Protein AF-G2LG25-F1 (afdb_monomer)

pLDDT: mean 70.9, std 19.14, range [23.88, 91.19]

Mean predicted aligned error: 18.76 Å

Organism: Chloracidobacterium thermophilum (strain B) (NCBI:txid981222)

Nearest PDB structures (foldseek):
  8f1j-assembly1_M  TM=8.669E-01  e=4.466E-29  Escherichia coli
  8f1i-assembly1_M  TM=8.711E-01  e=9.393E-29  Escherichia coli
  7qv9-assembly1_M  TM=8.361E-01  e=7.612E-24  Klebsiella pneumoniae
  7qwp-assembly1_M  TM=8.305E-01  e=1.132E-23  Klebsiella pneumoniae
  7qxi-assembly1_M  TM=8.592E-01  e=2.156E-23  Klebsiella pneumoniae

Sequence (522 aa):
MNLRPQLAPRTEQRLGLVLTPQMRQRIEMLSMTLTDLAELTMQEIVENPILEEVDPHEPVEDITPVDELAAEVEGEIGGLPGDAGDDAPALTGAETETAAPALDGEAVSPADEEPTEAPDPFAEVDFGAMFEHYLDPGYRTLGEYEEREEQNLENRLRHHLTLQEHLQAQIALLPLDEATRAAAEAIAASLDERGFLADSCKEIAMIGGWPLEVVETARQVVQRLDPVGCASRDVRECFVVQLEQQGHGDRLAVQLVRDHLDRLVPFRWPELAKTLGVGCEVIAGEVALIRQLDPFPGRRFARIGDGLLQGAQLVQPELFIEKLGNDYIIRFNDDGLPQLRINAKYRRILENPNASREEREFIRDRLRAAVDLIRNIDYRRRTIYRICEAIIECQRDFLDHGPAHIKPMMLKDIAERVGIHLSTVSRVVNGKYVQTPLGIIELRRFFTEGLPNDNGEVVSTDIIKMKIKKLIAEEDPREPLTDDQIARLLAREGQRLSRRTVAKYREQMHIPGSRERRLVTG

Radius of gyration: 38.26 Å; Cα contacts (8 Å, |Δi|>4): 474; chains: 1; bounding box: 70×110×119 Å

Secondary structure (DSSP, 8-state):
--------------------HHHHHHHHHHHS-HHHHHHHHHHHHHH-TTEEEEPTTS-------HHHHHHHHHHSS----------------------------------------PPPTTTT--HHHHHHTTS--S---TTSSSSSS-TTTTTS---PPPHHHHHHHHHHHS---HHHHHHHHHHHHTB-TTSBBSS-HHHHHHHHT--HHHHHHHHHHHHTSSSTTTTBSSHHHHHHHHHHHTT-TTSHHHHHHHHHHHHHTTT-HHHHHHHHT--HHHHHHHHHHHTTS-S-TTHHHHHHHTTTTSSS-----SEEEEEETTEEEEEE--TT--EEEE-HHHHHHHH-TTS-HHHHHHHHHHHHHHHHHHHHHHHHHHHHHHHHHHHHHH-HHHHHH-GGGPPP--HHHHHHHHT--HHHHHHHHTT-EEEETTEEEEGGGG-PPEEE-TTS-EEEHHHHHHHHHHHHHTS-TTSPPPHHHHHHHHHHTT----HHHHHHHHHHTTPPPHHHHHHH--

InterPro domains:
  IPR000394 RNA polymerase sigma factor 54 [PF00309] (11-53)
  IPR000394 RNA polymerase sigma factor 54 [PIRSF000774] (8-518)
  IPR000394 RNA polymerase sigma factor 54 [PR00045] (226-243)
  IPR000394 RNA polymerase sigma factor 54 [PR00045] (420-432)
  IPR000394 RNA polymerase sigma factor 54 [PR00045] (436-447)
  IPR000394 RNA polymerase sigma factor 54 [PR00045] (494-512)
  IPR000394 RNA polymerase sigma factor 54 [PS00717] (408-427)
  IPR000394 RNA polymerase sigma factor 54 [PS00718] (499-506)
  IPR000394 RNA polymerase sigma factor 54 [PTHR32248] (12-518)
  IPR000394 RNA polymerase sigma factor 54 [TIGR02395] (14-518)
  IPR007046 RNA polymerase sigma factor 54, core-binding domain [PF04963] (153-346)
  IPR007634 RNA polymerase sigma factor 54, DNA-binding [PF04552] (361-518)
  IPR010982 Lambda repressor-like, DNA-binding domain superfamily [G3DSA:1.10.260.40] (405-438)
  IPR038709 RNA polymerase sigma-54 factor, core-binding domain superfamily [G3DSA:1.10.10.1330] (164-233)

Solvent-accessible surface area (backbone atoms only — not comparable to full-atom values): 31746 Å² total; per-residue (Å²): 141,83,88,77,84,81,81,76,82,82,76,76,81,76,76,69,77,77,71,48,71,70,55,48,54,46,57,51,60,41,44,48,47,72,66,57,47,33,54,49,51,53,50,48,41,74,76,31,88,52,51,37,77,54,63,97,81,62,81,89,74,81,85,74,60,70,68,59,57,51,50,56,62,54,67,78,50,84,81,80,85,81,90,85,85,85,91,84,86,92,85,88,85,86,92,82,89,90,81,88,86,91,85,88,90,89,88,84,87,84,89,85,83,86,85,91,78,83,85,68,96,75,78,83,67,66,66,65,66,60,50,62,72,69,72,73,89,81,79,84,72,97,76,76,80,67,77,78,68,61,81,43,75,84,68,51,73,78,80,44,64,27,59,44,56,50,42,46,59,50,58,73,72,50,98,60,56,73,70,34,45,55,39,30,49,53,50,44,70,37,44,42,62,51,20,33,44,72,62,54,68,64,55,56,18,63,74,71,72,47,59,58,68,47,39,53,52,17,40,58,52,50,22,70,36,83,53,54,19,22,62,19,88,44,63,54,53,20,54,44,45,42,35,43,73,72,71,42,57,88,41,69,49,41,56,42,42,73,78,35,48,80,52,57,74,74,70,45,53,74,62,49,24,65,75,70,75,43,61,61,69,60,54,52,53,39,47,55,52,59,69,73,54,73,83,45,50,24,46,73,22,47,58,40,34,56,48,84,48,78,84,47,76,83,78,75,48,52,31,38,45,46,77,60,89,94,46,76,47,81,42,73,57,60,88,82,52,74,49,80,42,76,49,68,70,59,53,57,52,66,70,38,89,86,57,53,72,67,57,50,52,52,53,50,54,51,47,50,53,52,52,52,51,53,52,44,52,51,50,41,53,54,52,52,50,52,51,50,52,56,49,48,71,68,32,48,56,21,77,74,69,34,82,79,43,53,50,42,40,56,68,60,61,54,16,63,74,70,72,45,61,51,72,58,53,58,35,47,30,46,90,34,30,32,32,40,93,91,43,80,42,52,52,50,71,60,55,33,66,55,47,76,30,83,83,71,52,58,44,20,57,64,48,54,48,51,49,52,52,49,56,60,71,73,41,51,64,86,62,47,68,43,51,62,55,52,26,53,55,39,37,74,74,41,40,87,53,52,44,68,55,48,46,51,51,35,53,75,66,71,50,74,54,46,72,54,50,38,62,76,75,108

Foldseek 3Di:
DDDDDDDDDPPPPPPPPPQDPLNVVLLVVLQDDPVRLLVVVVVLVVVFVQKDFDDPPDPDDDDDDLVVVVCVLVVVDDDDDDDDDDDDDDDDDDDDDDDDDDDDDDDDDDDDDDDDDDDDPPPPDPPVVVVVVPPDPDDDDPPPPPPPPVPDPVVPPPQQQAQLNQLLVVLVVDPDDPLLSVLLSLLSVQADLLQEGPDDLVVSCVVSVHDSVSNVVSLLVSCPDPVHQRHHHALLSSLQRVCVNVVNNPPCLNVCSNPPPVVVVQVPLVVVCVVVVHDSVSVVVSVVVSVVDDSRRSNVNSCGNPDVDPPDPPQDAQWEWDDDDPDTDIDGDCVSHGDIDRDCVLVVQLVDPPDDPVSNVVSSVSVVVSSSSVVSVVVSVVVLVLLVVLLCVQQVVCLVVHDLRQAADALVVSCVVSVHDSSSSVSNQPSHWYQGPVGIDRSVVSHFDWDQFPVRGTDGPVNLLVLLVVQQVPDDLQQGDALVNSQVVCVVVRHRDDSVRSVVSCVVVVHDHRVVSNVVPD

Structure (mmCIF, N/CA/C/O backbone):
data_AF-G2LG25-F1
#
_entry.id   AF-G2LG25-F1
#
loop_
_atom_site.group_PDB
_atom_site.id
_atom_site.type_symbol
_atom_site.label_atom_id
_atom_site.label_alt_id
_atom_site.label_comp_id
_atom_site.label_asym_id
_atom_site.label_entity_id
_atom_site.label_seq_id
_atom_site.pdbx_PDB_ins_code
_atom_site.Cartn_x
_atom_site.Cartn_y
_atom_site.Cartn_z
_atom_site.occupancy
_atom_site.B_iso_or_equiv
_atom_site.auth_seq_id
_atom_site.auth_comp_id
_atom_site.auth_asym_id
_atom_site.auth_atom_id
_atom_site.pdbx_PDB_model_num
ATOM 1 N N . MET A 1 1 ? 44.560 -56.325 11.194 1.00 41.69 1 MET A N 1
ATOM 2 C CA . MET A 1 1 ? 43.652 -55.839 10.134 1.00 41.69 1 MET A CA 1
ATOM 3 C C . MET A 1 1 ? 42.813 -54.710 10.711 1.00 41.69 1 MET A C 1
ATOM 5 O O . MET A 1 1 ? 41.856 -54.992 11.409 1.00 41.69 1 MET A O 1
ATOM 9 N N . ASN A 1 2 ? 43.207 -53.455 10.485 1.00 34.44 2 ASN A N 1
ATOM 10 C CA . ASN A 1 2 ? 42.415 -52.275 10.847 1.00 34.44 2 ASN A CA 1
ATOM 11 C C . ASN A 1 2 ? 42.087 -51.529 9.551 1.00 34.44 2 ASN A C 1
ATOM 13 O O . ASN A 1 2 ? 42.946 -50.852 8.990 1.00 34.44 2 ASN A O 1
ATOM 17 N N . LEU A 1 3 ? 40.864 -51.714 9.057 1.00 40.09 3 LEU A N 1
ATOM 18 C CA . LEU A 1 3 ? 40.321 -51.013 7.896 1.00 40.09 3 LEU A CA 1
ATOM 19 C C . LEU A 1 3 ? 39.822 -49.637 8.353 1.00 40.09 3 LEU A C 1
ATOM 21 O O . LEU A 1 3 ? 38.808 -49.534 9.037 1.00 40.09 3 LEU A O 1
ATOM 25 N N . ARG A 1 4 ? 40.552 -48.577 7.992 1.00 39.75 4 ARG A N 1
ATOM 26 C CA . ARG A 1 4 ? 40.040 -47.201 8.030 1.00 39.75 4 ARG A CA 1
ATOM 27 C C . ARG A 1 4 ? 39.275 -46.940 6.724 1.00 39.75 4 ARG A C 1
ATOM 29 O O . ARG A 1 4 ? 39.880 -47.114 5.667 1.00 39.75 4 ARG A O 1
ATOM 36 N N . PRO A 1 5 ? 38.003 -46.512 6.754 1.00 43.38 5 PRO A N 1
ATOM 37 C CA . PRO A 1 5 ? 37.305 -46.091 5.548 1.00 43.38 5 PRO A CA 1
ATOM 38 C C . PRO A 1 5 ? 37.793 -44.691 5.149 1.00 43.38 5 PRO A C 1
ATOM 40 O O . PRO A 1 5 ? 37.690 -43.741 5.924 1.00 43.38 5 PRO A O 1
ATOM 43 N N . GLN A 1 6 ? 38.361 -44.567 3.949 1.00 39.44 6 GLN A N 1
ATOM 44 C CA . GLN A 1 6 ? 38.634 -43.271 3.330 1.00 39.44 6 GLN A CA 1
ATOM 45 C C . GLN A 1 6 ? 37.309 -42.686 2.832 1.00 39.44 6 GLN A C 1
ATOM 47 O O . GLN A 1 6 ? 36.678 -43.227 1.927 1.00 39.44 6 GLN A O 1
ATOM 52 N N . LEU A 1 7 ? 36.880 -41.586 3.447 1.00 40.12 7 LEU A N 1
ATOM 53 C CA . LEU A 1 7 ? 35.809 -40.736 2.939 1.00 40.12 7 LEU A CA 1
ATOM 54 C C . LEU A 1 7 ? 36.364 -39.948 1.745 1.00 40.12 7 LEU A C 1
ATOM 56 O O . LEU A 1 7 ? 37.184 -39.050 1.922 1.00 40.12 7 LEU A O 1
ATOM 60 N N . ALA A 1 8 ? 35.935 -40.298 0.534 1.00 40.47 8 ALA A N 1
ATOM 61 C CA . ALA A 1 8 ? 36.139 -39.460 -0.640 1.00 40.47 8 ALA A CA 1
ATOM 62 C C . ALA A 1 8 ? 35.190 -38.248 -0.556 1.00 40.47 8 ALA A C 1
ATOM 64 O O . ALA A 1 8 ? 33.982 -38.449 -0.386 1.00 40.47 8 ALA A O 1
ATOM 65 N N . PRO A 1 9 ? 35.673 -36.998 -0.673 1.00 41.19 9 PRO A N 1
ATOM 66 C CA . PRO A 1 9 ? 34.784 -35.855 -0.787 1.00 41.19 9 PRO A CA 1
ATOM 67 C C . PRO A 1 9 ? 34.125 -35.886 -2.169 1.00 41.19 9 PRO A C 1
ATOM 69 O O . PRO A 1 9 ? 34.775 -35.684 -3.192 1.00 41.19 9 PRO A O 1
ATOM 72 N N . ARG A 1 10 ? 32.815 -36.151 -2.197 1.00 36.84 10 ARG A N 1
ATOM 73 C CA . ARG A 1 10 ? 31.956 -35.845 -3.345 1.00 36.84 10 ARG A CA 1
ATOM 74 C C . ARG A 1 10 ? 31.929 -34.325 -3.493 1.00 36.84 10 ARG A C 1
ATOM 76 O O . ARG A 1 10 ? 31.183 -33.638 -2.803 1.00 36.84 10 ARG A O 1
ATOM 83 N N . THR A 1 11 ? 32.782 -33.799 -4.360 1.00 35.88 11 THR A N 1
ATOM 84 C CA . THR A 1 11 ? 32.679 -32.435 -4.864 1.00 35.88 11 THR A CA 1
ATOM 85 C C . THR A 1 11 ? 31.431 -32.354 -5.735 1.00 35.88 11 THR A C 1
ATOM 87 O O . THR A 1 11 ? 31.437 -32.715 -6.908 1.00 35.88 11 THR A O 1
ATOM 90 N N . GLU A 1 12 ? 30.326 -31.909 -5.143 1.00 39.38 12 GLU A N 1
ATOM 91 C CA . GLU A 1 12 ? 29.210 -31.364 -5.905 1.00 39.38 12 GLU A CA 1
ATOM 92 C C . GLU A 1 12 ? 29.747 -30.161 -6.686 1.00 39.38 12 GLU A C 1
ATOM 94 O O . GLU A 1 12 ? 30.011 -29.098 -6.122 1.00 39.38 12 GLU A O 1
ATOM 99 N N . GLN A 1 13 ? 29.966 -30.344 -7.988 1.00 37.78 13 GLN A N 1
ATOM 100 C CA . GLN A 1 13 ? 30.174 -29.245 -8.920 1.00 37.78 13 GLN A CA 1
ATOM 101 C C . GLN A 1 13 ? 28.885 -28.418 -8.957 1.00 37.78 13 GLN A C 1
ATOM 103 O O . GLN A 1 13 ? 28.014 -28.614 -9.799 1.00 37.78 13 GLN A O 1
ATOM 108 N N . ARG A 1 14 ? 28.749 -27.476 -8.022 1.00 37.75 14 ARG A N 1
ATOM 109 C CA . ARG A 1 14 ? 27.889 -26.315 -8.216 1.00 37.75 14 ARG A CA 1
ATOM 110 C C . ARG A 1 14 ? 28.557 -25.480 -9.298 1.00 37.75 14 ARG A C 1
ATOM 112 O O . ARG A 1 14 ? 29.408 -24.646 -9.002 1.00 37.75 14 ARG A O 1
ATOM 119 N N . LEU A 1 15 ? 28.202 -25.750 -10.552 1.00 36.44 15 LEU A N 1
ATOM 120 C CA . LEU A 1 15 ? 28.367 -24.804 -11.649 1.00 36.44 15 LEU A CA 1
ATOM 121 C C . LEU A 1 15 ? 27.547 -23.565 -11.277 1.00 36.44 15 LEU A C 1
ATOM 123 O O . LEU A 1 15 ? 26.377 -23.441 -11.627 1.00 36.44 15 LEU A O 1
ATOM 127 N N . GLY A 1 16 ? 28.128 -22.676 -10.473 1.00 38.88 16 GLY A N 1
ATOM 128 C CA . GLY A 1 16 ? 27.634 -21.318 -10.378 1.00 38.88 16 GLY A CA 1
ATOM 129 C C . GLY A 1 16 ? 27.805 -20.736 -11.767 1.00 38.88 16 GLY A C 1
ATOM 130 O O . GLY A 1 16 ? 28.942 -20.518 -12.179 1.00 38.88 16 GLY A O 1
ATOM 131 N N . LEU A 1 17 ? 26.704 -20.559 -12.506 1.00 47.91 17 LEU A N 1
ATOM 132 C CA . LEU A 1 17 ? 26.716 -19.714 -13.693 1.00 47.91 17 LEU A CA 1
ATOM 133 C C . LEU A 1 17 ? 27.361 -18.399 -13.261 1.00 47.91 17 LEU A C 1
ATOM 135 O O . LEU A 1 17 ? 26.788 -17.650 -12.466 1.00 47.91 17 LEU A O 1
ATOM 139 N N . VAL A 1 18 ? 28.582 -18.153 -13.729 1.00 53.62 18 VAL A N 1
ATOM 140 C CA . VAL A 1 18 ? 29.205 -16.845 -13.604 1.00 53.62 18 VAL A CA 1
ATOM 141 C C . VAL A 1 18 ? 28.364 -15.951 -14.498 1.00 53.62 18 VAL A C 1
ATOM 143 O O . VAL A 1 18 ? 28.491 -15.987 -15.718 1.00 53.62 18 VAL A O 1
ATOM 146 N N . LEU A 1 19 ? 27.410 -15.248 -13.888 1.00 57.41 19 LEU A N 1
ATOM 147 C CA . LEU A 1 19 ? 26.531 -14.329 -14.595 1.00 57.41 19 LEU A CA 1
ATOM 148 C C . LEU A 1 19 ? 27.412 -13.299 -15.297 1.00 57.41 19 LEU A C 1
ATOM 150 O O . LEU A 1 19 ? 28.135 -12.548 -14.635 1.00 57.41 19 LEU A O 1
ATOM 154 N N . THR A 1 20 ? 27.355 -13.273 -16.626 1.00 77.38 20 THR A N 1
ATOM 155 C CA . THR A 1 20 ? 28.027 -12.230 -17.397 1.00 77.38 20 THR A CA 1
ATOM 156 C C . THR A 1 20 ? 27.442 -10.866 -17.008 1.00 77.38 20 THR A C 1
ATOM 158 O O . THR A 1 20 ? 26.275 -10.790 -16.604 1.00 77.38 20 THR A O 1
ATOM 161 N N . PRO A 1 21 ? 28.212 -9.769 -17.101 1.00 70.31 21 PRO A N 1
ATOM 162 C CA . PRO A 1 21 ? 27.702 -8.424 -16.827 1.00 70.31 21 PRO A CA 1
ATOM 163 C C . PRO A 1 21 ? 26.401 -8.115 -17.587 1.00 70.31 21 PRO A C 1
ATOM 165 O O . PRO A 1 21 ? 25.444 -7.645 -16.979 1.00 70.31 21 PRO A O 1
ATOM 168 N N . GLN A 1 22 ? 26.314 -8.525 -18.859 1.00 68.44 22 GLN A N 1
ATOM 169 C CA . GLN A 1 22 ? 25.103 -8.419 -19.682 1.00 68.44 22 GLN A CA 1
ATOM 170 C C . GLN A 1 22 ? 23.918 -9.218 -19.113 1.00 68.44 22 GLN A C 1
ATOM 172 O O . GLN A 1 22 ? 22.797 -8.718 -19.051 1.00 68.44 22 GLN A O 1
ATOM 177 N N . MET A 1 23 ? 24.137 -10.449 -18.633 1.00 71.00 23 MET A N 1
ATOM 178 C CA . MET A 1 23 ? 23.081 -11.221 -17.966 1.00 71.00 23 MET A CA 1
ATOM 179 C C . MET A 1 23 ? 22.614 -10.553 -16.670 1.00 71.00 23 MET A C 1
ATOM 181 O O . MET A 1 23 ? 21.427 -10.588 -16.363 1.00 71.00 23 MET A O 1
ATOM 185 N N . ARG A 1 24 ? 23.514 -9.932 -15.899 1.00 75.12 24 ARG A N 1
ATOM 186 C CA . ARG A 1 24 ? 23.134 -9.218 -14.668 1.00 75.12 24 ARG A CA 1
ATOM 187 C C . ARG A 1 24 ? 22.265 -8.006 -14.983 1.00 75.12 24 ARG A C 1
ATOM 189 O O . ARG A 1 24 ? 21.198 -7.894 -14.387 1.00 75.12 24 ARG A O 1
ATOM 196 N N . GLN A 1 25 ? 22.676 -7.201 -15.961 1.00 76.31 25 GLN A N 1
ATOM 197 C CA . GLN A 1 25 ? 21.934 -6.032 -16.432 1.00 76.31 25 GLN A CA 1
ATOM 198 C C . GLN A 1 25 ? 20.534 -6.421 -16.934 1.00 76.31 25 GLN A C 1
ATOM 200 O O . GLN A 1 25 ? 19.542 -5.794 -16.575 1.00 76.31 25 GLN A O 1
ATOM 205 N N . ARG A 1 26 ? 20.421 -7.534 -17.673 1.00 77.00 26 ARG A N 1
ATOM 206 C CA . ARG A 1 26 ? 19.127 -8.092 -18.104 1.00 77.00 26 ARG A CA 1
ATOM 207 C C . ARG A 1 26 ? 18.213 -8.436 -16.943 1.00 77.00 26 ARG A C 1
ATOM 209 O O . ARG A 1 26 ? 17.036 -8.093 -16.955 1.00 77.00 26 ARG A O 1
ATOM 216 N N . ILE A 1 27 ? 18.732 -9.149 -15.948 1.00 79.25 27 ILE A N 1
ATOM 217 C CA . ILE A 1 27 ? 17.901 -9.588 -14.826 1.00 79.25 27 ILE A CA 1
ATOM 218 C C . ILE A 1 27 ? 17.528 -8.396 -13.926 1.00 79.25 27 ILE A C 1
ATOM 220 O O . ILE A 1 27 ? 16.455 -8.399 -13.330 1.00 79.25 27 ILE A O 1
ATOM 224 N N . GLU A 1 28 ? 18.385 -7.383 -13.835 1.00 80.75 28 GLU A N 1
ATOM 225 C CA . GLU A 1 28 ? 18.106 -6.131 -13.128 1.00 80.75 28 GLU A CA 1
ATOM 226 C C . GLU A 1 28 ? 16.983 -5.334 -13.806 1.00 80.75 28 GLU A C 1
ATOM 228 O O . GLU A 1 28 ? 16.000 -4.985 -13.146 1.00 80.75 28 GLU A O 1
ATOM 233 N N . MET A 1 29 ? 17.033 -5.197 -15.136 1.00 82.75 29 MET A N 1
ATOM 234 C CA . MET A 1 29 ? 15.956 -4.581 -15.916 1.00 82.75 29 MET A CA 1
ATOM 235 C C . MET A 1 29 ? 14.615 -5.300 -15.775 1.00 82.75 29 MET A C 1
ATOM 237 O O . MET A 1 29 ? 13.579 -4.651 -15.843 1.00 82.75 29 MET A O 1
ATOM 241 N N . LEU A 1 30 ? 14.578 -6.618 -15.555 1.00 82.75 30 LEU A N 1
ATOM 242 C CA . LEU A 1 30 ? 13.310 -7.335 -15.341 1.00 82.75 30 LEU A CA 1
ATOM 243 C C . LEU A 1 30 ? 12.605 -6.945 -14.034 1.00 82.75 30 LEU A C 1
ATOM 245 O O . LEU A 1 30 ? 11.379 -7.030 -13.961 1.00 82.75 30 LEU A O 1
ATOM 249 N N . SER A 1 31 ? 13.371 -6.558 -13.010 1.00 81.88 31 SER A N 1
ATOM 250 C CA . SER A 1 31 ? 12.849 -6.178 -11.690 1.00 81.88 31 SER A CA 1
ATOM 251 C C . SER A 1 31 ? 12.508 -4.697 -11.543 1.00 81.88 31 SER A C 1
ATOM 253 O O . SER A 1 31 ? 11.806 -4.348 -10.601 1.00 81.88 31 SER A O 1
ATOM 255 N N . MET A 1 32 ? 12.995 -3.837 -12.437 1.00 83.06 32 MET A N 1
ATOM 256 C CA . MET A 1 32 ? 12.719 -2.396 -12.403 1.00 83.06 32 MET A CA 1
ATOM 257 C C . MET A 1 32 ? 11.229 -2.103 -12.623 1.00 83.06 32 MET A C 1
ATOM 259 O O . MET A 1 32 ? 10.554 -2.827 -13.368 1.00 83.06 32 MET A O 1
ATOM 263 N N . THR A 1 33 ? 10.713 -1.035 -12.016 1.00 82.75 33 THR A N 1
ATOM 264 C CA . THR A 1 33 ? 9.359 -0.535 -12.311 1.00 82.75 33 THR A CA 1
ATOM 265 C C . THR A 1 33 ? 9.324 0.150 -13.683 1.00 82.75 33 THR A C 1
ATOM 267 O O . THR A 1 33 ? 10.349 0.236 -14.363 1.00 82.75 33 THR A O 1
ATOM 270 N N . LEU A 1 34 ? 8.145 0.565 -14.155 1.00 80.12 34 LEU A N 1
ATOM 271 C CA . LEU A 1 34 ? 8.032 1.338 -15.398 1.00 80.12 34 LEU A CA 1
ATOM 272 C C . LEU A 1 34 ? 8.722 2.701 -15.267 1.00 80.12 34 LEU A C 1
ATOM 274 O O . LEU A 1 34 ? 9.462 3.078 -16.166 1.00 80.12 34 LEU A O 1
ATOM 278 N N . THR A 1 35 ? 8.554 3.383 -14.130 1.00 81.38 35 THR A N 1
ATOM 279 C CA . THR A 1 35 ? 9.193 4.678 -13.846 1.00 81.38 35 THR A CA 1
ATOM 280 C C . THR A 1 35 ? 10.714 4.563 -13.838 1.00 81.38 35 THR A C 1
ATOM 282 O O . THR A 1 35 ? 11.377 5.320 -14.538 1.00 81.38 35 THR A O 1
ATOM 285 N N . ASP A 1 36 ? 11.264 3.557 -13.148 1.00 83.62 36 ASP A N 1
ATOM 286 C CA . ASP A 1 36 ? 12.717 3.331 -13.131 1.00 83.62 36 ASP A CA 1
ATOM 287 C C . ASP A 1 36 ? 13.257 3.023 -14.537 1.00 83.62 36 ASP A C 1
ATOM 289 O O . ASP A 1 36 ? 14.362 3.424 -14.895 1.00 83.62 36 ASP A O 1
ATOM 293 N N . LEU A 1 37 ? 12.483 2.286 -15.348 1.00 83.88 37 LEU A N 1
ATOM 294 C CA . LEU A 1 37 ? 12.870 1.974 -16.722 1.00 83.88 37 LEU A CA 1
ATOM 295 C C . LEU A 1 37 ? 12.815 3.221 -17.608 1.00 83.88 37 LEU A C 1
ATOM 297 O O . LEU A 1 37 ? 13.723 3.406 -18.409 1.00 83.88 37 LEU A O 1
ATOM 301 N N . ALA A 1 38 ? 11.809 4.082 -17.439 1.00 82.38 38 ALA A N 1
ATOM 302 C CA . ALA A 1 38 ? 11.710 5.353 -18.148 1.00 82.38 38 ALA A CA 1
ATOM 303 C C . ALA A 1 38 ? 12.900 6.269 -17.817 1.00 82.38 38 ALA A C 1
ATOM 305 O O . ALA A 1 38 ? 13.568 6.753 -18.731 1.00 82.38 38 ALA A O 1
ATOM 306 N N . GLU A 1 39 ? 13.239 6.422 -16.534 1.00 84.06 39 GLU A N 1
ATOM 307 C CA . GLU A 1 39 ? 14.413 7.188 -16.093 1.00 84.06 39 GLU A CA 1
ATOM 308 C C . GLU A 1 39 ? 15.716 6.632 -16.683 1.00 84.06 39 GLU A C 1
ATOM 310 O O . GLU A 1 39 ? 16.520 7.389 -17.228 1.00 84.06 39 GLU A O 1
ATOM 315 N N . LEU A 1 40 ? 15.898 5.306 -16.653 1.00 84.31 40 LEU A N 1
ATOM 316 C CA . LEU A 1 40 ? 17.064 4.655 -17.252 1.00 84.31 40 LEU A CA 1
ATOM 317 C C . LEU A 1 40 ? 17.119 4.889 -18.764 1.00 84.31 40 LEU A C 1
ATOM 319 O O . LEU A 1 40 ? 18.182 5.205 -19.292 1.00 84.31 40 LEU A O 1
ATOM 323 N N . THR A 1 41 ? 15.991 4.770 -19.471 1.00 83.19 41 THR A N 1
ATOM 324 C CA . THR A 1 41 ? 15.953 5.032 -20.917 1.00 83.19 41 THR A CA 1
ATOM 325 C C . THR A 1 41 ? 16.272 6.485 -21.243 1.00 83.19 41 THR A C 1
ATOM 327 O O . THR A 1 41 ? 17.041 6.727 -22.167 1.00 83.19 41 THR A O 1
ATOM 330 N N . MET A 1 42 ? 15.766 7.448 -20.467 1.00 82.56 42 MET A N 1
ATOM 331 C CA . MET A 1 42 ? 16.091 8.865 -20.646 1.00 82.56 42 MET A CA 1
ATOM 332 C C . MET A 1 42 ? 17.577 9.133 -20.403 1.00 82.56 42 MET A C 1
ATOM 334 O O . MET A 1 42 ? 18.207 9.844 -21.184 1.00 82.56 42 MET A O 1
ATOM 338 N N . GLN A 1 43 ? 18.165 8.531 -19.365 1.00 84.56 43 GLN A N 1
ATOM 339 C CA . GLN A 1 43 ? 19.598 8.648 -19.107 1.00 84.56 43 GLN A CA 1
ATOM 340 C C . GLN A 1 43 ? 20.431 8.059 -20.257 1.00 84.56 43 GLN A C 1
ATOM 342 O O . GLN A 1 43 ? 21.375 8.697 -20.720 1.00 84.56 43 GLN A O 1
ATOM 347 N N . GLU A 1 44 ? 20.065 6.880 -20.759 1.00 81.06 44 GLU A N 1
ATOM 348 C CA . GLU A 1 44 ? 20.752 6.235 -21.885 1.00 81.06 44 GLU A CA 1
ATOM 349 C C . GLU A 1 44 ? 20.611 7.030 -23.191 1.00 81.06 44 GLU A C 1
ATOM 351 O O . GLU A 1 44 ? 21.569 7.096 -23.957 1.00 81.06 44 GLU A O 1
ATOM 356 N N . ILE A 1 45 ? 19.474 7.692 -23.439 1.00 81.25 45 ILE A N 1
ATOM 357 C CA . ILE A 1 45 ? 19.313 8.614 -24.578 1.00 81.25 45 ILE A CA 1
ATOM 358 C C . ILE A 1 45 ? 20.285 9.799 -24.456 1.00 81.25 45 ILE A C 1
ATOM 360 O O . ILE A 1 45 ? 20.920 10.182 -25.437 1.00 81.25 45 ILE A O 1
ATOM 364 N N . VAL A 1 46 ? 20.456 10.364 -23.255 1.00 82.38 46 VAL A N 1
ATOM 365 C CA . VAL A 1 46 ? 21.399 11.475 -23.022 1.00 82.38 46 VAL A CA 1
ATOM 366 C C . VAL A 1 46 ? 22.855 11.026 -23.182 1.00 82.38 46 VAL A C 1
ATOM 368 O O . VAL A 1 46 ? 23.680 11.763 -23.724 1.00 82.38 46 VAL A O 1
ATOM 371 N N . GLU A 1 47 ? 23.193 9.821 -22.720 1.00 80.06 47 GLU A N 1
ATOM 372 C CA . GLU A 1 47 ? 24.550 9.277 -22.813 1.00 80.06 47 GLU A CA 1
ATOM 373 C C . GLU A 1 47 ? 24.899 8.740 -24.210 1.00 80.06 47 GLU A C 1
ATOM 375 O O . GLU A 1 47 ? 26.083 8.677 -24.570 1.00 80.06 47 GLU A O 1
ATOM 380 N N . ASN A 1 48 ? 23.897 8.343 -24.998 1.00 77.50 48 ASN A N 1
ATOM 381 C CA . ASN A 1 48 ? 24.077 7.717 -26.298 1.00 77.50 48 ASN 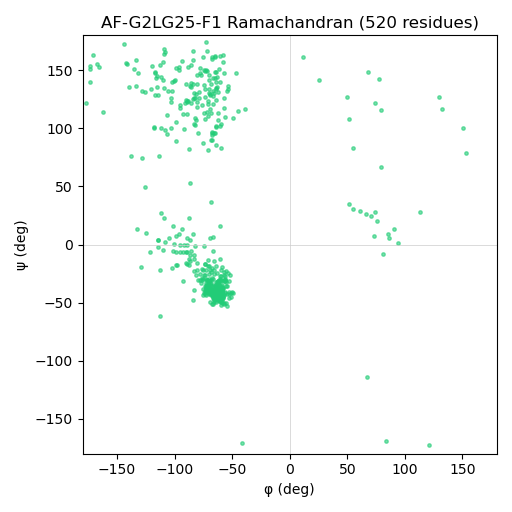A CA 1
ATOM 382 C C . ASN A 1 48 ? 23.469 8.554 -27.437 1.00 77.50 48 ASN A C 1
ATOM 384 O O . ASN A 1 48 ? 22.284 8.420 -27.737 1.00 77.50 48 ASN A O 1
ATOM 388 N N . PRO A 1 49 ? 24.291 9.319 -28.182 1.00 71.75 49 PRO A N 1
ATOM 389 C CA . PRO A 1 49 ? 23.810 10.166 -29.277 1.00 71.75 49 PRO A CA 1
ATOM 390 C C . PRO A 1 49 ? 23.252 9.379 -30.478 1.00 71.75 49 PRO A C 1
ATOM 392 O O . PRO A 1 49 ? 22.765 9.980 -31.430 1.00 71.75 49 PRO A O 1
ATOM 395 N N . ILE A 1 50 ? 23.361 8.044 -30.474 1.00 76.00 50 ILE A N 1
ATOM 396 C CA . ILE A 1 50 ? 22.847 7.160 -31.529 1.00 76.00 50 ILE A CA 1
ATOM 397 C C . ILE A 1 50 ? 21.352 6.853 -31.334 1.00 76.00 50 ILE A C 1
ATOM 399 O O . ILE A 1 50 ? 20.679 6.486 -32.302 1.00 76.00 50 ILE A O 1
ATOM 403 N N . LEU A 1 51 ? 20.837 6.984 -30.108 1.00 74.00 51 LEU A N 1
ATOM 404 C CA . LEU A 1 51 ? 19.432 6.746 -29.791 1.00 74.00 51 LEU A CA 1
ATOM 405 C C . LEU A 1 51 ? 18.600 7.989 -30.112 1.00 74.00 51 LEU A C 1
ATOM 407 O O . LEU A 1 51 ? 18.938 9.098 -29.711 1.00 74.00 51 LEU A O 1
ATOM 411 N N . GLU A 1 52 ? 17.506 7.783 -30.834 1.00 72.25 52 GLU A N 1
ATOM 412 C CA . GLU A 1 52 ? 16.534 8.816 -31.182 1.00 72.25 52 GLU A CA 1
ATOM 413 C C . GLU A 1 52 ? 15.166 8.424 -30.616 1.00 72.25 52 GLU A C 1
ATOM 415 O O . GLU A 1 52 ? 14.752 7.262 -30.715 1.00 72.25 52 GLU A O 1
ATOM 420 N N . GLU A 1 53 ? 14.501 9.388 -29.981 1.00 69.81 53 GLU A N 1
ATOM 421 C CA . GLU A 1 53 ? 13.124 9.262 -29.510 1.00 69.81 53 GLU A CA 1
ATOM 422 C C . GLU A 1 53 ? 12.175 9.508 -30.680 1.00 69.81 53 GLU A C 1
ATOM 424 O O . GLU A 1 53 ? 12.314 10.488 -31.409 1.00 69.81 53 GLU A O 1
ATOM 429 N N . VAL A 1 54 ? 11.230 8.594 -30.879 1.00 66.50 54 VAL A N 1
ATOM 430 C CA . VAL A 1 54 ? 10.218 8.723 -31.928 1.00 66.50 54 VAL A CA 1
ATOM 431 C C . VAL A 1 54 ? 8.969 9.344 -31.341 1.00 66.50 54 VAL A C 1
ATOM 433 O O . VAL A 1 54 ? 8.329 8.741 -30.475 1.00 66.50 54 VAL A O 1
ATOM 436 N N . ASP A 1 55 ? 8.575 10.496 -31.875 1.00 58.81 55 ASP A N 1
ATOM 437 C CA . ASP A 1 55 ? 7.254 11.041 -31.606 1.00 58.81 55 ASP A CA 1
ATOM 438 C C . ASP A 1 55 ? 6.182 10.129 -32.232 1.00 58.81 55 ASP A C 1
ATOM 440 O O . ASP A 1 55 ? 6.254 9.807 -33.423 1.00 58.81 55 ASP A O 1
ATOM 444 N N . PRO A 1 56 ? 5.120 9.749 -31.496 1.00 55.06 56 PRO A N 1
ATOM 445 C CA . PRO A 1 56 ? 4.061 8.863 -31.994 1.00 55.06 56 PRO A CA 1
ATOM 446 C C . PRO A 1 56 ? 3.208 9.469 -33.131 1.00 55.06 56 PRO A C 1
ATOM 448 O O . PRO A 1 56 ? 2.191 8.891 -33.519 1.00 55.06 56 PRO A O 1
ATOM 451 N N . HIS A 1 57 ? 3.568 10.648 -33.647 1.00 48.00 57 HIS A N 1
ATOM 452 C CA . HIS A 1 57 ? 2.900 11.353 -34.745 1.00 48.00 57 HIS A CA 1
ATOM 453 C C . HIS A 1 57 ? 3.754 11.490 -36.014 1.00 48.00 57 HIS A C 1
ATOM 455 O O . HIS A 1 57 ? 3.242 11.988 -37.018 1.00 48.00 57 HIS A O 1
ATOM 461 N N . GLU A 1 58 ? 5.007 11.023 -36.023 1.00 48.69 58 GLU A N 1
ATOM 462 C CA . GLU A 1 58 ? 5.791 10.967 -37.259 1.00 48.69 58 GLU A CA 1
ATOM 463 C C . GLU A 1 58 ? 5.433 9.729 -38.104 1.00 48.69 58 GLU A C 1
ATOM 465 O O . GLU A 1 58 ? 5.250 8.630 -37.566 1.00 48.69 58 GLU A O 1
ATOM 470 N N . PRO A 1 59 ? 5.315 9.869 -39.440 1.00 40.41 59 PRO A N 1
ATOM 471 C CA . PRO A 1 59 ? 5.101 8.730 -40.316 1.00 40.41 59 PRO A CA 1
ATOM 472 C C . PRO A 1 59 ? 6.290 7.767 -40.223 1.00 40.41 59 PRO A C 1
ATOM 474 O O . PRO A 1 59 ? 7.455 8.152 -40.308 1.00 40.41 59 PRO A O 1
ATOM 477 N N . VAL A 1 60 ? 5.969 6.488 -40.047 1.00 45.06 60 VAL A N 1
ATOM 478 C CA . VAL A 1 60 ? 6.925 5.388 -39.923 1.00 45.06 60 VAL A CA 1
ATOM 479 C C . VAL A 1 60 ? 7.585 5.126 -41.283 1.00 45.06 60 VAL A C 1
ATOM 481 O O . VAL A 1 60 ? 7.174 4.228 -42.014 1.00 45.06 60 VAL A O 1
ATOM 484 N N . GLU A 1 61 ? 8.594 5.913 -41.650 1.00 38.50 61 GLU A N 1
ATOM 485 C CA . GLU A 1 61 ? 9.483 5.589 -42.771 1.00 38.50 61 GLU A CA 1
ATOM 486 C C . GLU A 1 61 ? 10.664 4.742 -42.264 1.00 38.50 61 GLU A C 1
ATOM 488 O O . GLU A 1 61 ? 11.371 5.123 -41.328 1.00 38.50 61 GLU A O 1
ATOM 493 N N . ASP A 1 62 ? 10.820 3.561 -42.868 1.00 40.34 62 ASP A N 1
ATOM 494 C CA . ASP A 1 62 ? 11.905 2.581 -42.733 1.00 40.34 62 ASP A CA 1
ATOM 495 C C . ASP A 1 62 ? 12.226 2.076 -41.310 1.00 40.34 62 ASP A C 1
ATOM 497 O O . ASP A 1 62 ? 13.186 2.482 -40.643 1.00 40.34 62 ASP A O 1
ATOM 501 N N . ILE A 1 63 ? 11.449 1.084 -40.857 1.00 43.03 63 ILE A N 1
ATOM 502 C CA . ILE A 1 63 ? 11.869 0.178 -39.781 1.00 43.03 63 ILE A CA 1
ATOM 503 C C . ILE A 1 63 ? 12.733 -0.913 -40.419 1.00 43.03 63 ILE A C 1
ATOM 505 O O . ILE A 1 63 ? 12.215 -1.843 -41.032 1.00 43.03 63 ILE A O 1
ATOM 509 N N . THR A 1 64 ? 14.051 -0.827 -40.249 1.00 47.09 64 THR A N 1
ATOM 510 C CA . THR A 1 64 ? 14.896 -2.023 -40.392 1.00 47.09 64 THR A CA 1
ATOM 511 C C . THR A 1 64 ? 14.762 -2.840 -39.104 1.00 47.09 64 THR A C 1
ATOM 513 O O . THR A 1 64 ? 14.935 -2.268 -38.021 1.00 47.09 64 THR A O 1
ATOM 516 N N . PRO A 1 65 ? 14.407 -4.136 -39.170 1.00 49.97 65 PRO A N 1
ATOM 517 C CA . PRO A 1 65 ? 14.319 -4.991 -37.994 1.00 49.97 65 PRO A CA 1
ATOM 518 C C . PRO A 1 65 ? 15.627 -4.963 -37.197 1.00 49.97 65 PRO A C 1
ATOM 520 O O . PRO A 1 65 ? 16.714 -5.117 -37.750 1.00 49.97 65 PRO A O 1
ATOM 523 N N . VAL A 1 66 ? 15.527 -4.805 -35.875 1.00 51.44 66 VAL A N 1
ATOM 524 C CA . VAL A 1 66 ? 16.680 -4.824 -34.951 1.00 51.44 66 VAL A CA 1
ATOM 525 C C . VAL A 1 66 ? 17.487 -6.130 -35.085 1.00 51.44 66 VAL A C 1
ATOM 527 O O . VAL A 1 66 ? 18.698 -6.138 -34.863 1.00 51.44 66 VAL A O 1
ATOM 530 N N . ASP A 1 67 ? 16.828 -7.213 -35.513 1.00 44.59 67 ASP A N 1
ATOM 531 C CA . ASP A 1 67 ? 17.427 -8.528 -35.760 1.00 44.59 67 ASP A CA 1
ATOM 532 C C . ASP A 1 67 ? 18.389 -8.559 -36.969 1.00 44.59 67 ASP A C 1
ATOM 534 O O . ASP A 1 67 ? 19.380 -9.286 -36.922 1.00 44.59 67 ASP A O 1
ATOM 538 N N . GLU A 1 68 ? 18.187 -7.738 -38.008 1.00 52.28 68 GLU A N 1
ATOM 539 C CA . GLU A 1 68 ? 19.149 -7.623 -39.124 1.00 52.28 68 GLU A CA 1
ATOM 540 C C . GLU A 1 68 ? 20.415 -6.865 -38.694 1.00 52.28 68 GLU A C 1
ATOM 542 O O . GLU A 1 68 ? 21.530 -7.253 -39.040 1.00 52.28 68 GLU A O 1
ATOM 547 N N . LEU A 1 69 ? 20.266 -5.848 -37.838 1.00 50.47 69 LEU A N 1
ATOM 548 C CA . LEU A 1 69 ? 21.388 -5.060 -37.312 1.00 50.47 69 LEU A CA 1
ATOM 549 C C . LEU A 1 69 ? 22.306 -5.842 -36.391 1.00 50.47 69 LEU A C 1
ATOM 551 O O . LEU A 1 69 ? 23.525 -5.686 -36.391 1.00 50.47 69 LEU A O 1
ATOM 555 N N . ALA A 1 70 ? 21.690 -6.677 -35.576 1.00 48.75 70 ALA A N 1
ATOM 556 C CA . ALA A 1 70 ? 22.362 -7.640 -34.740 1.00 48.75 70 ALA A CA 1
ATOM 557 C C . ALA A 1 70 ? 23.240 -8.607 -35.547 1.00 48.75 70 ALA A C 1
ATOM 559 O O . ALA A 1 70 ? 24.393 -8.837 -35.183 1.00 48.75 70 ALA A O 1
ATOM 560 N N . ALA A 1 71 ? 22.698 -9.146 -36.641 1.00 48.50 71 ALA A N 1
ATOM 561 C CA . ALA A 1 71 ? 23.385 -10.106 -37.495 1.00 48.50 71 ALA A CA 1
ATOM 562 C C . ALA A 1 71 ? 24.567 -9.476 -38.254 1.00 48.50 71 ALA A C 1
ATOM 564 O O . ALA A 1 71 ? 25.607 -10.118 -38.399 1.00 48.50 71 ALA A O 1
ATOM 565 N N . GLU A 1 72 ? 24.460 -8.213 -38.676 1.00 51.38 72 GLU A N 1
ATOM 566 C CA . GLU A 1 72 ? 25.577 -7.472 -39.283 1.00 51.38 72 GLU A CA 1
ATOM 567 C C . GLU A 1 72 ? 26.704 -7.191 -38.277 1.00 51.38 72 GLU A C 1
ATOM 569 O O . GLU A 1 72 ? 27.883 -7.377 -38.586 1.00 51.38 72 GLU A O 1
ATOM 574 N N . VAL A 1 73 ? 26.360 -6.813 -37.040 1.00 49.06 73 VAL A N 1
ATOM 575 C CA . VAL A 1 73 ? 27.349 -6.548 -35.981 1.00 49.06 73 VAL A CA 1
ATOM 576 C C . VAL A 1 73 ? 28.010 -7.841 -35.482 1.00 49.06 73 VAL A C 1
ATOM 578 O O . VAL A 1 73 ? 29.197 -7.825 -35.156 1.00 49.06 73 VAL A O 1
ATOM 581 N N . GLU A 1 74 ? 27.284 -8.962 -35.442 1.00 42.56 74 GLU A N 1
ATOM 582 C CA . GLU A 1 74 ? 27.825 -10.289 -35.100 1.00 42.56 74 GLU A CA 1
ATOM 583 C C . GLU A 1 74 ? 28.631 -10.914 -36.262 1.00 42.56 74 GLU A C 1
ATOM 585 O O . GLU A 1 74 ? 29.588 -11.647 -36.014 1.00 42.56 74 GLU A O 1
ATOM 590 N N . GLY A 1 75 ? 28.317 -10.584 -37.521 1.00 39.22 75 GLY A N 1
ATOM 591 C CA . GLY A 1 75 ? 28.986 -11.110 -38.718 1.00 39.22 75 GLY A CA 1
ATOM 592 C C . GLY A 1 75 ? 30.403 -10.577 -38.977 1.00 39.22 75 GLY A C 1
ATOM 593 O O . GLY A 1 75 ? 31.238 -11.301 -39.520 1.00 39.22 75 GLY A O 1
ATOM 594 N N . GLU A 1 76 ? 30.724 -9.346 -38.562 1.00 44.66 76 GLU A N 1
ATOM 595 C CA . GLU A 1 76 ? 32.058 -8.744 -38.763 1.00 44.66 76 GLU A CA 1
ATOM 596 C C . GLU A 1 76 ? 33.082 -9.073 -37.658 1.00 44.66 76 GLU A C 1
ATOM 598 O O . GLU A 1 76 ? 34.277 -8.791 -37.799 1.00 44.66 76 GLU A O 1
ATOM 603 N N . ILE A 1 77 ? 32.653 -9.686 -36.551 1.00 36.25 77 ILE A N 1
ATOM 604 C CA . ILE A 1 77 ? 33.519 -10.030 -35.418 1.00 36.25 77 ILE A CA 1
ATOM 605 C C . ILE A 1 77 ? 33.618 -11.552 -35.362 1.00 36.25 77 ILE A C 1
ATOM 607 O O . ILE A 1 77 ? 32.715 -12.231 -34.889 1.00 36.25 77 ILE A O 1
ATOM 611 N N . GLY A 1 78 ? 34.722 -12.100 -35.867 1.00 29.30 78 GLY A N 1
ATOM 612 C CA . GLY A 1 78 ? 34.922 -13.543 -35.983 1.00 29.30 78 GLY A CA 1
ATOM 613 C C . GLY A 1 78 ? 34.526 -14.358 -34.739 1.00 29.30 78 GLY A C 1
ATOM 614 O O . GLY A 1 78 ? 35.174 -14.269 -33.702 1.00 29.30 78 GLY A O 1
ATOM 615 N N . GLY A 1 79 ? 33.501 -15.195 -34.920 1.00 28.42 79 GLY A N 1
ATOM 616 C CA . GLY A 1 79 ? 33.304 -16.534 -34.358 1.00 28.42 79 GLY A CA 1
ATOM 617 C C . GLY A 1 79 ? 33.445 -16.749 -32.846 1.00 28.42 79 GLY A C 1
ATOM 618 O O . GLY A 1 79 ? 34.547 -16.937 -32.338 1.00 28.42 79 GLY A O 1
ATOM 619 N N . LEU A 1 80 ? 32.309 -16.978 -32.183 1.00 29.08 80 LEU A N 1
ATOM 620 C CA . LEU A 1 80 ? 32.163 -17.933 -31.074 1.00 29.08 80 LEU A CA 1
ATOM 621 C C . LEU A 1 80 ? 30.915 -18.806 -31.338 1.00 29.08 80 LEU A C 1
ATOM 623 O O . LEU A 1 80 ? 29.999 -18.351 -32.019 1.00 29.08 80 LEU A O 1
ATOM 627 N N . PRO A 1 81 ? 30.911 -20.087 -30.920 1.00 33.31 81 PRO A N 1
ATOM 628 C CA . PRO A 1 81 ? 30.106 -21.124 -31.558 1.00 33.31 81 PRO A CA 1
ATOM 629 C C . PRO A 1 81 ? 28.625 -21.076 -31.171 1.00 33.31 81 PRO A C 1
ATOM 631 O O . PRO A 1 81 ? 28.274 -20.734 -30.046 1.00 33.31 81 PRO A O 1
ATOM 634 N N . GLY A 1 82 ? 27.810 -21.465 -32.155 1.00 27.36 82 GLY A N 1
ATOM 635 C CA . GLY A 1 82 ? 26.357 -21.361 -32.231 1.00 27.36 82 GLY A CA 1
ATOM 636 C C . GLY A 1 82 ? 25.545 -21.799 -31.017 1.00 27.36 82 GLY A C 1
ATOM 637 O O . GLY A 1 82 ? 25.855 -22.788 -30.353 1.00 27.36 82 GLY A O 1
ATOM 638 N N . ASP A 1 83 ? 24.421 -21.109 -30.850 1.00 27.34 83 ASP A N 1
ATOM 639 C CA . ASP A 1 83 ? 23.201 -21.711 -30.332 1.00 27.34 83 ASP A CA 1
ATOM 640 C C . ASP A 1 83 ? 22.318 -22.032 -31.544 1.00 27.34 83 ASP A C 1
ATOM 642 O O . ASP A 1 83 ? 21.827 -21.148 -32.245 1.00 27.34 83 ASP A O 1
ATOM 646 N N . ALA A 1 84 ? 22.252 -23.318 -31.876 1.00 29.09 84 ALA A N 1
ATOM 647 C CA . ALA A 1 84 ? 21.442 -23.841 -32.959 1.00 29.09 84 ALA A CA 1
ATOM 648 C C . ALA A 1 84 ? 20.046 -24.157 -32.418 1.00 29.09 84 ALA A C 1
ATOM 650 O O . ALA A 1 84 ? 19.918 -24.984 -31.514 1.00 29.09 84 ALA A O 1
ATOM 651 N N . GLY A 1 85 ? 19.015 -23.562 -33.019 1.00 26.50 85 GLY A N 1
ATOM 652 C CA . GLY A 1 85 ? 17.633 -24.008 -32.850 1.00 26.50 85 GLY A CA 1
ATOM 653 C C . GLY A 1 85 ? 16.590 -22.912 -33.037 1.00 26.50 85 GLY A C 1
ATOM 654 O O . GLY A 1 85 ? 16.079 -22.407 -32.048 1.00 26.50 85 GLY A O 1
ATOM 655 N N . ASP A 1 86 ? 16.274 -22.556 -34.284 1.00 28.14 86 ASP A N 1
ATOM 656 C CA . ASP A 1 86 ? 14.926 -22.766 -34.842 1.00 28.14 86 ASP A CA 1
ATOM 657 C C . ASP A 1 86 ? 14.878 -22.323 -36.316 1.00 28.14 86 ASP A C 1
ATOM 659 O O . ASP A 1 86 ? 15.181 -21.182 -36.659 1.00 28.14 86 ASP A O 1
ATOM 663 N N . ASP A 1 87 ? 14.509 -23.267 -37.182 1.00 27.47 87 ASP A N 1
ATOM 664 C CA . ASP A 1 87 ? 14.306 -23.111 -38.624 1.00 27.47 87 ASP A CA 1
ATOM 665 C C . ASP A 1 87 ? 12.870 -22.649 -38.931 1.00 27.47 87 ASP A C 1
ATOM 667 O O . ASP A 1 87 ? 11.919 -23.255 -38.437 1.00 27.47 87 ASP A O 1
ATOM 671 N N . ALA A 1 88 ? 12.702 -21.683 -39.847 1.00 26.42 88 ALA A N 1
ATOM 672 C CA . ALA A 1 88 ? 11.581 -21.607 -40.804 1.00 26.42 88 ALA A CA 1
ATOM 673 C C . ALA A 1 88 ? 11.773 -20.461 -41.832 1.00 26.42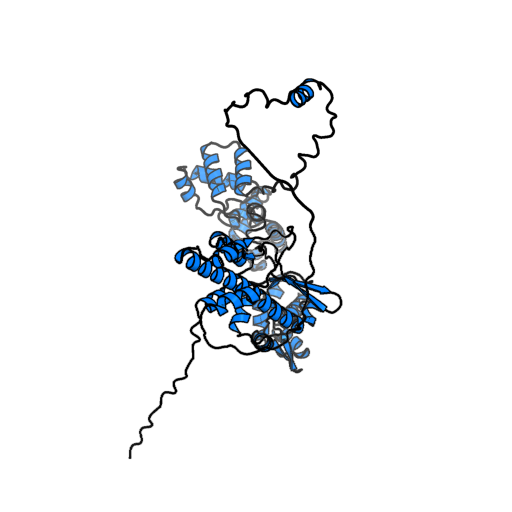 88 ALA A C 1
ATOM 675 O O . ALA A 1 88 ? 12.447 -19.483 -41.528 1.00 26.42 88 ALA A O 1
ATOM 676 N N . PRO A 1 89 ? 11.234 -20.568 -43.068 1.00 32.50 89 PRO A N 1
ATOM 677 C CA . PRO A 1 89 ? 12.062 -20.439 -44.267 1.00 32.50 89 PRO A CA 1
ATOM 678 C C . PRO A 1 89 ? 11.843 -19.179 -45.121 1.00 32.50 89 PRO A C 1
ATOM 680 O O . PRO A 1 89 ? 10.770 -18.581 -45.156 1.00 32.50 89 PRO A O 1
ATOM 683 N N . ALA A 1 90 ? 12.887 -18.862 -45.892 1.00 24.45 90 ALA A N 1
ATOM 684 C CA . ALA A 1 90 ? 12.925 -17.861 -46.951 1.00 24.45 90 ALA A CA 1
ATOM 685 C C . ALA A 1 90 ? 12.104 -18.271 -48.191 1.00 24.45 90 ALA A C 1
ATOM 687 O O . ALA A 1 90 ? 12.148 -19.423 -48.632 1.00 24.45 90 ALA A O 1
ATOM 688 N N . LEU A 1 91 ? 11.423 -17.292 -48.796 1.00 28.31 91 LEU A N 1
ATOM 689 C CA . LEU A 1 91 ? 10.825 -17.373 -50.129 1.00 28.31 91 LEU A CA 1
ATOM 690 C C . LEU A 1 91 ? 11.486 -16.348 -51.060 1.00 28.31 91 LEU A C 1
ATOM 692 O O . LEU A 1 91 ? 11.621 -15.171 -50.747 1.00 28.31 91 LEU A O 1
ATOM 696 N N . THR A 1 92 ? 11.908 -16.870 -52.203 1.00 24.30 92 THR A N 1
ATOM 697 C CA . THR A 1 92 ? 12.658 -16.275 -53.312 1.00 24.30 92 THR A CA 1
ATOM 698 C C . THR A 1 92 ? 11.775 -15.622 -54.384 1.00 24.30 92 THR A C 1
ATOM 700 O O . THR A 1 92 ? 10.693 -16.1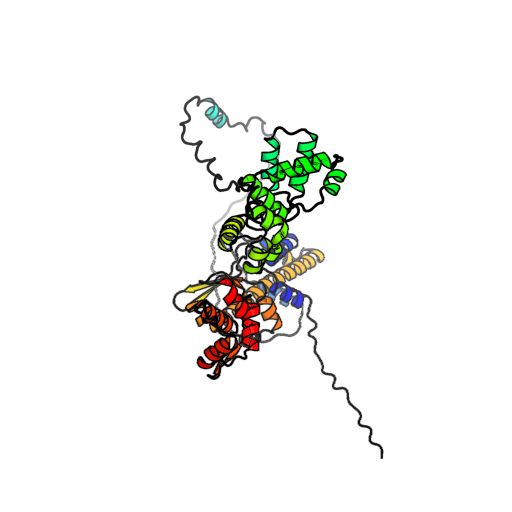35 -54.666 1.00 24.30 92 THR A O 1
ATOM 703 N N . GLY A 1 93 ? 12.324 -14.622 -55.091 1.00 24.55 93 GLY A N 1
ATOM 704 C CA . GLY A 1 93 ? 11.922 -14.148 -56.435 1.00 24.55 93 GLY A CA 1
ATOM 705 C C . GLY A 1 93 ? 12.232 -12.647 -56.597 1.00 24.55 93 GLY A C 1
ATOM 706 O O . GLY A 1 93 ? 11.605 -11.855 -55.912 1.00 24.55 93 GLY A O 1
ATOM 707 N N . ALA A 1 94 ? 13.306 -12.173 -57.243 1.00 23.88 94 ALA A N 1
ATOM 708 C CA . ALA A 1 94 ? 13.772 -12.258 -58.642 1.00 23.88 94 ALA A CA 1
ATOM 709 C C . ALA A 1 94 ? 13.074 -11.275 -59.625 1.00 23.88 94 ALA A C 1
ATOM 711 O O . ALA A 1 94 ? 11.896 -11.448 -59.917 1.00 23.88 94 ALA A O 1
ATOM 712 N N . GLU A 1 95 ? 13.895 -10.351 -60.176 1.00 25.11 95 GLU A N 1
ATOM 713 C CA . GLU A 1 95 ? 13.834 -9.705 -61.520 1.00 25.11 95 GLU A CA 1
ATOM 714 C C . GLU A 1 95 ? 12.799 -8.557 -61.730 1.00 25.11 95 GLU A C 1
ATOM 716 O O . GLU A 1 95 ? 11.694 -8.622 -61.216 1.00 25.11 95 GLU A O 1
ATOM 721 N N . THR A 1 96 ? 13.010 -7.442 -62.462 1.00 25.59 96 THR A N 1
ATOM 722 C CA . THR A 1 96 ? 14.014 -7.001 -63.466 1.00 25.59 96 THR A CA 1
ATOM 723 C C . THR A 1 96 ? 13.847 -5.495 -63.792 1.00 25.59 96 THR A C 1
ATOM 725 O O . THR A 1 96 ? 12.790 -4.915 -63.554 1.00 25.59 96 THR A O 1
ATOM 728 N N . GLU A 1 97 ? 14.889 -4.904 -64.393 1.00 24.97 97 GLU A N 1
ATOM 729 C CA . GLU A 1 97 ? 15.014 -3.558 -64.994 1.00 24.97 97 GLU A CA 1
ATOM 730 C C . GLU A 1 97 ? 14.012 -3.234 -66.129 1.00 24.97 97 GLU A C 1
ATOM 732 O O . GLU A 1 97 ? 13.500 -4.139 -66.778 1.00 24.97 97 GLU A O 1
ATOM 737 N N . THR A 1 98 ? 13.838 -1.944 -66.473 1.00 25.39 98 THR A N 1
ATOM 738 C CA . THR A 1 98 ? 13.943 -1.420 -67.864 1.00 25.39 98 THR A CA 1
ATOM 739 C C . THR A 1 98 ? 13.993 0.122 -67.906 1.00 25.39 98 THR A C 1
ATOM 741 O O . THR A 1 98 ? 13.566 0.809 -66.984 1.00 25.39 98 THR A O 1
ATOM 744 N N . ALA A 1 99 ? 14.586 0.644 -68.985 1.00 24.08 99 ALA A N 1
ATOM 745 C CA . ALA A 1 99 ? 15.236 1.946 -69.136 1.00 24.08 99 ALA A CA 1
ATOM 746 C C . ALA A 1 99 ? 14.492 2.994 -70.013 1.00 24.08 99 ALA A C 1
ATOM 748 O O . ALA A 1 99 ? 13.613 2.626 -70.783 1.00 24.08 99 ALA A O 1
ATOM 749 N N . ALA A 1 100 ? 14.922 4.268 -69.857 1.00 27.81 100 ALA A N 1
ATOM 750 C CA . ALA A 1 100 ? 15.119 5.454 -70.752 1.00 27.81 100 ALA A CA 1
ATOM 751 C C . ALA A 1 100 ? 14.550 5.478 -72.210 1.00 27.81 100 ALA A C 1
ATOM 753 O O . ALA A 1 100 ? 14.330 4.400 -72.758 1.00 27.81 100 ALA A O 1
ATOM 754 N N . PRO A 1 101 ? 14.371 6.640 -72.922 1.00 38.12 101 PRO A N 1
ATOM 755 C CA . PRO A 1 101 ? 15.374 7.718 -73.220 1.00 38.12 101 PRO A CA 1
ATOM 756 C C . PRO A 1 101 ? 14.819 9.185 -73.165 1.00 38.12 101 PRO A C 1
ATOM 758 O O . PRO A 1 101 ? 13.610 9.373 -73.132 1.00 38.12 101 PRO A O 1
ATOM 761 N N . ALA A 1 102 ? 15.570 10.281 -72.931 1.00 27.28 102 ALA A N 1
ATOM 762 C CA . ALA A 1 102 ? 16.680 10.995 -73.620 1.00 27.28 102 ALA A CA 1
ATOM 763 C C . ALA A 1 102 ? 16.293 11.826 -74.872 1.00 27.28 102 ALA A C 1
ATOM 765 O O . ALA A 1 102 ? 15.822 11.221 -75.825 1.00 27.28 102 ALA A O 1
ATOM 766 N N . LEU A 1 103 ? 16.572 13.153 -74.877 1.00 28.84 103 LEU A N 1
ATOM 767 C CA . LEU A 1 103 ? 16.866 14.030 -76.044 1.00 28.84 103 LEU A CA 1
ATOM 768 C C . LEU A 1 103 ? 17.560 15.364 -75.614 1.00 28.84 103 LEU A C 1
ATOM 770 O O . LEU A 1 103 ? 16.955 16.159 -74.900 1.00 28.84 103 LEU A O 1
ATOM 774 N N . ASP A 1 104 ? 18.829 15.521 -76.036 1.00 27.41 104 ASP A N 1
ATOM 775 C CA . ASP A 1 104 ? 19.630 16.672 -76.556 1.00 27.41 104 ASP A CA 1
ATOM 776 C C . ASP A 1 104 ? 19.264 18.139 -76.187 1.00 27.41 104 ASP A C 1
ATOM 778 O O . ASP A 1 104 ? 18.100 18.511 -76.203 1.00 27.41 104 ASP A O 1
ATOM 782 N N . GLY A 1 105 ? 20.153 19.116 -75.930 1.00 26.34 105 GLY A N 1
ATOM 783 C CA . GLY A 1 105 ? 21.611 19.267 -76.053 1.00 26.34 105 GLY A CA 1
ATOM 784 C C . GLY A 1 105 ? 21.958 20.602 -76.755 1.00 26.34 105 GLY A C 1
ATOM 785 O O . GLY A 1 105 ? 21.609 20.735 -77.917 1.00 26.34 105 GLY A O 1
ATOM 786 N N . GLU A 1 106 ? 22.640 21.563 -76.098 1.00 26.91 106 GLU A N 1
ATOM 787 C CA . GLU A 1 106 ? 23.597 22.514 -76.730 1.00 26.91 106 GLU A CA 1
ATOM 788 C C . GLU A 1 106 ? 24.359 23.401 -75.710 1.00 26.91 106 GLU A C 1
ATOM 790 O O . GLU A 1 106 ? 23.812 23.857 -74.708 1.00 26.91 106 GLU A O 1
ATOM 795 N N . ALA A 1 107 ? 25.653 23.614 -75.984 1.00 26.12 107 ALA A N 1
ATOM 796 C CA . ALA A 1 107 ? 26.668 24.380 -75.235 1.00 26.12 107 ALA A CA 1
ATOM 797 C C . ALA A 1 107 ? 27.006 25.696 -76.011 1.00 26.12 107 ALA A C 1
ATOM 799 O O . ALA A 1 107 ? 26.614 25.794 -77.166 1.00 26.12 107 ALA A O 1
ATOM 800 N N . VAL A 1 108 ? 27.668 26.779 -75.553 1.00 28.73 108 VAL A N 1
ATOM 801 C CA . VAL A 1 108 ? 28.973 27.012 -74.881 1.00 28.73 108 VAL A CA 1
ATOM 802 C C . VAL A 1 108 ? 29.076 28.523 -74.464 1.00 28.73 108 VAL A C 1
ATOM 804 O O . VAL A 1 108 ? 28.483 29.374 -75.114 1.00 28.73 108 VAL A O 1
ATOM 807 N N . SER A 1 109 ? 29.873 28.792 -73.410 1.00 31.59 109 SER A N 1
ATOM 808 C CA . SER A 1 109 ? 30.418 29.998 -72.686 1.00 31.59 109 SER A CA 1
ATOM 809 C C . SER A 1 109 ? 30.943 31.252 -73.470 1.00 31.59 109 SER A C 1
ATOM 811 O O . SER A 1 109 ? 30.879 31.173 -74.694 1.00 31.59 109 SER A O 1
ATOM 813 N N . PRO A 1 110 ? 31.616 32.312 -72.890 1.00 40.22 110 PRO A N 1
ATOM 814 C CA . PRO A 1 110 ? 32.067 32.597 -71.489 1.00 40.22 110 PRO A CA 1
ATOM 815 C C . PRO A 1 110 ? 32.012 34.080 -70.948 1.00 40.22 110 PRO A C 1
ATOM 817 O O . PRO A 1 110 ? 31.802 35.018 -71.703 1.00 40.22 110 PRO A O 1
ATOM 820 N N . ALA A 1 111 ? 32.286 34.219 -69.632 1.00 27.92 111 ALA A N 1
ATOM 821 C CA . ALA A 1 111 ? 32.976 35.281 -68.841 1.00 27.92 111 ALA A CA 1
ATOM 822 C C . ALA A 1 111 ? 32.643 36.795 -68.957 1.00 27.92 111 ALA A C 1
ATOM 824 O O . ALA A 1 111 ? 32.797 37.377 -70.021 1.00 27.92 111 ALA A O 1
ATOM 825 N N . ASP A 1 112 ? 32.358 37.437 -67.807 1.00 29.19 112 ASP A N 1
ATOM 826 C CA . ASP A 1 112 ? 33.060 38.650 -67.323 1.00 29.19 112 ASP A CA 1
ATOM 827 C C . ASP A 1 112 ? 32.765 38.940 -65.827 1.00 29.19 112 ASP A C 1
ATOM 829 O O . ASP A 1 112 ? 31.754 38.504 -65.276 1.00 29.19 112 ASP A O 1
ATOM 833 N N . GLU A 1 113 ? 33.730 39.604 -65.186 1.00 31.03 113 GLU A N 1
ATOM 834 C CA . GLU A 1 113 ? 33.995 39.788 -63.747 1.00 31.03 113 GLU A CA 1
ATOM 835 C C . GLU A 1 113 ? 33.069 40.791 -63.004 1.00 31.03 113 GLU A C 1
ATOM 837 O O . GLU A 1 113 ? 32.429 41.650 -63.607 1.00 31.03 113 GLU A O 1
ATOM 842 N N . GLU A 1 114 ? 33.027 40.681 -61.665 1.00 35.22 114 GLU A N 1
ATOM 843 C CA . GLU A 1 114 ? 32.240 41.490 -60.704 1.00 35.22 114 GLU A CA 1
ATOM 844 C C . GLU A 1 114 ? 32.570 43.005 -60.705 1.00 35.22 114 GLU A C 1
ATOM 846 O O . GLU A 1 114 ? 33.662 43.414 -61.109 1.00 35.22 114 GLU A O 1
ATOM 851 N N . PRO A 1 115 ? 31.681 43.859 -60.145 1.00 36.94 115 PRO A N 1
ATOM 852 C CA . PRO A 1 115 ? 31.933 44.282 -58.761 1.00 36.94 115 PRO A CA 1
ATOM 853 C C . PRO A 1 115 ? 30.686 44.427 -57.861 1.00 36.94 115 PRO A C 1
ATOM 855 O O . PRO A 1 115 ? 29.566 44.675 -58.295 1.00 36.94 115 PRO A O 1
ATOM 858 N N . THR A 1 116 ? 30.953 44.308 -56.563 1.00 42.28 116 THR A N 1
ATOM 859 C CA . THR A 1 116 ? 30.097 44.469 -55.378 1.00 42.28 116 THR A CA 1
ATOM 860 C C . THR A 1 116 ? 29.341 45.806 -55.268 1.00 42.28 116 THR A C 1
ATOM 862 O O . THR A 1 116 ? 29.979 46.860 -55.260 1.00 42.28 116 THR A O 1
ATOM 865 N N . GLU A 1 117 ? 28.033 45.761 -54.985 1.00 37.97 117 GLU A N 1
ATOM 866 C CA . GLU A 1 117 ? 27.270 46.847 -54.341 1.00 37.97 117 GLU A CA 1
ATOM 867 C C . GLU A 1 117 ? 26.485 46.292 -53.134 1.00 37.97 117 GLU A C 1
ATOM 869 O O . GLU A 1 117 ? 25.863 45.233 -53.205 1.00 37.97 117 GLU A O 1
ATOM 874 N N . ALA A 1 118 ? 26.577 46.979 -51.993 1.00 46.44 118 ALA A N 1
ATOM 875 C CA . ALA A 1 118 ? 25.906 46.619 -50.743 1.00 46.44 118 ALA A CA 1
ATOM 876 C C . ALA A 1 118 ? 24.379 46.838 -50.837 1.00 46.44 118 ALA A C 1
ATOM 878 O O . ALA A 1 118 ? 23.965 47.809 -51.472 1.00 46.44 118 ALA A O 1
ATOM 879 N N . PRO A 1 119 ? 23.530 46.014 -50.189 1.00 45.06 119 PRO A N 1
ATOM 880 C CA . PRO A 1 119 ? 22.093 46.257 -50.181 1.00 45.06 119 PRO A CA 1
ATOM 881 C C . PRO A 1 119 ? 21.730 47.422 -49.242 1.00 45.06 119 PRO A C 1
ATOM 883 O O . PRO A 1 119 ? 22.256 47.552 -48.136 1.00 45.06 119 PRO A O 1
ATOM 886 N N . ASP A 1 120 ? 20.831 48.275 -49.726 1.00 49.84 120 ASP A N 1
ATOM 887 C CA . ASP A 1 120 ? 20.365 49.519 -49.109 1.00 49.84 120 ASP A CA 1
ATOM 888 C C . ASP A 1 120 ? 19.567 49.251 -47.800 1.00 49.84 120 ASP A C 1
ATOM 890 O O . ASP A 1 120 ? 18.592 48.494 -47.841 1.00 49.84 120 ASP A O 1
ATOM 894 N N . PRO A 1 121 ? 19.884 49.874 -46.641 1.00 53.16 121 PRO A N 1
ATOM 895 C CA . PRO A 1 121 ? 19.243 49.580 -45.343 1.00 53.16 121 PRO A CA 1
ATOM 896 C C . PRO A 1 121 ? 17.768 49.999 -45.192 1.00 53.16 121 PRO A C 1
ATOM 898 O O . PRO A 1 121 ? 17.219 49.921 -44.096 1.00 53.16 121 PRO A O 1
ATOM 901 N N . PHE A 1 122 ? 17.125 50.492 -46.253 1.00 44.00 122 PHE A N 1
ATOM 902 C CA . PHE A 1 122 ? 15.757 51.029 -46.222 1.00 44.00 122 PHE A CA 1
ATOM 903 C C . PHE A 1 122 ? 14.738 50.207 -47.029 1.00 44.00 122 PHE A C 1
ATOM 905 O O . PHE A 1 122 ? 13.570 50.587 -47.089 1.00 44.00 122 PHE A O 1
ATOM 912 N N . ALA A 1 123 ? 15.139 49.073 -47.613 1.00 49.59 123 ALA A N 1
ATOM 913 C CA . ALA A 1 123 ? 14.239 48.200 -48.374 1.00 49.59 123 ALA A CA 1
ATOM 914 C C . ALA A 1 123 ? 13.462 47.170 -47.519 1.00 49.59 123 ALA A C 1
ATOM 916 O O . ALA A 1 123 ? 12.594 46.485 -48.049 1.00 49.59 123 ALA A O 1
ATOM 917 N N . GLU A 1 124 ? 13.729 47.065 -46.210 1.00 50.78 124 GLU A N 1
ATOM 918 C CA . GLU A 1 124 ? 13.090 46.080 -45.309 1.00 50.78 124 GLU A CA 1
ATOM 919 C C . GLU A 1 124 ? 11.881 46.607 -44.517 1.00 50.78 124 GLU A C 1
ATOM 921 O O . GLU A 1 124 ? 11.367 45.919 -43.636 1.00 50.78 124 GLU A O 1
ATOM 926 N N . VAL A 1 125 ? 11.380 47.808 -44.813 1.00 46.09 125 VAL A N 1
ATOM 927 C CA . VAL A 1 125 ? 10.151 48.300 -44.173 1.00 46.09 125 VAL A CA 1
ATOM 928 C C . VAL A 1 125 ? 8.997 48.174 -45.158 1.00 46.09 125 VAL A C 1
ATOM 930 O O . VAL A 1 125 ? 8.829 49.007 -46.046 1.00 46.09 125 VAL A O 1
ATOM 933 N N . ASP A 1 126 ? 8.196 47.120 -44.999 1.00 51.09 126 ASP A N 1
ATOM 934 C CA . ASP A 1 126 ? 6.928 46.969 -45.711 1.00 51.09 126 ASP A CA 1
ATOM 935 C C . ASP A 1 126 ? 5.940 48.038 -45.217 1.00 51.09 126 ASP A C 1
ATOM 937 O O . ASP A 1 126 ? 5.257 47.901 -44.197 1.00 51.09 126 ASP A O 1
ATOM 941 N N . PHE A 1 127 ? 5.897 49.151 -45.948 1.00 49.50 127 PHE A N 1
ATOM 942 C CA . PHE A 1 127 ? 4.994 50.267 -45.691 1.00 49.50 127 PHE A CA 1
ATOM 943 C C . PHE A 1 127 ? 3.509 49.865 -45.770 1.00 49.50 127 PHE A C 1
ATOM 945 O O . PHE A 1 127 ? 2.677 50.644 -45.314 1.00 49.50 127 PHE A O 1
ATOM 952 N N . GLY A 1 128 ? 3.160 48.677 -46.287 1.00 53.94 128 GLY A N 1
ATOM 953 C CA . GLY A 1 128 ? 1.793 48.153 -46.291 1.00 53.94 128 GLY A CA 1
ATOM 954 C C . GLY A 1 128 ? 1.286 47.783 -44.894 1.00 53.94 128 GLY A C 1
ATOM 955 O O . GLY A 1 128 ? 0.232 48.264 -44.476 1.00 53.94 128 GLY A O 1
ATOM 956 N N . ALA A 1 129 ? 2.071 47.019 -44.129 1.00 54.22 129 ALA A N 1
ATOM 957 C CA . ALA A 1 129 ? 1.683 46.541 -42.796 1.00 54.22 129 ALA A CA 1
ATOM 958 C C . ALA A 1 129 ? 1.601 47.672 -41.750 1.00 54.22 129 ALA A C 1
ATOM 960 O O . ALA A 1 129 ? 0.750 47.668 -40.860 1.00 54.22 129 ALA A O 1
ATOM 961 N N . MET A 1 130 ? 2.456 48.693 -41.878 1.00 45.81 130 MET A N 1
ATOM 962 C CA . MET A 1 130 ? 2.440 49.864 -40.992 1.00 45.81 130 MET A CA 1
ATOM 963 C C . MET A 1 130 ? 1.220 50.770 -41.252 1.00 45.81 130 MET A C 1
ATOM 965 O O . MET A 1 130 ? 0.718 51.417 -40.331 1.00 45.81 130 MET A O 1
ATOM 969 N N . PHE A 1 131 ? 0.731 50.819 -42.497 1.00 49.19 131 PHE A N 1
ATOM 970 C CA . PHE A 1 131 ? -0.414 51.647 -42.895 1.00 49.19 131 PHE A CA 1
ATOM 971 C C . PHE A 1 131 ? -1.751 51.032 -42.458 1.00 49.19 131 PHE A C 1
ATOM 973 O O . PHE A 1 131 ? -2.662 51.760 -42.063 1.00 49.19 131 PHE A O 1
ATOM 980 N N . GLU A 1 132 ? -1.836 49.699 -42.441 1.00 51.38 132 GLU A N 1
ATOM 981 C CA . GLU A 1 132 ? -2.981 48.946 -41.908 1.00 51.38 132 GLU A CA 1
ATOM 982 C C . GLU A 1 132 ? -3.161 49.162 -40.397 1.00 51.38 132 GLU A C 1
ATOM 984 O O . GLU A 1 132 ? -4.278 49.327 -39.912 1.00 51.38 132 GLU A O 1
ATOM 989 N N . HIS A 1 133 ? -2.058 49.282 -39.652 1.00 49.09 133 HIS A N 1
ATOM 990 C CA . HIS A 1 133 ? -2.087 49.557 -38.214 1.00 49.09 133 HIS A CA 1
ATOM 991 C C . HIS A 1 133 ? -2.469 51.000 -37.839 1.00 49.09 133 HIS A C 1
ATOM 993 O O . HIS A 1 133 ? -2.808 51.250 -36.680 1.00 49.09 133 HIS A O 1
ATOM 999 N N . TYR A 1 134 ? -2.416 51.954 -38.776 1.00 52.44 134 TYR A N 1
ATOM 1000 C CA . TYR A 1 134 ? -2.658 53.376 -38.494 1.00 52.44 134 TYR A CA 1
ATOM 1001 C C . TYR A 1 134 ? -4.089 53.841 -38.825 1.00 52.44 134 TYR A C 1
ATOM 1003 O O . TYR A 1 134 ? -4.517 54.887 -38.336 1.00 52.44 134 TYR A O 1
ATOM 1011 N N . LEU A 1 135 ? -4.841 53.083 -39.635 1.00 47.28 135 LEU A N 1
ATOM 1012 C CA . LEU A 1 135 ? -6.137 53.513 -40.181 1.00 47.28 135 LEU A CA 1
ATOM 1013 C C . LEU A 1 135 ? -7.386 52.886 -39.547 1.00 47.28 135 LEU A C 1
ATOM 1015 O O . LEU A 1 135 ? -8.481 53.229 -39.989 1.00 47.28 135 LEU A O 1
ATOM 1019 N N . ASP A 1 136 ? -7.268 52.083 -38.484 1.00 46.00 136 ASP A N 1
ATOM 1020 C CA . ASP A 1 136 ? -8.446 51.533 -37.791 1.00 46.00 136 ASP A CA 1
ATOM 1021 C C . ASP A 1 136 ? -8.626 52.055 -36.346 1.00 46.00 136 ASP A C 1
ATOM 1023 O O . ASP A 1 136 ? -8.314 51.371 -35.364 1.00 46.00 136 ASP A O 1
ATOM 1027 N N . PRO A 1 137 ? -9.112 53.301 -36.167 1.00 50.12 137 PRO A N 1
ATOM 1028 C CA . PRO A 1 137 ? -9.598 53.794 -34.894 1.00 50.12 137 PRO A CA 1
ATOM 1029 C C . PRO A 1 137 ? -11.111 53.550 -34.779 1.00 50.12 137 PRO A C 1
ATOM 1031 O O . PRO A 1 137 ? -11.922 54.359 -35.225 1.00 50.12 137 PRO A O 1
ATOM 1034 N N . GLY A 1 138 ? -11.498 52.490 -34.071 1.00 45.47 138 GLY A N 1
ATOM 1035 C CA . GLY A 1 138 ? -12.808 52.424 -33.419 1.00 45.47 138 GLY A CA 1
ATOM 1036 C C . GLY A 1 138 ? -13.623 51.167 -33.701 1.00 45.47 138 GLY A C 1
ATOM 1037 O O . GLY A 1 138 ? -13.961 50.869 -34.835 1.00 45.47 138 GLY A O 1
ATOM 1038 N N . TYR A 1 139 ? -14.048 50.536 -32.602 1.00 48.09 139 TYR A N 1
ATOM 1039 C CA . TYR A 1 139 ? -14.962 49.391 -32.507 1.00 48.09 139 TYR A CA 1
ATOM 1040 C C . TYR A 1 139 ? -14.360 48.013 -32.804 1.00 48.09 139 TYR A C 1
ATOM 1042 O O . TYR A 1 139 ? -14.817 47.289 -33.682 1.00 48.09 139 TYR A O 1
ATOM 1050 N N . ARG A 1 140 ? -13.442 47.566 -31.932 1.00 41.12 140 ARG A N 1
ATOM 1051 C CA . ARG A 1 140 ? -13.340 46.126 -31.656 1.00 41.12 140 ARG A CA 1
ATOM 1052 C C . ARG A 1 140 ? -14.591 45.693 -30.899 1.00 41.12 140 ARG A C 1
ATOM 1054 O O . ARG A 1 140 ? -14.839 46.134 -29.776 1.00 41.12 140 ARG A O 1
ATOM 1061 N N . THR A 1 141 ? -15.400 44.872 -31.552 1.00 40.62 141 THR A N 1
ATOM 1062 C CA . THR A 1 141 ? -16.509 44.135 -30.956 1.00 40.62 141 THR A CA 1
ATOM 1063 C C . THR A 1 141 ? -16.024 43.333 -29.751 1.00 40.62 141 THR A C 1
ATOM 1065 O O . THR A 1 141 ? -14.973 42.698 -29.789 1.00 40.62 141 THR A O 1
ATOM 1068 N N . LEU A 1 142 ? -16.816 43.370 -28.683 1.00 47.66 142 LEU A N 1
ATOM 1069 C CA . LEU A 1 142 ? -16.601 42.764 -27.366 1.00 47.66 142 LEU A CA 1
ATOM 1070 C C . LEU A 1 142 ? -16.642 41.211 -27.370 1.00 47.66 142 LEU A C 1
ATOM 1072 O O . LEU A 1 142 ? -17.189 40.620 -26.451 1.00 47.66 142 LEU A O 1
ATOM 1076 N N . GLY A 1 143 ? -16.144 40.544 -28.417 1.00 50.28 143 GLY A N 1
ATOM 1077 C CA . GLY A 1 143 ? -16.383 39.111 -28.656 1.00 50.28 143 GLY A CA 1
ATOM 1078 C C . GLY A 1 143 ? -15.154 38.203 -28.731 1.00 50.28 143 GLY A C 1
ATOM 1079 O O . GLY A 1 143 ? -15.330 36.998 -28.808 1.00 50.28 143 GLY A O 1
ATOM 1080 N N . GLU A 1 144 ? -13.927 38.731 -28.710 1.00 44.38 144 GLU A N 1
ATOM 1081 C CA . GLU A 1 144 ? -12.710 37.910 -28.917 1.00 44.38 144 GLU A CA 1
ATOM 1082 C C . GLU A 1 144 ? -11.679 38.019 -27.781 1.00 44.38 144 GLU A C 1
ATOM 1084 O O . GLU A 1 144 ? -10.568 37.505 -27.889 1.00 44.38 144 GLU A O 1
ATOM 1089 N N . TYR A 1 145 ? -12.046 38.651 -26.660 1.00 43.62 145 TYR A N 1
ATOM 1090 C CA . TYR A 1 145 ? -11.215 38.681 -25.448 1.00 43.62 145 TYR A CA 1
ATOM 1091 C C . TYR A 1 145 ? -11.651 37.683 -24.363 1.00 43.62 145 TYR A C 1
ATOM 1093 O O . TYR A 1 145 ? -10.983 37.612 -23.338 1.00 43.62 145 TYR A O 1
ATOM 1101 N N . GLU A 1 146 ? -12.700 36.880 -24.576 1.00 47.56 146 GLU A N 1
ATOM 1102 C CA . GLU A 1 146 ? -13.149 35.902 -23.567 1.00 47.56 146 GLU A CA 1
ATOM 1103 C C . GLU A 1 146 ? -12.651 34.463 -23.807 1.00 47.56 146 GLU A C 1
ATOM 1105 O O . GLU A 1 146 ? -12.565 33.702 -22.855 1.00 47.56 146 GLU A O 1
ATOM 1110 N N . GLU A 1 147 ? -12.183 34.083 -25.004 1.00 45.03 147 GLU A N 1
ATOM 1111 C CA . GLU A 1 147 ? -11.782 32.679 -25.251 1.00 45.03 147 GLU A CA 1
ATOM 1112 C C . GLU A 1 147 ? -10.288 32.370 -25.019 1.00 45.03 147 GLU A C 1
ATOM 1114 O O . GLU A 1 147 ? -9.883 31.207 -25.044 1.00 45.03 147 GLU A O 1
ATOM 1119 N N . ARG A 1 148 ? -9.437 33.376 -24.749 1.00 45.56 148 ARG A N 1
ATOM 1120 C CA . ARG A 1 148 ? -7.983 33.165 -24.549 1.00 45.56 148 ARG A CA 1
ATOM 1121 C C . ARG A 1 148 ? -7.519 33.160 -23.086 1.00 45.56 148 ARG A C 1
ATOM 1123 O O . ARG A 1 148 ? -6.367 32.823 -22.833 1.00 45.56 148 ARG A O 1
ATOM 1130 N N . GLU A 1 149 ? -8.400 33.448 -22.129 1.00 45.66 149 GLU A N 1
ATOM 1131 C CA . GLU A 1 149 ? -8.106 33.354 -20.684 1.00 45.66 149 GLU A CA 1
ATOM 1132 C C . GLU A 1 149 ? -8.927 32.279 -19.945 1.00 45.66 149 GLU A C 1
ATOM 1134 O O . GLU A 1 149 ? -8.763 32.099 -18.740 1.00 45.66 149 GLU A O 1
ATOM 1139 N N . GLU A 1 150 ? -9.752 31.494 -20.647 1.00 45.84 150 GLU A N 1
ATOM 1140 C CA . GLU A 1 150 ? -10.409 30.313 -20.060 1.00 45.84 150 GLU A CA 1
ATOM 1141 C C . GLU A 1 150 ? -9.520 29.061 -20.052 1.00 45.84 150 GLU A C 1
ATOM 1143 O O . GLU A 1 150 ? -9.831 28.074 -19.378 1.00 45.84 150 GLU A O 1
ATOM 1148 N N . GLN A 1 151 ? -8.359 29.108 -20.716 1.00 47.69 151 GLN A N 1
ATOM 1149 C CA . GLN A 1 151 ? -7.309 28.125 -20.482 1.00 47.69 151 GLN A CA 1
ATOM 1150 C C . GLN A 1 151 ? -6.787 28.300 -19.052 1.00 47.69 151 GLN A C 1
ATOM 1152 O O . GLN A 1 151 ? -5.892 29.102 -18.793 1.00 47.69 151 GLN A O 1
ATOM 1157 N N . ASN A 1 152 ? -7.345 27.472 -18.158 1.00 48.91 152 ASN A N 1
ATOM 1158 C CA . ASN A 1 152 ? -6.786 26.987 -16.892 1.00 48.91 152 ASN A CA 1
ATOM 1159 C C . ASN A 1 152 ? -7.462 27.441 -15.590 1.00 48.91 152 ASN A C 1
ATOM 1161 O O . ASN A 1 152 ? -6.825 27.414 -14.539 1.00 48.91 152 ASN A O 1
ATOM 1165 N N . LEU A 1 153 ? -8.763 27.743 -15.580 1.00 56.12 153 LEU A N 1
ATOM 1166 C CA . LEU A 1 153 ? -9.505 27.771 -14.305 1.00 56.12 153 LEU A CA 1
ATOM 1167 C C . LEU A 1 153 ? -9.521 26.377 -13.638 1.00 56.12 153 LEU A C 1
ATOM 1169 O O . LEU A 1 153 ? -9.418 26.278 -12.416 1.00 56.12 153 LEU A O 1
ATOM 1173 N N . GLU A 1 154 ? -9.540 25.308 -14.443 1.00 55.94 154 GLU A N 1
ATOM 1174 C CA . GLU A 1 154 ? -9.414 23.910 -13.995 1.00 55.94 154 GLU A CA 1
ATOM 1175 C C . GLU A 1 154 ? -7.967 23.497 -13.662 1.00 55.94 154 GLU A C 1
ATOM 1177 O O . GLU A 1 154 ? -7.748 22.703 -12.750 1.00 55.94 154 GLU A O 1
ATOM 1182 N N . ASN A 1 155 ? -6.974 24.084 -14.338 1.00 55.88 155 ASN A N 1
ATOM 1183 C CA . ASN A 1 155 ? -5.541 23.821 -14.134 1.00 55.88 155 ASN A CA 1
ATOM 1184 C C . ASN A 1 155 ? -4.893 24.730 -13.072 1.00 55.88 155 ASN A C 1
ATOM 1186 O O . ASN A 1 155 ? -3.711 24.573 -12.760 1.00 55.88 155 ASN A O 1
ATOM 1190 N N . ARG A 1 156 ? -5.647 25.653 -12.455 1.00 52.00 156 ARG A N 1
ATOM 1191 C CA . ARG A 1 156 ? -5.251 26.247 -11.173 1.00 52.00 156 ARG A CA 1
ATOM 1192 C C . ARG A 1 156 ? -5.323 25.150 -10.124 1.00 52.00 156 ARG A C 1
ATOM 1194 O O . ARG A 1 156 ? -6.360 24.945 -9.492 1.00 52.00 156 ARG A O 1
ATOM 1201 N N . LEU A 1 157 ? -4.200 24.452 -9.956 1.00 57.81 157 LEU A N 1
ATOM 1202 C CA . LEU A 1 157 ? -3.941 23.565 -8.831 1.00 57.81 157 LEU A CA 1
ATOM 1203 C C . LEU A 1 157 ? -4.506 24.231 -7.576 1.00 57.81 157 LEU A C 1
ATOM 1205 O O . LEU A 1 157 ? -4.115 25.341 -7.206 1.00 57.81 157 LEU A O 1
ATOM 1209 N N . ARG A 1 158 ? -5.506 23.590 -6.968 1.00 55.94 158 ARG A N 1
ATOM 1210 C CA . ARG A 1 158 ? -6.072 24.059 -5.709 1.00 55.94 158 ARG A CA 1
ATOM 1211 C C . ARG A 1 158 ? -4.950 23.955 -4.685 1.00 55.94 158 ARG A C 1
ATOM 1213 O O . ARG A 1 158 ? -4.673 22.856 -4.217 1.00 55.94 158 ARG A O 1
ATOM 1220 N N . HIS A 1 159 ? -4.304 25.076 -4.365 1.00 57.75 159 HIS A N 1
ATOM 1221 C CA . HIS A 1 159 ? -3.440 25.156 -3.196 1.00 57.75 159 HIS A CA 1
ATOM 1222 C C . HIS A 1 159 ? -4.314 24.856 -1.989 1.00 57.75 159 HIS A C 1
ATOM 1224 O O . HIS A 1 159 ? -5.161 25.642 -1.564 1.00 57.75 159 HIS A O 1
ATOM 1230 N N . HIS A 1 160 ? -4.177 23.635 -1.518 1.00 60.38 160 HIS A N 1
ATOM 1231 C CA . HIS A 1 160 ? -4.751 23.188 -0.282 1.00 60.38 160 HIS A CA 1
ATOM 1232 C C . HIS A 1 160 ? -4.004 23.893 0.850 1.00 60.38 160 HIS A C 1
ATOM 1234 O O . HIS A 1 160 ? -2.800 23.702 0.992 1.00 60.38 160 HIS A O 1
ATOM 1240 N N . LEU A 1 161 ? -4.693 24.724 1.636 1.00 68.88 161 LEU A N 1
ATOM 1241 C CA . LEU A 1 161 ? -4.045 25.341 2.792 1.00 68.88 161 LEU A CA 1
ATOM 1242 C C . LEU A 1 161 ? -3.504 24.244 3.709 1.00 68.88 161 LEU A C 1
ATOM 1244 O O . LEU A 1 161 ? -4.248 23.352 4.135 1.00 68.88 161 LEU A O 1
ATOM 1248 N N . THR A 1 162 ? -2.217 24.330 4.019 1.00 79.75 162 THR A N 1
ATOM 1249 C CA . THR A 1 162 ? -1.611 23.493 5.053 1.00 79.75 162 THR A CA 1
ATOM 1250 C C . THR A 1 162 ? -2.151 23.882 6.429 1.00 79.75 162 THR A C 1
ATOM 1252 O O . THR A 1 162 ? -2.696 24.974 6.623 1.00 79.75 162 THR A O 1
ATOM 1255 N N . LEU A 1 163 ? -2.010 22.992 7.419 1.00 82.75 163 LEU A N 1
ATOM 1256 C CA . LEU A 1 163 ? -2.397 23.307 8.801 1.00 82.75 163 LEU A CA 1
ATOM 1257 C C . LEU A 1 163 ? -1.662 24.558 9.300 1.00 82.75 163 LEU A C 1
ATOM 1259 O O . LEU A 1 163 ? -2.259 25.416 9.947 1.00 82.75 163 LEU A O 1
ATOM 1263 N N . GLN A 1 164 ? -0.376 24.658 8.967 1.00 84.62 164 GLN A N 1
ATOM 1264 C CA . GLN A 1 164 ? 0.474 25.773 9.352 1.00 84.62 164 GLN A CA 1
ATOM 1265 C C . GLN A 1 164 ? -0.014 27.084 8.727 1.00 84.62 164 GLN A C 1
ATOM 1267 O O . GLN A 1 164 ? -0.219 28.053 9.453 1.00 84.62 164 GLN A O 1
ATOM 1272 N N . GLU A 1 165 ? -0.274 27.107 7.418 1.00 84.56 165 GLU A N 1
ATOM 1273 C CA . GLU A 1 165 ? -0.800 28.291 6.722 1.00 84.56 165 GLU A CA 1
ATOM 1274 C C . GLU A 1 165 ? -2.173 28.708 7.264 1.00 84.56 165 GLU A C 1
ATOM 1276 O O . GLU A 1 165 ? -2.435 29.895 7.463 1.00 84.56 165 GLU A O 1
ATOM 1281 N N . HIS A 1 166 ? -3.046 27.738 7.557 1.00 86.94 166 HIS A N 1
ATOM 1282 C CA . HIS A 1 166 ? -4.372 27.998 8.117 1.00 86.94 166 HIS A CA 1
ATOM 1283 C C . HIS A 1 166 ? -4.303 28.644 9.507 1.00 86.94 166 HIS A C 1
ATOM 1285 O O . HIS A 1 166 ? -5.062 29.570 9.805 1.00 86.94 166 HIS A O 1
ATOM 1291 N N . LEU A 1 167 ? -3.386 28.180 10.358 1.00 87.19 167 LEU A N 1
ATOM 1292 C CA . LEU A 1 167 ? -3.176 28.751 11.687 1.00 87.19 167 LEU A CA 1
ATOM 1293 C C . LEU A 1 167 ? -2.481 30.113 11.612 1.00 87.19 167 LEU A C 1
ATOM 1295 O O . LEU A 1 167 ? -2.895 31.032 12.312 1.00 87.19 167 LEU A O 1
ATOM 1299 N N . GLN A 1 168 ? -1.489 30.281 10.737 1.00 87.75 168 GLN A N 1
ATOM 1300 C CA . GLN A 1 168 ? -0.820 31.567 10.516 1.00 87.75 168 GLN A CA 1
ATOM 1301 C C . GLN A 1 168 ? -1.806 32.645 10.052 1.00 87.75 168 GLN A C 1
ATOM 1303 O O . GLN A 1 168 ? -1.817 33.745 10.606 1.00 87.75 168 GLN A O 1
ATOM 1308 N N . ALA A 1 169 ? -2.693 32.318 9.106 1.00 87.00 169 ALA A N 1
ATOM 1309 C CA . ALA A 1 169 ? -3.740 33.229 8.650 1.00 87.00 169 ALA A CA 1
ATOM 1310 C C . ALA A 1 169 ? -4.672 33.668 9.794 1.00 87.00 169 ALA A C 1
ATOM 1312 O O . ALA A 1 169 ? -5.072 34.829 9.852 1.00 87.00 169 ALA A O 1
ATOM 1313 N N . GLN A 1 170 ? -4.990 32.773 10.733 1.00 88.75 170 GLN A N 1
ATOM 1314 C CA . GLN A 1 170 ? -5.802 33.109 11.906 1.00 88.75 170 GLN A CA 1
ATOM 1315 C C . GLN A 1 170 ? -5.042 33.937 12.941 1.00 88.75 170 GLN A C 1
ATOM 1317 O O . GLN A 1 170 ? -5.593 34.905 13.463 1.00 88.75 170 GLN A O 1
ATOM 1322 N N . ILE A 1 171 ? -3.783 33.592 13.222 1.00 88.19 171 ILE A N 1
ATOM 1323 C CA . ILE A 1 171 ? -2.921 34.336 14.150 1.00 88.19 171 ILE A CA 1
ATOM 1324 C C . ILE A 1 171 ? -2.764 35.786 13.676 1.00 88.19 171 ILE A C 1
ATOM 1326 O O . ILE A 1 171 ? -2.849 36.703 14.492 1.00 88.19 171 ILE A O 1
ATOM 1330 N N . ALA A 1 172 ? -2.629 36.004 12.365 1.00 87.00 172 ALA A N 1
ATOM 1331 C CA . ALA A 1 172 ? -2.528 37.335 11.770 1.00 87.00 172 ALA A CA 1
ATOM 1332 C C . ALA A 1 172 ? -3.785 38.208 11.975 1.00 87.00 172 ALA A C 1
ATOM 1334 O O . ALA A 1 172 ? -3.689 39.434 11.956 1.00 87.00 172 ALA A O 1
ATOM 1335 N N . LEU A 1 173 ? -4.959 37.601 12.182 1.00 86.94 173 LEU A N 1
ATOM 1336 C CA . LEU A 1 173 ? -6.224 38.311 12.404 1.00 86.94 173 LEU A CA 1
ATOM 1337 C C . LEU A 1 173 ? -6.470 38.669 13.880 1.00 86.94 173 LEU A C 1
ATOM 1339 O O . LEU A 1 173 ? -7.381 39.446 14.177 1.00 86.94 173 LEU A O 1
ATOM 1343 N N . LEU A 1 174 ? -5.691 38.112 14.812 1.00 86.50 174 LEU A N 1
ATOM 1344 C CA . LEU A 1 174 ? -5.862 38.329 16.247 1.00 86.50 174 LEU A CA 1
ATOM 1345 C C . LEU A 1 174 ? -5.049 39.536 16.746 1.00 86.50 174 LEU A C 1
ATOM 1347 O O . LEU A 1 174 ? -3.878 39.688 16.394 1.00 86.50 174 LEU A O 1
ATOM 1351 N N . PRO A 1 175 ? -5.620 40.376 17.630 1.00 84.19 175 PRO A N 1
ATOM 1352 C CA . PRO A 1 175 ? -4.881 41.457 18.270 1.00 84.19 175 PRO A CA 1
ATOM 1353 C C . PRO A 1 175 ? -3.969 40.889 19.370 1.00 84.19 175 PRO A C 1
ATOM 1355 O O . PRO A 1 175 ? -4.368 40.783 20.529 1.00 84.19 175 PRO A O 1
ATOM 1358 N N . LEU A 1 176 ? -2.750 40.494 18.997 1.00 83.69 176 LEU A N 1
ATOM 1359 C CA . LEU A 1 176 ? -1.726 39.956 19.899 1.00 83.69 176 LEU A CA 1
ATOM 1360 C C . LEU A 1 176 ? -0.489 40.859 19.942 1.00 83.69 176 LEU A C 1
ATOM 1362 O O . LEU A 1 176 ? -0.103 41.458 18.932 1.00 83.69 176 LEU A O 1
ATOM 1366 N N . ASP A 1 177 ? 0.171 40.888 21.101 1.00 87.56 177 ASP A N 1
ATOM 1367 C CA . ASP A 1 177 ? 1.494 41.495 21.254 1.00 87.56 177 ASP A CA 1
ATOM 1368 C C . ASP A 1 177 ? 2.501 40.847 20.293 1.00 87.56 177 ASP A C 1
ATOM 1370 O O . ASP A 1 177 ? 2.433 39.645 20.032 1.00 87.56 177 ASP A O 1
ATOM 1374 N N . GLU A 1 178 ? 3.474 41.623 19.806 1.00 83.75 178 GLU A N 1
ATOM 1375 C CA . GLU A 1 178 ? 4.483 41.163 18.835 1.00 83.75 178 GLU A CA 1
ATOM 1376 C C . GLU A 1 178 ? 5.208 39.889 19.300 1.00 83.75 178 GLU A C 1
ATOM 1378 O O . GLU A 1 178 ? 5.374 38.943 18.534 1.00 83.75 178 GLU A O 1
ATOM 1383 N N . ALA A 1 179 ? 5.569 39.831 20.587 1.00 83.81 179 ALA A N 1
ATOM 1384 C CA . ALA A 1 179 ? 6.233 38.672 21.180 1.00 83.81 179 ALA A CA 1
ATOM 1385 C C . ALA A 1 179 ? 5.321 37.431 21.233 1.00 83.81 179 ALA A C 1
ATOM 1387 O O . ALA A 1 179 ? 5.773 36.321 20.962 1.00 83.81 179 ALA A O 1
ATOM 1388 N N . THR A 1 180 ? 4.035 37.614 21.544 1.00 85.50 180 THR A N 1
ATOM 1389 C CA . THR A 1 180 ? 3.048 36.525 21.610 1.00 85.50 180 THR A CA 1
ATOM 1390 C C . THR A 1 180 ? 2.701 36.012 20.215 1.00 85.50 180 THR A C 1
ATOM 1392 O O . THR A 1 180 ? 2.527 34.810 20.033 1.00 85.50 180 THR A O 1
ATOM 1395 N N . ARG A 1 181 ? 2.645 36.901 19.214 1.00 87.69 181 ARG A N 1
ATOM 1396 C CA . ARG A 1 181 ? 2.407 36.535 17.813 1.00 87.69 181 ARG A CA 1
ATOM 1397 C C . ARG A 1 181 ? 3.556 35.703 17.252 1.00 87.69 181 ARG A C 1
ATOM 1399 O O . ARG A 1 181 ? 3.313 34.613 16.749 1.00 87.69 181 ARG A O 1
ATOM 1406 N N . ALA A 1 182 ? 4.794 36.165 17.430 1.00 86.38 182 ALA A N 1
ATOM 1407 C CA . ALA A 1 182 ? 5.978 35.436 16.983 1.00 86.38 182 ALA A CA 1
ATOM 1408 C C . ALA A 1 182 ? 6.096 34.058 17.665 1.00 86.38 182 ALA A C 1
ATOM 1410 O O . ALA A 1 182 ? 6.397 33.060 17.011 1.00 86.38 182 ALA A O 1
ATOM 1411 N N . ALA A 1 183 ? 5.778 33.976 18.963 1.00 87.06 183 ALA A N 1
ATOM 1412 C CA . ALA A 1 183 ? 5.716 32.703 19.675 1.00 87.06 183 ALA A CA 1
ATOM 1413 C C . ALA A 1 183 ? 4.594 31.783 19.150 1.00 87.06 183 ALA A C 1
ATOM 1415 O O . ALA A 1 183 ? 4.804 30.579 19.027 1.00 87.06 183 ALA A O 1
ATOM 1416 N N . ALA A 1 184 ? 3.417 32.322 18.810 1.00 87.38 184 ALA A N 1
ATOM 1417 C CA . ALA A 1 184 ? 2.307 31.548 18.246 1.00 87.38 184 ALA A CA 1
ATOM 1418 C C . ALA A 1 184 ? 2.630 31.007 16.843 1.00 87.38 184 ALA A C 1
ATOM 1420 O O . ALA A 1 184 ? 2.319 29.855 16.547 1.00 87.38 184 ALA A O 1
ATOM 1421 N N . GLU A 1 185 ? 3.296 31.802 16.004 1.00 87.56 185 GLU A N 1
ATOM 1422 C CA . GLU A 1 185 ? 3.778 31.379 14.684 1.00 87.56 185 GLU A CA 1
ATOM 1423 C C . GLU A 1 185 ? 4.835 30.272 14.795 1.00 87.56 185 GLU A C 1
ATOM 1425 O O . GLU A 1 185 ? 4.767 29.282 14.064 1.00 87.56 185 GLU A O 1
ATOM 1430 N N . ALA A 1 186 ? 5.762 30.389 15.752 1.00 87.00 186 ALA A N 1
ATOM 1431 C CA . ALA A 1 186 ? 6.750 29.349 16.034 1.00 87.00 186 ALA A CA 1
ATOM 1432 C C . ALA A 1 186 ? 6.095 28.044 16.521 1.00 87.00 186 ALA A C 1
ATOM 1434 O O . ALA A 1 186 ? 6.494 26.959 16.105 1.00 87.00 186 ALA A O 1
ATOM 1435 N N . ILE A 1 187 ? 5.053 28.137 17.357 1.00 87.44 187 ILE A N 1
ATOM 1436 C CA . ILE A 1 187 ? 4.273 26.968 17.786 1.00 87.44 187 ILE A CA 1
ATOM 1437 C C . ILE A 1 187 ? 3.553 26.335 16.595 1.00 87.44 187 ILE A C 1
ATOM 1439 O O . ILE A 1 187 ? 3.592 25.117 16.471 1.00 87.44 187 ILE A O 1
ATOM 1443 N N . ALA A 1 188 ? 2.933 27.130 15.716 1.00 86.31 188 ALA A N 1
ATOM 1444 C CA . ALA A 1 188 ? 2.248 26.624 14.525 1.00 86.31 188 ALA A CA 1
ATOM 1445 C C . ALA A 1 188 ? 3.198 25.886 13.563 1.00 86.31 188 ALA A C 1
ATOM 1447 O O . ALA A 1 188 ? 2.782 24.922 12.925 1.00 86.31 188 ALA A O 1
ATOM 1448 N N . ALA A 1 189 ? 4.466 26.303 13.493 1.00 84.88 189 ALA A N 1
ATOM 1449 C CA . ALA A 1 189 ? 5.508 25.640 12.707 1.00 84.88 189 ALA A CA 1
ATOM 1450 C C . ALA A 1 189 ? 6.049 24.343 13.347 1.00 84.88 189 ALA A C 1
ATOM 1452 O O . ALA A 1 189 ? 6.600 23.503 12.646 1.00 84.88 189 ALA A O 1
ATOM 1453 N N . SER A 1 190 ? 5.888 24.165 14.662 1.00 86.38 190 SER A N 1
ATOM 1454 C CA . SER A 1 190 ? 6.348 22.991 15.432 1.00 86.38 190 SER A CA 1
ATOM 1455 C C . SER A 1 190 ? 5.255 21.908 15.583 1.00 86.38 190 SER A C 1
ATOM 1457 O O . SER A 1 190 ? 5.349 20.997 16.411 1.00 86.38 190 SER A O 1
ATOM 1459 N N . LEU A 1 191 ? 4.164 22.004 14.813 1.00 84.75 191 LEU A N 1
ATOM 1460 C CA . LEU A 1 191 ? 3.068 21.036 14.864 1.00 84.75 191 LEU A CA 1
ATOM 1461 C C . LEU A 1 191 ? 3.326 19.824 13.962 1.00 84.75 191 LEU A C 1
ATOM 1463 O O . LEU A 1 191 ? 3.653 19.966 12.789 1.00 84.75 191 LEU A O 1
ATOM 1467 N N . ASP A 1 192 ? 3.059 18.632 14.494 1.00 81.81 192 ASP A N 1
ATOM 1468 C CA . ASP A 1 192 ? 2.946 17.395 13.717 1.00 81.81 192 ASP A CA 1
ATOM 1469 C C . ASP A 1 192 ? 1.739 17.444 12.755 1.00 81.81 192 ASP A C 1
ATOM 1471 O O . ASP A 1 192 ? 0.735 18.105 13.030 1.00 81.81 192 ASP A O 1
ATOM 1475 N N . GLU A 1 193 ? 1.720 16.570 11.739 1.00 76.75 193 GLU A N 1
ATOM 1476 C CA . GLU A 1 193 ? 0.548 16.301 10.873 1.00 76.75 193 GLU A CA 1
ATOM 1477 C C . GLU A 1 193 ? -0.744 15.979 11.658 1.00 76.75 193 GLU A C 1
ATOM 1479 O O . GLU A 1 193 ? -1.872 16.170 11.197 1.00 76.75 193 GLU A O 1
ATOM 1484 N N . ARG A 1 194 ? -0.595 15.457 12.882 1.00 76.12 194 ARG A N 1
ATOM 1485 C CA . ARG A 1 194 ? -1.709 15.124 13.785 1.00 76.12 194 ARG A CA 1
ATOM 1486 C C . ARG A 1 194 ? -2.255 16.345 14.537 1.00 76.12 194 ARG A C 1
ATOM 1488 O O . ARG A 1 194 ? -3.367 16.266 15.061 1.00 76.12 194 ARG A O 1
ATOM 1495 N N . GLY A 1 195 ? -1.509 17.450 14.571 1.00 78.69 195 GLY A N 1
ATOM 1496 C CA . GLY A 1 195 ? -1.829 18.686 15.289 1.00 78.69 195 GLY A CA 1
ATOM 1497 C C . GLY A 1 195 ? -1.293 18.769 16.727 1.00 78.69 195 GLY A C 1
ATOM 1498 O O . GLY A 1 195 ? -1.739 19.642 17.474 1.00 78.69 195 GLY A O 1
ATOM 1499 N N . PHE A 1 196 ? -0.372 17.885 17.133 1.00 84.88 196 PHE A N 1
ATOM 1500 C CA . PHE A 1 196 ? 0.318 17.947 18.437 1.00 84.88 196 PHE A CA 1
ATOM 1501 C C . PHE A 1 196 ? 1.648 18.695 18.327 1.00 84.88 196 PHE A C 1
ATOM 1503 O O . PHE A 1 196 ? 2.207 18.762 17.237 1.00 84.88 196 PHE A O 1
ATOM 1510 N N . LEU A 1 197 ? 2.161 19.226 19.443 1.00 84.31 197 LEU A N 1
ATOM 1511 C CA . LEU A 1 197 ? 3.525 19.769 19.463 1.00 84.31 197 LEU A CA 1
ATOM 1512 C C . LEU A 1 197 ? 4.554 18.644 19.336 1.00 84.31 197 LEU A C 1
ATOM 1514 O O . LEU A 1 197 ? 4.536 17.711 20.142 1.00 84.31 197 LEU A O 1
ATOM 1518 N N . ALA A 1 198 ? 5.477 18.797 18.388 1.00 81.25 198 ALA A N 1
ATOM 1519 C CA . ALA A 1 198 ? 6.687 17.989 18.314 1.00 81.25 198 ALA A CA 1
ATOM 1520 C C . ALA A 1 198 ? 7.710 18.430 19.375 1.00 81.25 198 ALA A C 1
ATOM 1522 O O . ALA A 1 198 ? 8.269 17.588 20.082 1.00 81.25 198 ALA A O 1
ATOM 1523 N N . ASP A 1 199 ? 7.896 19.746 19.538 1.00 83.12 199 ASP A N 1
ATOM 1524 C CA . ASP A 1 199 ? 8.870 20.315 20.473 1.00 83.12 199 ASP A CA 1
ATOM 1525 C C . ASP A 1 199 ? 8.245 20.703 21.818 1.00 83.12 199 ASP A C 1
ATOM 1527 O O . ASP A 1 199 ? 7.073 21.073 21.942 1.00 83.12 199 ASP A O 1
ATOM 1531 N N . SER A 1 200 ? 9.047 20.682 22.880 1.00 85.69 200 SER A N 1
ATOM 1532 C CA . SER A 1 200 ? 8.607 21.174 24.180 1.00 85.69 200 SER A CA 1
ATOM 1533 C C . SER A 1 200 ? 8.518 22.706 24.197 1.00 85.69 200 SER A C 1
ATOM 1535 O O . SER A 1 200 ? 9.313 23.418 23.587 1.00 85.69 200 SER A O 1
ATOM 1537 N N . CYS A 1 201 ? 7.610 23.259 25.011 1.00 81.69 201 CYS A N 1
ATOM 1538 C CA . CYS A 1 201 ? 7.491 24.717 25.173 1.00 81.69 201 CYS A CA 1
ATOM 1539 C C . CYS A 1 201 ? 8.803 25.380 25.646 1.00 81.69 201 CYS A C 1
ATOM 1541 O O . CYS A 1 201 ? 9.007 26.569 25.423 1.00 81.69 201 CYS A O 1
ATOM 1543 N N . LYS A 1 202 ? 9.696 24.617 26.296 1.00 84.31 202 LYS A N 1
ATOM 1544 C CA . LYS A 1 202 ? 11.020 25.090 26.721 1.00 84.31 202 LYS A CA 1
ATOM 1545 C C . LYS A 1 202 ? 11.980 25.237 25.544 1.00 84.31 202 LYS A C 1
ATOM 1547 O O . LYS A 1 202 ? 12.724 26.209 25.511 1.00 84.31 202 LYS A O 1
ATOM 1552 N N . GLU A 1 203 ? 11.963 24.299 24.604 1.00 85.12 203 GLU A N 1
ATOM 1553 C CA . GLU A 1 203 ? 12.798 24.354 23.399 1.00 85.12 203 GLU A CA 1
ATOM 1554 C C . GLU A 1 203 ? 12.367 25.517 22.507 1.00 85.12 203 GLU A C 1
ATOM 1556 O O . GLU A 1 203 ? 13.207 26.327 22.126 1.00 85.12 203 GLU A O 1
ATOM 1561 N N . ILE A 1 204 ? 11.058 25.692 22.301 1.00 84.19 204 ILE A N 1
ATOM 1562 C CA . ILE A 1 204 ? 10.510 26.829 21.544 1.00 84.19 204 ILE A CA 1
ATOM 1563 C C . ILE A 1 204 ? 10.902 28.166 22.197 1.00 84.19 204 ILE A C 1
ATOM 1565 O O . ILE A 1 204 ? 11.329 29.094 21.509 1.00 84.19 204 ILE A O 1
ATOM 1569 N N . ALA A 1 205 ? 10.830 28.261 23.531 1.00 86.00 205 ALA A N 1
ATOM 1570 C CA . ALA A 1 205 ? 11.253 29.453 24.269 1.00 86.00 205 ALA A CA 1
ATOM 1571 C C . ALA A 1 205 ? 12.756 29.752 24.111 1.00 86.00 205 ALA A C 1
ATOM 1573 O O . ALA A 1 205 ? 13.135 30.913 23.965 1.00 86.00 205 ALA A O 1
ATOM 1574 N N . MET A 1 206 ? 13.613 28.721 24.109 1.00 84.44 206 MET A N 1
ATOM 1575 C CA . MET A 1 206 ? 15.056 28.890 23.896 1.00 84.44 206 MET A CA 1
ATOM 1576 C C . MET A 1 206 ? 15.389 29.315 22.466 1.00 84.44 206 MET A C 1
ATOM 1578 O O . MET A 1 206 ? 16.233 30.187 22.285 1.00 84.44 206 MET A O 1
ATOM 1582 N N . ILE A 1 207 ? 14.729 28.723 21.466 1.00 82.88 207 ILE A N 1
ATOM 1583 C CA . ILE A 1 207 ? 14.966 29.020 20.047 1.00 82.88 207 ILE A CA 1
ATOM 1584 C C . ILE A 1 207 ? 14.562 30.461 19.720 1.00 82.88 207 ILE A C 1
ATOM 1586 O O . ILE A 1 207 ? 15.299 31.165 19.034 1.00 82.88 207 ILE A O 1
ATOM 1590 N N . GLY A 1 208 ? 13.419 30.919 20.236 1.00 77.69 208 GLY A N 1
ATOM 1591 C CA . GLY A 1 208 ? 12.915 32.266 19.968 1.00 77.69 208 GLY A CA 1
ATOM 1592 C C . GLY A 1 208 ? 13.369 33.358 20.936 1.00 77.69 208 GLY A C 1
ATOM 1593 O O . GLY A 1 208 ? 13.082 34.531 20.710 1.00 77.69 208 GLY A O 1
ATOM 1594 N N . GLY A 1 209 ? 14.066 33.007 22.021 1.00 84.56 209 GLY A N 1
ATOM 1595 C CA . GLY A 1 209 ? 14.517 33.973 23.027 1.00 84.56 209 GLY A CA 1
ATOM 1596 C C . GLY A 1 209 ? 13.380 34.635 23.817 1.00 84.56 209 GLY A C 1
ATOM 1597 O O . GLY A 1 209 ? 13.544 35.753 24.308 1.00 84.56 209 GLY A O 1
ATOM 1598 N N . TRP A 1 210 ? 12.229 33.967 23.946 1.00 86.94 210 TRP A N 1
ATOM 1599 C CA . TRP A 1 210 ? 11.057 34.476 24.666 1.00 86.94 210 TRP A CA 1
ATOM 1600 C C . TRP A 1 210 ? 10.969 33.905 26.087 1.00 86.94 210 TRP A C 1
ATOM 1602 O O . TRP A 1 210 ? 11.412 32.782 26.339 1.00 86.94 210 TRP A O 1
ATOM 1612 N N . PRO A 1 211 ? 10.365 34.633 27.043 1.00 88.06 211 PRO A N 1
ATOM 1613 C CA . PRO A 1 211 ? 10.058 34.064 28.348 1.00 88.06 211 PRO A CA 1
ATOM 1614 C C . PRO A 1 211 ? 9.024 32.938 28.210 1.00 88.06 211 PRO A C 1
ATOM 1616 O O . PRO A 1 211 ? 8.081 33.033 27.423 1.00 88.06 211 PRO A O 1
ATOM 1619 N N . LEU A 1 212 ? 9.174 31.886 29.022 1.00 88.12 212 LEU A N 1
ATOM 1620 C CA . LEU A 1 212 ? 8.299 30.705 28.995 1.00 88.12 212 LEU A CA 1
ATOM 1621 C C . LEU A 1 212 ? 6.813 31.072 29.156 1.00 88.12 212 LEU A C 1
ATOM 1623 O O . LEU A 1 212 ? 5.961 30.472 28.511 1.00 88.12 212 LEU A O 1
ATOM 1627 N N . GLU A 1 213 ? 6.515 32.090 29.963 1.00 87.69 213 GLU A N 1
ATOM 1628 C CA . GLU A 1 213 ? 5.150 32.575 30.194 1.00 87.69 213 GLU A CA 1
ATOM 1629 C C . GLU A 1 213 ? 4.473 33.052 28.899 1.00 87.69 213 GLU A C 1
ATOM 1631 O O . GLU A 1 213 ? 3.310 32.738 28.667 1.00 87.69 213 GLU A O 1
ATOM 1636 N N . VAL A 1 214 ? 5.209 33.739 28.017 1.00 86.81 214 VAL A N 1
ATOM 1637 C CA . VAL A 1 214 ? 4.682 34.230 26.729 1.00 86.81 214 VAL A CA 1
ATOM 1638 C C . VAL A 1 214 ? 4.454 33.080 25.747 1.00 86.81 214 VAL A C 1
ATOM 1640 O O . VAL A 1 214 ? 3.497 33.092 24.978 1.00 86.81 214 VAL A O 1
ATOM 1643 N N . VAL A 1 215 ? 5.294 32.044 25.789 1.00 86.12 215 VAL A N 1
ATOM 1644 C CA . VAL A 1 215 ? 5.103 30.843 24.959 1.00 86.12 215 VAL A CA 1
ATOM 1645 C C . VAL A 1 215 ? 3.885 30.046 25.431 1.00 86.12 215 VAL A C 1
ATOM 1647 O O . VAL A 1 215 ? 3.128 29.525 24.615 1.00 86.12 215 VAL A O 1
ATOM 1650 N N . GLU A 1 216 ? 3.646 29.967 26.742 1.00 86.06 216 GLU A N 1
ATOM 1651 C CA . GLU A 1 216 ? 2.465 29.289 27.280 1.00 86.06 216 GLU A CA 1
ATOM 1652 C C . GLU A 1 216 ? 1.164 30.035 26.972 1.00 86.06 216 GLU A C 1
ATOM 1654 O O . GLU A 1 216 ? 0.175 29.385 26.621 1.00 86.06 216 GLU A O 1
ATOM 1659 N N . THR A 1 217 ? 1.154 31.370 27.036 1.00 86.25 217 THR A N 1
ATOM 1660 C CA . THR A 1 217 ? -0.013 32.163 26.621 1.00 86.25 217 THR A CA 1
ATOM 1661 C C . THR A 1 217 ? -0.257 32.037 25.121 1.00 86.25 217 THR A C 1
ATOM 1663 O O . THR A 1 217 ? -1.387 31.765 24.716 1.00 86.25 217 THR A O 1
ATOM 1666 N N . ALA A 1 218 ? 0.790 32.127 24.295 1.00 86.56 218 ALA A N 1
ATOM 1667 C CA . ALA A 1 218 ? 0.697 31.900 22.855 1.00 86.56 218 ALA A CA 1
ATOM 1668 C C . ALA A 1 218 ? 0.134 30.505 22.535 1.00 86.56 218 ALA A C 1
ATOM 1670 O O . ALA A 1 218 ? -0.774 30.374 21.716 1.00 86.56 218 ALA A O 1
ATOM 1671 N N . ARG A 1 219 ? 0.582 29.462 23.246 1.00 89.31 219 ARG A N 1
ATOM 1672 C CA . ARG A 1 219 ? 0.059 28.095 23.099 1.00 89.31 219 ARG A CA 1
ATOM 1673 C C . ARG A 1 219 ? -1.431 28.002 23.415 1.00 89.31 219 ARG A C 1
ATOM 1675 O O . ARG A 1 219 ? -2.164 27.371 22.664 1.00 89.31 219 ARG A O 1
ATOM 1682 N N . GLN A 1 220 ? -1.885 28.629 24.500 1.00 86.88 220 GLN A N 1
ATOM 1683 C CA . GLN A 1 220 ? -3.308 28.650 24.861 1.00 86.88 220 GLN A CA 1
ATOM 1684 C C . GLN A 1 220 ? -4.163 29.371 23.815 1.00 86.88 220 GLN A C 1
ATOM 1686 O O . GLN A 1 220 ? -5.318 29.000 23.610 1.00 86.88 220 GLN A O 1
ATOM 1691 N N . VAL A 1 221 ? -3.608 30.387 23.150 1.00 86.69 221 VAL A N 1
ATOM 1692 C CA . VAL A 1 221 ? -4.272 31.050 22.023 1.00 86.69 221 VAL A CA 1
ATOM 1693 C C . VAL A 1 221 ? -4.376 30.087 20.843 1.00 86.69 221 VAL A C 1
ATOM 1695 O O . VAL A 1 221 ? -5.486 29.862 20.370 1.00 86.69 221 VAL A O 1
ATOM 1698 N N . VAL A 1 222 ? -3.268 29.454 20.430 1.00 87.25 222 VAL A N 1
ATOM 1699 C CA . VAL A 1 222 ? -3.251 28.485 19.314 1.00 87.25 222 VAL A CA 1
ATOM 1700 C C . VAL A 1 222 ? -4.207 27.312 19.563 1.00 87.25 222 VAL A C 1
ATOM 1702 O O . VAL A 1 222 ? -4.907 26.887 18.650 1.00 87.25 222 VAL A O 1
ATOM 1705 N N . GLN A 1 223 ? -4.316 26.844 20.808 1.00 88.00 223 GLN A N 1
ATOM 1706 C CA . GLN A 1 223 ? -5.240 25.779 21.217 1.00 88.00 223 GLN A CA 1
ATOM 1707 C C . GLN A 1 223 ? -6.723 26.100 20.968 1.00 88.00 223 GLN A C 1
ATOM 1709 O O . GLN A 1 223 ? -7.521 25.178 20.784 1.00 88.00 223 GLN A O 1
ATOM 1714 N N . ARG A 1 224 ? -7.096 27.385 20.952 1.00 87.06 224 ARG A N 1
ATOM 1715 C CA . ARG A 1 224 ? -8.476 27.862 20.751 1.00 87.06 224 ARG A CA 1
ATOM 1716 C C . ARG A 1 224 ? -8.789 28.239 19.297 1.00 87.06 224 ARG A C 1
ATOM 1718 O O . ARG A 1 224 ? -9.939 28.568 19.002 1.00 87.06 224 ARG A O 1
ATOM 1725 N N . LEU A 1 225 ? -7.786 28.225 18.416 1.00 87.44 225 LEU A N 1
ATOM 1726 C CA . LEU A 1 225 ? -7.954 28.457 16.978 1.00 87.44 225 LEU A CA 1
ATOM 1727 C C . LEU A 1 225 ? -8.647 27.268 16.306 1.00 87.44 225 LEU A C 1
ATOM 1729 O O . LEU A 1 225 ? -8.759 26.192 16.889 1.00 87.44 225 LEU A O 1
ATOM 1733 N N . ASP A 1 226 ? -9.115 27.458 15.073 1.00 84.19 226 ASP A N 1
ATOM 1734 C CA . ASP A 1 226 ? -9.656 26.366 14.263 1.00 84.19 226 ASP A CA 1
ATOM 1735 C C . ASP A 1 226 ? -8.506 25.651 13.522 1.00 84.19 226 ASP A C 1
ATOM 1737 O O . ASP A 1 226 ? -7.784 26.294 12.756 1.00 84.19 226 ASP A O 1
ATOM 1741 N N . PRO A 1 227 ? -8.295 24.336 13.695 1.00 85.00 227 PRO A N 1
ATOM 1742 C CA . PRO A 1 227 ? -9.102 23.390 14.461 1.00 85.00 227 PRO A CA 1
ATOM 1743 C C . PRO A 1 227 ? -8.754 23.320 15.958 1.00 85.00 227 PRO A C 1
ATOM 1745 O O . PRO A 1 227 ? -7.592 23.281 16.364 1.00 85.00 227 PRO A O 1
ATOM 1748 N N . VAL A 1 228 ? -9.806 23.238 16.779 1.00 85.19 228 VAL A N 1
ATOM 1749 C CA . VAL A 1 228 ? -9.720 23.298 18.246 1.00 85.19 228 VAL A CA 1
ATOM 1750 C C . VAL A 1 228 ? -8.914 22.135 18.818 1.00 85.19 228 VAL A C 1
ATOM 1752 O O . VAL A 1 228 ? -9.122 20.969 18.469 1.00 85.19 228 VAL A O 1
ATOM 1755 N N . GLY A 1 229 ? -8.031 22.446 19.766 1.00 81.00 229 GLY A N 1
ATOM 1756 C CA . GLY A 1 229 ? -7.186 21.458 20.430 1.00 81.00 229 GLY A CA 1
ATOM 1757 C C . GLY A 1 229 ? -5.879 21.158 19.691 1.00 81.00 229 GLY A C 1
ATOM 1758 O O . GLY A 1 229 ? -5.131 20.285 20.143 1.00 81.00 229 GLY A O 1
ATOM 1759 N N . CYS A 1 230 ? -5.570 21.881 18.607 1.00 83.19 230 CYS A N 1
ATOM 1760 C CA . CYS A 1 230 ? -4.213 21.970 18.062 1.00 83.19 230 CYS A CA 1
ATOM 1761 C C . CYS A 1 230 ? -3.226 22.502 19.109 1.00 83.19 230 CYS A C 1
ATOM 1763 O O . CYS A 1 230 ? -3.622 23.159 20.063 1.00 83.19 230 CYS A O 1
ATOM 1765 N N . ALA A 1 231 ? -1.933 22.210 18.963 1.00 84.00 231 ALA A N 1
ATOM 1766 C CA . ALA A 1 231 ? -0.910 22.607 19.938 1.00 84.00 231 ALA A CA 1
ATOM 1767 C C . ALA A 1 231 ? -1.116 22.009 21.356 1.00 84.00 231 ALA A C 1
ATOM 1769 O O . ALA A 1 231 ? -0.710 22.580 22.377 1.00 84.00 231 ALA A O 1
ATOM 1770 N N . SER A 1 232 ? -1.736 20.830 21.433 1.00 85.69 232 SER A N 1
ATOM 1771 C CA . SER A 1 232 ? -1.787 20.014 22.654 1.00 85.69 232 SER A CA 1
ATOM 1772 C C . SER A 1 232 ? -0.543 19.126 22.771 1.00 85.69 232 SER A C 1
ATOM 1774 O O . SER A 1 232 ? 0.072 18.783 21.761 1.00 85.69 232 SER A O 1
ATOM 1776 N N . ARG A 1 233 ? -0.166 18.735 23.993 1.00 83.75 233 ARG A N 1
ATOM 1777 C CA . ARG A 1 233 ? 0.906 17.749 24.242 1.00 83.75 233 ARG A CA 1
ATOM 1778 C C . ARG A 1 233 ? 0.393 16.319 24.124 1.00 83.75 233 ARG A C 1
ATOM 1780 O O . ARG A 1 233 ? 1.066 15.454 23.584 1.00 83.75 233 ARG A O 1
ATOM 1787 N N . ASP A 1 234 ? -0.824 16.104 24.615 1.00 82.88 234 ASP A N 1
ATOM 1788 C CA . ASP A 1 234 ? -1.468 14.799 24.683 1.00 82.88 234 ASP A CA 1
ATOM 1789 C C . ASP A 1 234 ? -2.912 14.867 24.183 1.00 82.88 234 ASP A C 1
ATOM 1791 O O . ASP A 1 234 ? -3.576 15.904 24.256 1.00 82.88 234 ASP A O 1
ATOM 1795 N N . VAL A 1 235 ? -3.450 13.710 23.783 1.00 82.69 235 VAL A N 1
ATOM 1796 C CA . VAL A 1 235 ? -4.874 13.539 23.430 1.00 82.69 235 VAL A CA 1
ATOM 1797 C C . VAL A 1 235 ? -5.792 13.989 24.579 1.00 82.69 235 VAL A C 1
ATOM 1799 O O . VAL A 1 235 ? -6.868 14.531 24.345 1.00 82.69 235 VAL A O 1
ATOM 1802 N N . ARG A 1 236 ? -5.350 13.817 25.834 1.00 86.00 236 ARG A N 1
ATOM 1803 C CA . ARG A 1 236 ? -6.079 14.279 27.028 1.00 86.00 236 ARG A CA 1
ATOM 1804 C C . ARG A 1 236 ? -6.252 15.794 27.038 1.00 86.00 236 ARG A C 1
ATOM 1806 O O . ARG A 1 236 ? -7.355 16.271 27.272 1.00 86.00 236 ARG A O 1
ATOM 1813 N N . GLU A 1 237 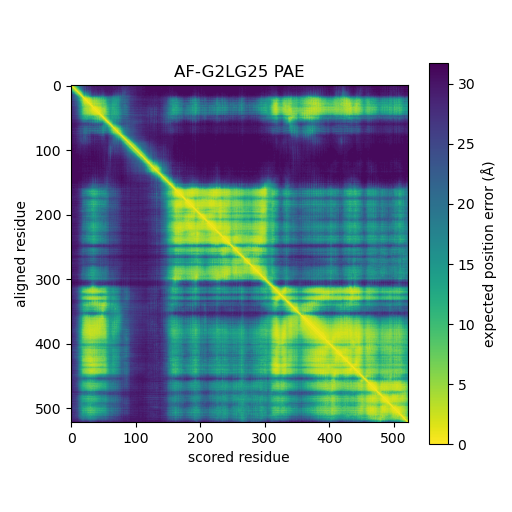? -5.172 16.534 26.790 1.00 84.06 237 GLU A N 1
ATOM 1814 C CA . GLU A 1 237 ? -5.198 18.001 26.744 1.00 84.06 237 GLU A CA 1
ATOM 1815 C C . GLU A 1 237 ? -6.070 18.473 25.574 1.00 84.06 237 GLU A C 1
ATOM 1817 O O . GLU A 1 237 ? -6.918 19.339 25.764 1.00 84.06 237 GLU A O 1
ATOM 1822 N N . CYS A 1 238 ? -5.964 17.806 24.420 1.00 87.69 238 CYS A N 1
ATOM 1823 C CA . CYS A 1 238 ? -6.779 18.092 23.239 1.00 87.69 238 CYS A CA 1
ATOM 1824 C C . CYS A 1 238 ? -8.286 17.993 23.533 1.00 87.69 238 CYS A C 1
ATOM 1826 O O . CYS A 1 238 ? -9.032 18.943 23.297 1.00 87.69 238 CYS A O 1
ATOM 1828 N N . PHE A 1 239 ? -8.734 16.885 24.133 1.00 84.75 239 PHE A N 1
ATOM 1829 C CA . PHE A 1 239 ? -10.142 16.704 24.492 1.00 84.75 239 PHE A CA 1
ATOM 1830 C C . PHE A 1 239 ? -10.627 17.688 25.559 1.00 84.75 239 PHE A C 1
ATOM 1832 O O . PHE A 1 239 ? -11.767 18.141 25.487 1.00 84.75 239 PHE A O 1
ATOM 1839 N N . VAL A 1 240 ? -9.787 18.044 26.535 1.00 85.88 240 VAL A N 1
ATOM 1840 C CA . VAL A 1 240 ? -10.145 19.051 27.547 1.00 85.88 240 VAL A CA 1
ATOM 1841 C C . VAL A 1 240 ? -10.385 20.407 26.888 1.00 85.88 240 VAL A C 1
ATOM 1843 O O . VAL A 1 240 ? -11.419 21.020 27.139 1.00 85.88 240 VAL A O 1
ATOM 1846 N N . VAL A 1 241 ? -9.487 20.841 26.002 1.00 85.62 241 VAL A N 1
ATOM 1847 C CA . VAL A 1 241 ? -9.621 22.115 25.279 1.00 85.62 241 VAL A CA 1
ATOM 1848 C C . VAL A 1 241 ? -10.882 22.127 24.408 1.00 85.62 241 VAL A C 1
ATOM 1850 O O . VAL A 1 241 ? -11.637 23.100 24.426 1.00 85.62 241 VAL A O 1
ATOM 1853 N N . GLN A 1 242 ? -11.165 21.032 23.697 1.00 86.88 242 GLN A N 1
ATOM 1854 C CA . GLN A 1 242 ? -12.373 20.918 22.875 1.00 86.88 242 GLN A CA 1
ATOM 1855 C C . GLN A 1 242 ? -13.662 20.962 23.714 1.00 86.88 242 GLN A C 1
ATOM 1857 O O . GLN A 1 242 ? -14.615 21.651 23.345 1.00 86.88 242 GLN A O 1
ATOM 1862 N N . LEU A 1 243 ? -13.689 20.285 24.866 1.00 84.25 243 LEU A N 1
ATOM 1863 C CA . LEU A 1 243 ? -14.832 20.301 25.788 1.00 84.25 243 LEU A CA 1
ATOM 1864 C C . LEU A 1 243 ? -15.049 21.677 26.429 1.00 84.25 243 LEU A C 1
ATOM 1866 O O . LEU A 1 243 ? -16.193 22.110 26.587 1.00 84.25 243 LEU A O 1
ATOM 1870 N N . GLU A 1 244 ? -13.970 22.377 26.782 1.00 83.06 244 GLU A N 1
ATOM 1871 C CA . GLU A 1 244 ? -14.037 23.739 27.315 1.00 83.06 244 GLU A CA 1
ATOM 1872 C C . GLU A 1 244 ? -14.628 24.710 26.283 1.00 83.06 244 GLU A C 1
ATOM 1874 O O . GLU A 1 244 ? -15.497 25.513 26.625 1.00 83.06 244 GLU A O 1
ATOM 1879 N N . GLN A 1 245 ? -14.237 24.596 25.010 1.00 81.25 245 GLN A N 1
ATOM 1880 C CA . GLN A 1 245 ? -14.756 25.452 23.938 1.00 81.25 245 GLN A CA 1
ATOM 1881 C C . GLN A 1 245 ? -16.226 25.174 23.590 1.00 81.25 245 GLN A C 1
ATOM 1883 O O . GLN A 1 245 ? -16.957 26.102 23.253 1.00 81.25 245 GLN A O 1
ATOM 1888 N N . GLN A 1 246 ? -16.692 23.929 23.730 1.00 79.50 246 GLN A N 1
ATOM 1889 C CA . GLN A 1 246 ? -18.109 23.573 23.570 1.00 79.50 246 GLN A CA 1
ATOM 1890 C C . GLN A 1 246 ? -18.992 24.003 24.761 1.00 79.50 246 GLN A C 1
ATOM 1892 O O . GLN A 1 246 ? -20.202 23.780 24.744 1.00 79.50 246 GLN A O 1
ATOM 1897 N N . GLY A 1 247 ? -18.418 24.618 25.804 1.00 72.88 247 GLY A N 1
ATOM 1898 C CA . GLY A 1 247 ? -19.159 25.031 27.000 1.00 72.88 247 GLY A CA 1
ATOM 1899 C C . GLY A 1 247 ? -19.508 23.869 27.937 1.00 72.88 247 GLY A C 1
ATOM 1900 O O . GLY A 1 247 ? -20.413 23.981 28.764 1.00 72.88 247 GLY A O 1
ATOM 1901 N N . HIS A 1 248 ? -18.799 22.742 27.823 1.00 70.00 248 HIS A N 1
ATOM 1902 C CA . HIS A 1 248 ? -18.952 21.559 28.675 1.00 70.00 248 HIS A CA 1
ATOM 1903 C C . HIS A 1 248 ? -17.860 21.446 29.752 1.00 70.00 248 HIS A C 1
ATOM 1905 O O . HIS A 1 248 ? -17.720 20.391 30.370 1.00 70.00 248 HIS A O 1
ATOM 1911 N N . GLY A 1 249 ? -17.131 22.537 30.017 1.00 59.41 249 GLY A N 1
ATOM 1912 C CA . GLY A 1 249 ? -16.019 22.601 30.975 1.00 59.41 249 GLY A CA 1
ATOM 1913 C C . GLY A 1 249 ? -16.346 22.097 32.390 1.00 59.41 249 GLY A C 1
ATOM 1914 O O . GLY A 1 249 ? -15.488 21.506 33.040 1.00 59.41 249 GLY A O 1
ATOM 1915 N N . ASP A 1 250 ? -17.599 22.253 32.830 1.00 59.88 250 ASP A N 1
ATOM 1916 C CA . ASP A 1 250 ? -18.052 21.890 34.182 1.00 59.88 250 ASP A CA 1
ATOM 1917 C C . ASP A 1 250 ? -18.683 20.490 34.281 1.00 59.88 250 ASP A C 1
ATOM 1919 O O . ASP A 1 250 ? -19.125 20.070 35.354 1.00 59.88 250 ASP A O 1
ATOM 1923 N N . ARG A 1 251 ? -18.776 19.751 33.168 1.00 72.56 251 ARG A N 1
ATOM 1924 C CA . ARG A 1 251 ? -19.398 18.421 33.162 1.00 72.56 251 ARG A CA 1
ATOM 1925 C C . ARG A 1 251 ? -18.427 17.327 33.594 1.00 72.56 251 ARG A C 1
ATOM 1927 O O . ARG A 1 251 ? -17.207 17.437 33.468 1.00 72.56 251 ARG A O 1
ATOM 193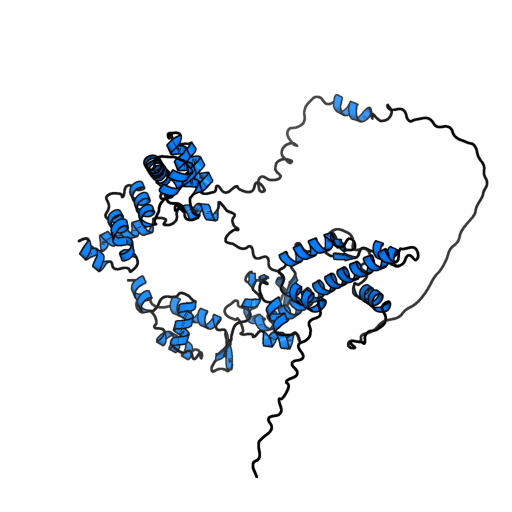4 N N . LEU A 1 252 ? -19.006 16.209 34.036 1.00 73.69 252 LEU A N 1
ATOM 1935 C CA . LEU A 1 252 ? -18.286 14.978 34.372 1.00 73.69 252 LEU A CA 1
ATOM 1936 C C . LEU A 1 252 ? -17.384 14.493 33.220 1.00 73.69 252 LEU A C 1
ATOM 1938 O O . LEU A 1 252 ? -16.377 13.845 33.494 1.00 73.69 252 LEU A O 1
ATOM 1942 N N . ALA A 1 253 ? -17.675 14.847 31.959 1.00 73.12 253 ALA A N 1
ATOM 1943 C CA . ALA A 1 253 ? -16.798 14.608 30.812 1.00 73.12 253 ALA A CA 1
ATOM 1944 C C . ALA A 1 253 ? -15.349 15.091 31.013 1.00 73.12 253 ALA A C 1
ATOM 1946 O O . ALA A 1 253 ? -14.423 14.337 30.718 1.00 73.12 253 ALA A O 1
ATOM 1947 N N . VAL A 1 254 ? -15.115 16.297 31.548 1.00 78.50 254 VAL A N 1
ATOM 1948 C CA . VAL A 1 254 ? -13.744 16.819 31.723 1.00 78.50 254 VAL A CA 1
ATOM 1949 C C . VAL A 1 254 ? -12.985 16.024 32.786 1.00 78.50 254 VAL A C 1
ATOM 1951 O O . VAL A 1 254 ? -11.816 15.687 32.593 1.00 78.50 254 VAL A O 1
ATOM 1954 N N . GLN A 1 255 ? -13.658 15.658 33.880 1.00 77.94 255 GLN A N 1
ATOM 1955 C CA . GLN A 1 255 ? -13.084 14.802 34.925 1.00 77.94 255 GLN A CA 1
ATOM 1956 C C . GLN A 1 255 ? -12.782 13.392 34.391 1.00 77.94 255 GLN A C 1
ATOM 1958 O O . GLN A 1 255 ? -11.706 12.846 34.636 1.00 77.94 255 GLN A O 1
ATOM 1963 N N . LEU A 1 256 ? -13.691 12.828 33.587 1.00 77.56 256 LEU A N 1
ATOM 1964 C CA . LEU A 1 256 ? -13.510 11.528 32.936 1.00 77.56 256 LEU A CA 1
ATOM 1965 C C . LEU A 1 256 ? -12.292 11.514 32.003 1.00 77.56 256 LEU A C 1
ATOM 1967 O O . LEU A 1 256 ? -11.516 10.558 32.030 1.00 77.56 256 LEU A O 1
ATOM 1971 N N . VAL A 1 257 ? -12.098 12.568 31.207 1.00 79.31 257 VAL A N 1
ATOM 1972 C CA . VAL A 1 257 ? -10.958 12.687 30.285 1.00 79.31 257 VAL A CA 1
ATOM 1973 C C . VAL A 1 257 ? -9.638 12.906 31.032 1.00 79.31 257 VAL A C 1
ATOM 1975 O O . VAL A 1 257 ? -8.636 12.281 30.678 1.00 79.31 257 VAL A O 1
ATOM 1978 N N . ARG A 1 258 ? -9.608 13.753 32.071 1.00 78.25 258 ARG A N 1
ATOM 1979 C CA . ARG A 1 258 ? -8.375 14.045 32.828 1.00 78.25 258 ARG A CA 1
ATOM 1980 C C . ARG A 1 258 ? -7.873 12.821 33.602 1.00 78.25 258 ARG A C 1
ATOM 1982 O O . ARG A 1 258 ? -6.722 12.413 33.425 1.00 78.25 258 ARG A O 1
ATOM 1989 N N . ASP A 1 259 ? -8.753 12.196 34.383 1.00 76.06 259 ASP A N 1
ATOM 1990 C CA . ASP A 1 259 ? -8.354 11.215 35.401 1.00 76.06 259 ASP A CA 1
ATOM 1991 C C . ASP A 1 259 ? -8.587 9.756 34.982 1.00 76.06 259 ASP A C 1
ATOM 1993 O O . ASP A 1 259 ? -7.993 8.830 35.549 1.00 76.06 259 ASP A O 1
ATOM 1997 N N . HIS A 1 260 ? -9.465 9.509 34.004 1.00 71.12 260 HIS A N 1
ATOM 1998 C CA . HIS A 1 260 ? -9.988 8.168 33.723 1.00 71.12 260 HIS A CA 1
ATOM 1999 C C . HIS A 1 260 ? -9.969 7.748 32.247 1.00 71.12 260 HIS A C 1
ATOM 2001 O O . HIS A 1 260 ? -10.530 6.696 31.928 1.00 71.12 260 HIS A O 1
ATOM 2007 N N . LEU A 1 261 ? -9.261 8.463 31.363 1.00 72.56 261 LEU A N 1
ATOM 2008 C CA . LEU A 1 261 ? -9.182 8.104 29.939 1.00 72.56 261 LEU A CA 1
ATOM 2009 C C . LEU A 1 261 ? -8.718 6.652 29.716 1.00 72.56 261 LEU A C 1
ATOM 2011 O O . LEU A 1 261 ? -9.337 5.918 28.951 1.00 72.56 261 LEU A O 1
ATOM 2015 N N . ASP A 1 262 ? -7.711 6.184 30.460 1.00 70.94 262 ASP A N 1
ATOM 2016 C CA . ASP A 1 262 ? -7.201 4.805 30.335 1.00 70.94 262 ASP A CA 1
ATOM 2017 C C . ASP A 1 262 ? -8.225 3.746 30.764 1.00 70.94 262 ASP A C 1
ATOM 2019 O O . ASP A 1 262 ? -8.177 2.597 30.329 1.00 70.94 262 ASP A O 1
ATOM 2023 N N . ARG A 1 263 ? -9.161 4.121 31.643 1.00 66.38 263 ARG A N 1
ATOM 2024 C CA . ARG A 1 263 ? -10.213 3.238 32.165 1.00 66.38 263 ARG A CA 1
ATOM 2025 C C . ARG A 1 263 ? -11.455 3.220 31.273 1.00 66.38 263 ARG A C 1
ATOM 2027 O O . ARG A 1 263 ? -12.235 2.272 31.366 1.00 66.38 263 ARG A O 1
ATOM 2034 N N . LEU A 1 264 ? -11.604 4.212 30.391 1.00 65.88 264 LEU A N 1
ATOM 2035 C CA . LEU A 1 264 ? -12.633 4.240 29.350 1.00 65.88 264 LEU A CA 1
ATOM 2036 C C . LEU A 1 264 ? -12.341 3.228 28.231 1.00 65.88 264 LEU A C 1
ATOM 2038 O O . LEU A 1 264 ? -13.266 2.595 27.726 1.00 65.88 264 LEU A O 1
ATOM 2042 N N . VAL A 1 265 ? -11.063 3.019 27.891 1.00 59.09 265 VAL A N 1
ATOM 2043 C CA . VAL A 1 265 ? -10.634 2.109 26.812 1.00 59.09 265 VAL A CA 1
ATOM 2044 C C . VAL A 1 265 ? -11.103 0.652 27.023 1.00 59.09 265 VAL A C 1
ATOM 2046 O O . VAL A 1 265 ? -11.617 0.064 26.073 1.00 59.09 265 VAL A O 1
ATOM 2049 N N . PRO A 1 266 ? -11.023 0.048 28.230 1.00 63.12 266 PRO A N 1
ATOM 2050 C CA . PRO A 1 266 ? -11.502 -1.319 28.460 1.00 63.12 266 PRO A CA 1
ATOM 2051 C C . PRO A 1 266 ? -12.998 -1.459 28.835 1.00 63.12 266 PRO A C 1
ATOM 2053 O O . PRO A 1 266 ? -13.349 -2.470 29.440 1.00 63.12 266 PRO A O 1
ATOM 2056 N N . PHE A 1 267 ? -13.889 -0.505 28.516 1.00 60.91 267 PHE A N 1
ATOM 2057 C CA . PHE A 1 267 ? -15.344 -0.597 28.804 1.00 60.91 267 PHE A CA 1
ATOM 2058 C C . PHE A 1 267 ? -15.677 -0.953 30.278 1.00 60.91 267 PHE A C 1
ATOM 2060 O O . PHE A 1 267 ? -16.651 -1.646 30.576 1.00 60.91 267 PHE A O 1
ATOM 2067 N N . ARG A 1 268 ? -14.889 -0.475 31.254 1.00 66.62 268 ARG A N 1
ATOM 2068 C CA . ARG A 1 268 ? -15.118 -0.763 32.689 1.00 66.62 268 ARG A CA 1
ATOM 2069 C C . ARG A 1 268 ? -16.084 0.224 33.350 1.00 66.62 268 ARG A C 1
ATOM 2071 O O . ARG A 1 268 ? -15.803 0.790 34.406 1.00 66.62 268 ARG A O 1
ATOM 2078 N N . TRP A 1 269 ? -17.259 0.397 32.751 1.00 70.19 269 TRP A N 1
ATOM 2079 C CA . TRP A 1 269 ? -18.337 1.264 33.252 1.00 70.19 269 TRP A CA 1
ATOM 2080 C C . TRP A 1 269 ? -18.747 0.992 34.706 1.00 70.19 269 TRP A C 1
ATOM 2082 O O . TRP A 1 269 ? -18.921 1.957 35.448 1.00 70.19 269 TRP A O 1
ATOM 2092 N N . PRO A 1 270 ? -18.848 -0.273 35.172 1.00 69.06 270 PRO A N 1
ATOM 2093 C CA . PRO A 1 270 ? -19.295 -0.550 36.538 1.00 69.06 270 PRO A CA 1
ATOM 2094 C C . PRO A 1 270 ? -18.273 -0.140 37.609 1.00 69.06 270 PRO A C 1
ATOM 2096 O O . PRO A 1 270 ? -18.650 0.230 38.719 1.00 69.06 270 PRO A O 1
ATOM 2099 N N . GLU A 1 271 ? -16.975 -0.207 37.297 1.00 70.69 271 GLU A N 1
ATOM 2100 C CA . GLU A 1 271 ? -15.900 0.227 38.201 1.00 70.69 271 GLU A CA 1
ATOM 2101 C C . GLU A 1 271 ? -15.809 1.756 38.251 1.00 70.69 271 GLU A C 1
ATOM 2103 O O . GLU A 1 271 ? -15.626 2.335 39.324 1.00 70.69 271 GLU A O 1
ATOM 2108 N N . LEU A 1 272 ? -16.008 2.418 37.107 1.00 71.69 272 LEU A N 1
ATOM 2109 C CA . LEU A 1 272 ? -16.090 3.876 37.019 1.00 71.69 272 LEU A CA 1
ATOM 2110 C C . LEU A 1 272 ? -17.310 4.426 37.762 1.00 71.69 272 LEU A C 1
ATOM 2112 O O . LEU A 1 272 ? -17.158 5.350 38.556 1.00 71.69 272 LEU A O 1
ATOM 2116 N N . ALA A 1 273 ? -18.482 3.806 37.601 1.00 73.75 273 ALA A N 1
ATOM 2117 C CA . ALA A 1 273 ? -19.705 4.178 38.315 1.00 73.75 273 ALA A CA 1
ATOM 2118 C C . ALA A 1 273 ? -19.528 4.141 39.839 1.00 73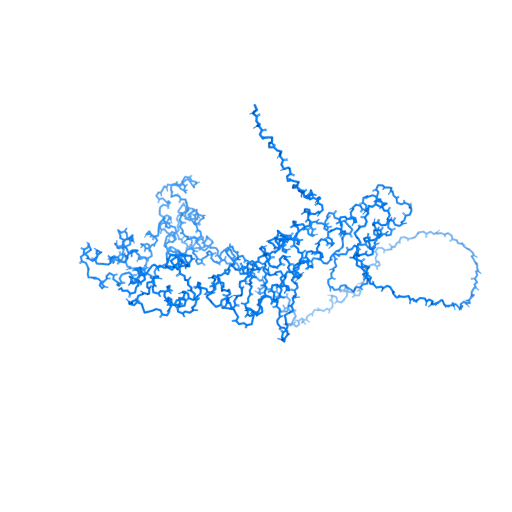.75 273 ALA A C 1
ATOM 2120 O O . ALA A 1 273 ? -19.955 5.054 40.544 1.00 73.75 273 ALA A O 1
ATOM 2121 N N . LYS A 1 274 ? -18.825 3.123 40.354 1.00 75.56 274 LYS A N 1
ATOM 2122 C CA . LYS A 1 274 ? -18.505 3.013 41.785 1.00 75.56 274 LYS A CA 1
ATOM 2123 C C . LYS A 1 274 ? -17.477 4.040 42.253 1.00 75.56 274 LYS A C 1
ATOM 2125 O O . LYS A 1 274 ? -17.587 4.519 43.374 1.00 75.56 274 LYS A O 1
ATOM 2130 N N . THR A 1 275 ? -16.486 4.353 41.419 1.00 74.50 275 THR A N 1
ATOM 2131 C CA . THR A 1 275 ? -15.409 5.295 41.768 1.00 74.50 275 THR A CA 1
ATOM 2132 C C . THR A 1 275 ? -15.911 6.740 41.777 1.00 74.50 275 THR A C 1
ATOM 2134 O O . THR A 1 275 ? -15.544 7.507 42.658 1.00 74.50 275 THR A O 1
ATOM 2137 N N . LEU A 1 276 ? -16.772 7.096 40.821 1.00 74.38 276 LEU A N 1
ATOM 2138 C CA . LEU A 1 276 ? -17.314 8.448 40.651 1.00 74.38 276 LEU A CA 1
ATOM 2139 C C . LEU A 1 276 ? -18.622 8.667 41.428 1.00 74.38 276 LEU A C 1
ATOM 2141 O O . LEU A 1 276 ? -19.037 9.806 41.613 1.00 74.38 276 LEU A O 1
ATOM 2145 N N . GLY A 1 277 ? -19.285 7.596 41.879 1.00 72.56 277 GLY A N 1
ATOM 2146 C CA . GLY A 1 277 ? -20.572 7.680 42.576 1.00 72.56 277 GLY A CA 1
ATOM 2147 C C . GLY A 1 277 ? -21.739 8.085 41.668 1.00 72.56 277 GLY A C 1
ATOM 2148 O O . GLY A 1 277 ? -22.731 8.626 42.148 1.00 72.56 277 GLY A O 1
ATOM 2149 N N . VAL A 1 278 ? -21.624 7.838 40.359 1.00 79.06 278 VAL A N 1
ATOM 2150 C CA . VAL A 1 278 ? -22.587 8.263 39.331 1.00 79.06 278 VAL A CA 1
ATOM 2151 C C . VAL A 1 278 ? -23.236 7.038 38.679 1.00 79.06 278 VAL A C 1
ATOM 2153 O O . VAL A 1 278 ? -22.591 6.006 38.495 1.00 79.06 278 VAL A O 1
ATOM 2156 N N . GLY A 1 279 ? -24.519 7.139 38.317 1.00 77.50 279 GLY A N 1
ATOM 2157 C CA . GLY A 1 279 ? -25.232 6.081 37.597 1.00 77.50 279 GLY A CA 1
ATOM 2158 C C . GLY A 1 279 ? -24.637 5.801 36.211 1.00 77.50 279 GLY A C 1
ATOM 2159 O O . GLY A 1 279 ? -24.221 6.722 35.508 1.00 77.50 279 GLY A O 1
ATOM 2160 N N . CYS A 1 280 ? -24.634 4.530 35.795 1.00 73.19 280 CYS A N 1
ATOM 2161 C CA . CYS A 1 280 ? -24.054 4.096 34.517 1.00 73.19 280 CYS A CA 1
ATOM 2162 C C . CYS A 1 280 ? -24.642 4.830 33.295 1.00 73.19 280 CYS A C 1
ATOM 2164 O O . CYS A 1 280 ? -23.925 5.059 32.326 1.00 73.19 280 CYS A O 1
ATOM 2166 N N . GLU A 1 281 ? -25.915 5.232 33.351 1.00 75.56 281 GLU A N 1
ATOM 2167 C CA . GLU A 1 281 ? -26.599 5.956 32.267 1.00 75.56 281 GLU A CA 1
ATOM 2168 C C . GLU A 1 281 ? -26.003 7.347 32.012 1.00 75.56 281 GLU A C 1
ATOM 2170 O O . GLU A 1 281 ? -25.832 7.751 30.864 1.00 75.56 281 GLU A O 1
ATOM 2175 N N . VAL A 1 282 ? -25.612 8.061 33.072 1.00 78.31 282 VAL A N 1
ATOM 2176 C CA . VAL A 1 282 ? -24.994 9.391 32.953 1.00 78.31 282 VAL A CA 1
ATOM 2177 C C . VAL A 1 282 ? -23.600 9.265 32.343 1.00 78.31 282 VAL A C 1
ATOM 2179 O O . VAL A 1 282 ? -23.248 10.024 31.447 1.00 78.31 282 VAL A O 1
ATOM 2182 N N . ILE A 1 283 ? -22.826 8.257 32.759 1.00 76.00 283 ILE A N 1
ATOM 2183 C CA . ILE A 1 283 ? -21.491 8.000 32.199 1.00 76.00 283 ILE A CA 1
ATOM 2184 C C . ILE A 1 283 ? -21.597 7.634 30.712 1.00 76.00 283 ILE A C 1
ATOM 2186 O O . ILE A 1 283 ? -20.794 8.100 29.908 1.00 76.00 283 ILE A O 1
ATOM 2190 N N . ALA A 1 284 ? -22.604 6.847 30.322 1.00 76.00 284 ALA A N 1
ATOM 2191 C CA . ALA A 1 284 ? -22.848 6.521 28.919 1.00 76.00 284 ALA A CA 1
ATOM 2192 C C . ALA A 1 284 ? -23.161 7.773 28.078 1.00 76.00 284 ALA A C 1
ATOM 2194 O O . ALA A 1 284 ? -22.634 7.904 26.972 1.00 76.00 284 ALA A O 1
ATOM 2195 N N . GLY A 1 285 ? -23.956 8.709 28.610 1.00 78.12 285 GLY A N 1
ATOM 2196 C CA . GLY A 1 285 ? -24.232 9.996 27.963 1.00 78.12 285 GLY A CA 1
ATOM 2197 C C . GLY A 1 285 ? -22.978 10.858 27.780 1.00 78.12 285 GLY A C 1
ATOM 2198 O O . GLY A 1 285 ? -22.733 11.372 26.691 1.00 78.12 285 GLY A O 1
ATOM 2199 N N . GLU A 1 286 ? -22.136 10.954 28.809 1.00 78.69 286 GLU A N 1
ATOM 2200 C CA . GLU A 1 286 ? -20.891 11.733 28.751 1.00 78.69 286 GLU A CA 1
ATOM 2201 C C . GLU A 1 286 ? -19.848 11.094 27.817 1.00 78.69 286 GLU A C 1
ATOM 2203 O O . GLU A 1 286 ? -19.130 11.795 27.108 1.00 78.69 286 GLU A O 1
ATOM 2208 N N . VAL A 1 287 ? -19.784 9.763 27.728 1.00 79.19 287 VAL A N 1
ATOM 2209 C CA . VAL A 1 287 ? -18.884 9.108 26.764 1.00 79.19 287 VAL A CA 1
ATOM 2210 C C . VAL A 1 287 ? -19.414 9.181 25.336 1.00 79.19 287 VAL A C 1
ATOM 2212 O O . VAL A 1 287 ? -18.616 9.249 24.403 1.00 79.19 287 VAL A O 1
ATOM 2215 N N . ALA A 1 288 ? -20.732 9.218 25.132 1.00 79.94 288 ALA A N 1
ATOM 2216 C CA . ALA A 1 288 ? -21.289 9.511 23.815 1.00 79.94 288 ALA A CA 1
ATOM 2217 C C . ALA A 1 288 ? -20.845 10.897 23.316 1.00 79.94 288 ALA A C 1
ATOM 2219 O O . ALA A 1 288 ? -20.515 11.024 22.140 1.00 79.94 288 ALA A O 1
ATOM 2220 N N . LEU A 1 289 ? -20.750 11.888 24.211 1.00 80.25 289 LEU A N 1
ATOM 2221 C CA . LEU A 1 289 ? -20.186 13.204 23.906 1.00 80.25 289 LEU A CA 1
ATOM 2222 C C . LEU A 1 289 ? -18.684 13.120 23.581 1.00 80.25 289 LEU A C 1
ATOM 2224 O O . LEU A 1 289 ? -18.262 13.619 22.545 1.00 80.25 289 LEU A O 1
ATOM 2228 N N . ILE A 1 290 ? -17.883 12.423 24.400 1.00 81.50 290 ILE A N 1
ATOM 2229 C CA . ILE A 1 290 ? -16.437 12.248 24.144 1.00 81.50 290 ILE A CA 1
ATOM 2230 C C . ILE A 1 290 ? -16.183 11.557 22.794 1.00 81.50 290 ILE A C 1
ATOM 2232 O O . ILE A 1 290 ? -15.228 11.884 22.100 1.00 81.50 290 ILE A O 1
ATOM 2236 N N . ARG A 1 291 ? -17.046 10.622 22.381 1.00 80.88 291 ARG A N 1
ATOM 2237 C CA . ARG A 1 291 ? -16.942 9.938 21.079 1.00 80.88 291 ARG A CA 1
ATOM 2238 C C . ARG A 1 291 ? -17.197 10.842 19.873 1.00 80.88 291 ARG A C 1
ATOM 2240 O O . ARG A 1 291 ? -16.815 10.458 18.774 1.00 80.88 291 ARG A O 1
ATOM 2247 N N . GLN A 1 292 ? -17.862 11.981 20.056 1.00 83.69 292 GLN A N 1
ATOM 2248 C CA . GLN A 1 292 ? -18.085 12.962 18.991 1.00 83.69 292 GLN A CA 1
ATOM 2249 C C . GLN A 1 292 ? -16.889 13.907 18.806 1.00 83.69 292 GLN A C 1
ATOM 2251 O O . GLN A 1 292 ? -16.846 14.629 17.815 1.00 83.69 292 GLN A O 1
ATOM 2256 N N . LEU A 1 293 ? -15.940 13.917 19.747 1.00 83.06 293 LEU A N 1
ATOM 2257 C CA . LEU A 1 293 ? -14.742 14.748 19.688 1.00 83.06 293 LEU A CA 1
ATOM 2258 C C . LEU A 1 293 ? -13.712 14.169 18.716 1.00 83.06 293 LEU A C 1
ATOM 2260 O O . LEU A 1 293 ? -13.533 12.952 18.630 1.00 83.06 293 LEU A O 1
ATOM 2264 N N . ASP A 1 294 ? -12.980 15.054 18.042 1.00 81.31 294 ASP A N 1
ATOM 2265 C CA . ASP A 1 294 ? -11.927 14.672 17.107 1.00 81.31 294 ASP A CA 1
ATOM 2266 C C . ASP A 1 294 ? -10.578 14.542 17.839 1.00 81.31 294 ASP A C 1
ATOM 2268 O O . ASP A 1 294 ? -10.005 15.553 18.251 1.00 81.31 294 ASP A O 1
ATOM 2272 N N . PRO A 1 295 ? -10.002 13.329 17.972 1.00 80.00 295 PRO A N 1
ATOM 2273 C CA . PRO A 1 295 ? -8.732 13.133 18.681 1.00 80.00 295 PRO A CA 1
ATOM 2274 C C . PRO A 1 295 ? -7.513 13.701 17.942 1.00 80.00 295 PRO A C 1
ATOM 2276 O O . PRO A 1 295 ? -6.450 13.845 18.542 1.00 80.00 295 PRO A O 1
ATOM 2279 N N . PHE A 1 296 ? -7.635 13.959 16.635 1.00 83.06 296 PHE A N 1
ATOM 2280 C CA . PHE A 1 296 ? -6.533 14.384 15.766 1.00 83.06 296 PHE A CA 1
ATOM 2281 C C . PHE A 1 296 ? -6.994 15.501 14.815 1.00 83.06 296 PHE A C 1
ATOM 2283 O O . PHE A 1 296 ? -7.234 15.234 13.631 1.00 83.06 296 PHE A O 1
ATOM 2290 N N . PRO A 1 297 ? -7.135 16.742 15.310 1.00 78.62 297 PRO A N 1
ATOM 2291 C CA . PRO A 1 297 ? -7.657 17.863 14.525 1.00 78.62 297 PRO A CA 1
ATOM 2292 C C . PRO A 1 297 ? -6.818 18.169 13.270 1.00 78.62 297 PRO A C 1
ATOM 2294 O O . PRO A 1 297 ? -7.374 18.523 12.227 1.00 78.62 297 PRO A O 1
ATOM 2297 N N . GLY A 1 298 ? -5.498 17.934 13.318 1.00 76.75 298 GLY A N 1
ATOM 2298 C CA . GLY A 1 298 ? -4.585 18.173 12.193 1.00 76.75 298 GLY A CA 1
ATOM 2299 C C . GLY A 1 298 ? -4.820 17.275 10.972 1.00 76.75 298 GLY A C 1
ATOM 2300 O O . GLY A 1 298 ? -4.523 17.677 9.849 1.00 76.75 298 GLY A O 1
ATOM 2301 N N . ARG A 1 299 ? -5.466 16.107 11.133 1.00 75.25 299 ARG A N 1
ATOM 2302 C CA . ARG A 1 299 ? -5.704 15.161 10.021 1.00 75.25 299 ARG A CA 1
ATOM 2303 C C . ARG A 1 299 ? -6.542 15.740 8.886 1.00 75.25 299 ARG A C 1
ATOM 2305 O O . ARG A 1 299 ? -6.400 15.300 7.747 1.00 75.25 299 ARG A O 1
ATOM 2312 N N . ARG A 1 300 ? -7.437 16.686 9.185 1.00 73.88 300 ARG A N 1
ATOM 2313 C CA . ARG A 1 300 ? -8.261 17.352 8.162 1.00 73.88 300 ARG A CA 1
ATOM 2314 C C . ARG A 1 300 ? -7.388 18.106 7.163 1.00 73.88 300 ARG A C 1
ATOM 2316 O O . ARG A 1 300 ? -7.696 18.106 5.979 1.00 73.88 300 ARG A O 1
ATOM 2323 N N . PHE A 1 301 ? -6.291 18.670 7.652 1.00 70.38 301 PHE A N 1
ATOM 2324 C CA . PHE A 1 301 ? -5.336 19.428 6.866 1.00 70.38 301 PHE A CA 1
ATOM 2325 C C . PHE A 1 301 ? -4.201 18.545 6.354 1.00 70.38 301 PHE A C 1
ATOM 2327 O O . PHE A 1 301 ? -3.786 18.763 5.237 1.00 70.38 301 PHE A O 1
ATOM 2334 N N . ALA A 1 302 ? -3.778 17.486 7.050 1.00 62.16 302 ALA A N 1
ATOM 2335 C CA . ALA A 1 302 ? -2.765 16.557 6.522 1.00 62.16 302 ALA A CA 1
ATOM 2336 C C . ALA A 1 302 ? -3.214 15.823 5.239 1.00 62.16 302 ALA A C 1
ATOM 2338 O O . ALA A 1 302 ? -2.414 15.529 4.364 1.00 62.16 302 ALA A O 1
ATOM 2339 N N . ARG A 1 303 ? -4.519 15.546 5.083 1.00 55.72 303 ARG A N 1
ATOM 2340 C CA . ARG A 1 303 ? -5.057 14.933 3.847 1.00 55.72 303 ARG A CA 1
ATOM 2341 C C . ARG A 1 303 ? -5.111 15.891 2.659 1.00 55.72 303 ARG A C 1
ATOM 2343 O O . ARG A 1 303 ? -5.368 15.448 1.543 1.00 55.72 303 ARG A O 1
ATOM 2350 N N . ILE A 1 304 ? -5.018 17.184 2.944 1.00 54.59 304 ILE A N 1
ATOM 2351 C CA . ILE A 1 304 ? -5.296 18.263 2.008 1.00 54.59 304 ILE A CA 1
ATOM 2352 C C . ILE A 1 304 ? -3.958 18.955 1.735 1.00 54.59 304 ILE A C 1
ATOM 2354 O O . ILE A 1 304 ? -3.483 18.818 0.629 1.00 54.59 304 ILE A O 1
ATOM 2358 N N . GLY A 1 305 ? -3.316 19.533 2.752 1.00 46.34 305 GLY A N 1
ATOM 2359 C CA . GLY A 1 305 ? -2.077 20.319 2.804 1.00 46.34 305 GLY A CA 1
ATOM 2360 C C . GLY A 1 305 ? -0.773 19.729 2.251 1.00 46.34 305 GLY A C 1
ATOM 2361 O O . GLY A 1 305 ? 0.072 20.514 1.849 1.00 46.34 305 GLY A O 1
ATOM 2362 N N . ASP A 1 306 ? -0.620 18.411 2.136 1.00 47.75 306 ASP A N 1
ATOM 2363 C CA . ASP A 1 306 ? 0.591 17.791 1.564 1.00 47.75 306 ASP A CA 1
ATOM 2364 C C . ASP A 1 306 ? 0.245 16.839 0.418 1.00 47.75 306 ASP A C 1
ATOM 2366 O O . ASP A 1 306 ? 0.664 15.685 0.357 1.00 47.75 306 ASP A O 1
ATOM 2370 N N . GLY A 1 307 ? -0.576 17.325 -0.512 1.00 44.19 307 GLY A N 1
ATOM 2371 C CA . GLY A 1 307 ? -0.988 16.581 -1.686 1.00 44.19 307 GLY A CA 1
ATOM 2372 C C . GLY A 1 307 ? -1.879 15.393 -1.332 1.00 44.19 307 GLY A C 1
ATOM 2373 O O . GLY A 1 307 ? -1.717 14.669 -0.354 1.00 44.19 307 GLY A O 1
ATOM 2374 N N . LEU A 1 308 ? -2.794 15.067 -2.227 1.00 44.84 308 LEU A N 1
ATOM 2375 C CA . LEU A 1 308 ? -3.510 13.789 -2.223 1.00 44.84 308 LEU A CA 1
ATOM 2376 C C . LEU A 1 308 ? -2.582 12.549 -2.373 1.00 44.84 308 LEU A C 1
ATOM 2378 O O . LEU A 1 308 ? -3.065 11.467 -2.690 1.00 44.84 308 LEU A O 1
ATOM 2382 N N . LEU A 1 309 ? -1.266 12.685 -2.164 1.00 45.56 309 LEU A N 1
ATOM 2383 C CA . LEU A 1 309 ? -0.214 11.817 -2.691 1.00 45.56 309 LEU A CA 1
ATOM 2384 C C . LEU A 1 309 ? 0.791 11.306 -1.655 1.00 45.56 309 LEU A C 1
ATOM 2386 O O . LEU A 1 309 ? 1.429 10.293 -1.920 1.00 45.56 309 LEU A O 1
ATOM 2390 N N . GLN A 1 310 ? 0.938 11.917 -0.472 1.00 45.38 310 GLN A N 1
ATOM 2391 C CA . GLN A 1 310 ? 1.995 11.466 0.449 1.00 45.38 310 GLN A CA 1
ATOM 2392 C C . GLN A 1 310 ? 1.687 10.114 1.123 1.00 45.38 310 GLN A C 1
ATOM 2394 O O . GLN A 1 310 ? 2.598 9.389 1.513 1.00 45.38 310 GLN A O 1
ATOM 2399 N N . GLY A 1 311 ? 0.405 9.727 1.192 1.00 44.50 311 GLY A N 1
ATOM 2400 C CA . GLY A 1 311 ? -0.026 8.409 1.683 1.00 44.50 311 GLY A CA 1
ATOM 2401 C C . GLY A 1 311 ? -0.649 7.488 0.628 1.00 44.50 311 GLY A C 1
ATOM 2402 O O . GLY A 1 311 ? -0.672 6.272 0.814 1.00 44.50 311 GLY A O 1
ATOM 2403 N N . ALA A 1 312 ? -1.163 8.042 -0.471 1.00 49.03 312 ALA A N 1
ATOM 2404 C CA . ALA A 1 312 ? -1.675 7.263 -1.590 1.00 49.03 312 ALA A CA 1
ATOM 2405 C C . ALA A 1 312 ? -0.588 7.213 -2.660 1.00 49.03 312 ALA A C 1
ATOM 2407 O O . ALA A 1 312 ? -0.528 8.076 -3.531 1.00 49.03 312 ALA A O 1
ATOM 2408 N N . GLN A 1 313 ? 0.283 6.206 -2.578 1.00 58.00 313 GLN A N 1
ATOM 2409 C CA . GLN A 1 313 ? 1.162 5.885 -3.696 1.00 58.00 313 GLN A CA 1
ATOM 2410 C C . GLN A 1 313 ? 0.270 5.640 -4.919 1.00 58.00 313 GLN A C 1
ATOM 2412 O O . GLN A 1 313 ? -0.490 4.670 -4.949 1.00 58.00 313 GLN A O 1
ATOM 2417 N N . LEU A 1 314 ? 0.304 6.558 -5.889 1.00 62.88 314 LEU A N 1
ATOM 2418 C CA . LEU A 1 314 ? -0.335 6.357 -7.183 1.00 62.88 314 LEU A CA 1
ATOM 2419 C C . LEU A 1 314 ? 0.381 5.191 -7.852 1.00 62.88 314 LEU A C 1
ATOM 2421 O O . LEU A 1 314 ? 1.496 5.320 -8.348 1.00 62.88 314 LEU A O 1
ATOM 2425 N N . VAL A 1 315 ? -0.254 4.029 -7.813 1.00 73.62 315 VAL A N 1
ATOM 2426 C CA . VAL A 1 315 ? 0.251 2.843 -8.485 1.00 73.62 315 VAL A CA 1
ATOM 2427 C C . VAL A 1 315 ? -0.169 2.921 -9.946 1.00 73.62 315 VAL A C 1
ATOM 2429 O O . VAL A 1 315 ? -1.349 2.758 -10.260 1.00 73.62 315 VAL A O 1
ATOM 2432 N N . GLN A 1 316 ? 0.793 3.154 -10.836 1.00 79.44 316 GLN A N 1
ATOM 2433 C CA . GLN A 1 316 ? 0.569 3.030 -12.272 1.00 79.44 316 GLN A CA 1
ATOM 2434 C C . GLN A 1 316 ? 0.657 1.550 -12.678 1.00 79.44 316 GLN A C 1
ATOM 2436 O O . GLN A 1 316 ? 1.668 0.898 -12.399 1.00 79.44 316 GLN A O 1
ATOM 2441 N N . PRO A 1 317 ? -0.393 0.976 -13.293 1.00 86.44 317 PRO A N 1
ATOM 2442 C CA . PRO A 1 317 ? -0.338 -0.395 -13.783 1.00 86.44 317 PRO A CA 1
ATOM 2443 C C . PRO A 1 317 ? 0.624 -0.496 -14.976 1.00 86.44 317 PRO A C 1
ATOM 2445 O O . PRO A 1 317 ? 0.613 0.358 -15.860 1.00 86.44 317 PRO A O 1
ATOM 2448 N N . GLU A 1 318 ? 1.431 -1.561 -15.015 1.00 84.12 318 GLU A N 1
ATOM 2449 C CA . GLU A 1 318 ? 2.311 -1.866 -16.158 1.00 84.12 318 GLU A CA 1
ATOM 2450 C C . GLU A 1 318 ? 1.542 -2.567 -17.290 1.00 84.12 318 GLU A C 1
ATOM 2452 O O . GLU A 1 318 ? 1.932 -2.484 -18.453 1.00 84.12 318 GLU A O 1
ATOM 2457 N N . LEU A 1 319 ? 0.456 -3.279 -16.962 1.00 88.44 319 LEU A N 1
ATOM 2458 C CA . LEU A 1 319 ? -0.375 -3.983 -17.939 1.00 88.44 319 LEU A CA 1
ATOM 2459 C C . LEU A 1 319 ? -1.863 -3.767 -17.684 1.00 88.44 319 LEU A C 1
ATOM 2461 O O . LEU A 1 319 ? -2.307 -3.658 -16.540 1.00 88.44 319 LEU A O 1
ATOM 2465 N N . PHE A 1 320 ? -2.634 -3.823 -18.760 1.00 90.38 320 PHE A N 1
ATOM 2466 C CA . PHE A 1 320 ? -4.086 -3.847 -18.770 1.00 90.38 320 PHE A CA 1
ATOM 2467 C C . PHE A 1 320 ? -4.561 -5.192 -19.313 1.00 90.38 320 PHE A C 1
ATOM 2469 O O . PHE A 1 320 ? -4.136 -5.635 -20.379 1.00 90.38 320 PHE A O 1
ATOM 2476 N N . ILE A 1 321 ? -5.447 -5.845 -18.570 1.00 89.94 321 ILE A N 1
ATOM 2477 C CA . ILE A 1 321 ? -6.142 -7.054 -18.995 1.00 89.94 321 ILE A CA 1
ATOM 2478 C C . ILE A 1 321 ? -7.583 -6.661 -19.296 1.00 89.94 321 ILE A C 1
ATOM 2480 O O . ILE A 1 321 ? -8.352 -6.341 -18.387 1.00 89.94 321 ILE A O 1
ATOM 2484 N N . GLU A 1 322 ? -7.954 -6.718 -20.570 1.00 87.50 322 GLU A N 1
ATOM 2485 C CA . GLU A 1 322 ? -9.311 -6.435 -21.032 1.00 87.50 322 GLU A CA 1
ATOM 2486 C C . GLU A 1 322 ? -9.976 -7.724 -21.511 1.00 87.50 322 GLU A C 1
ATOM 2488 O O . GLU A 1 322 ? -9.345 -8.590 -22.120 1.00 87.50 322 GLU A O 1
ATOM 2493 N N . LYS A 1 323 ? -11.271 -7.868 -21.223 1.00 86.25 323 LYS A N 1
ATOM 2494 C CA . LYS A 1 323 ? -12.060 -9.010 -21.683 1.00 86.25 323 LYS A CA 1
ATOM 2495 C C . LYS A 1 323 ? -12.727 -8.657 -23.009 1.00 86.25 323 LYS A C 1
ATOM 2497 O O . LYS A 1 323 ? -13.630 -7.823 -23.036 1.00 86.25 323 LYS A O 1
ATOM 2502 N N . LEU A 1 324 ? -12.315 -9.315 -24.089 1.00 87.06 324 LEU A N 1
ATOM 2503 C CA . LEU A 1 324 ? -12.944 -9.212 -25.404 1.00 87.06 324 LEU A CA 1
ATOM 2504 C C . LEU A 1 324 ? -13.687 -10.517 -25.707 1.00 87.06 324 LEU A C 1
ATOM 2506 O O . LEU A 1 324 ? -13.109 -11.520 -26.121 1.00 87.06 324 LEU A O 1
ATOM 2510 N N . GLY A 1 325 ? -15.001 -10.509 -25.479 1.00 82.75 325 GLY A N 1
ATOM 2511 C CA . GLY A 1 325 ? -15.833 -11.701 -25.639 1.00 82.75 325 GLY A CA 1
ATOM 2512 C C . GLY A 1 325 ? -15.486 -12.775 -24.604 1.00 82.75 325 GLY A C 1
ATOM 2513 O O . GLY A 1 325 ? -15.709 -12.574 -23.409 1.00 82.75 325 GLY A O 1
ATOM 2514 N N . ASN A 1 326 ? -14.959 -13.911 -25.072 1.00 79.94 326 ASN A N 1
ATOM 2515 C CA . ASN A 1 326 ? -14.555 -15.039 -24.222 1.00 79.94 326 ASN A CA 1
ATOM 2516 C C . ASN A 1 326 ? -13.049 -15.085 -23.929 1.00 79.94 326 ASN A C 1
ATOM 2518 O O . ASN A 1 326 ? -12.629 -15.903 -23.109 1.00 79.94 326 ASN A O 1
ATOM 2522 N N . ASP A 1 327 ? -12.260 -14.218 -24.563 1.00 83.69 327 ASP A N 1
ATOM 2523 C CA . ASP A 1 327 ? -10.810 -14.193 -24.414 1.00 83.69 327 ASP A CA 1
ATOM 2524 C C . ASP A 1 327 ? -10.348 -12.917 -23.704 1.00 83.69 327 ASP A C 1
ATOM 2526 O O . ASP A 1 327 ? -11.016 -11.878 -23.706 1.00 83.69 327 ASP A O 1
ATOM 2530 N N . TYR A 1 328 ? -9.193 -13.021 -23.054 1.00 86.94 328 TYR A N 1
ATOM 2531 C CA . TYR A 1 328 ? -8.538 -11.909 -22.380 1.00 86.94 328 TYR A CA 1
ATOM 2532 C C . TYR A 1 328 ? -7.376 -11.433 -23.237 1.00 86.94 328 TYR A C 1
ATOM 2534 O O . TYR A 1 328 ? -6.505 -12.227 -23.591 1.00 86.94 328 TYR A O 1
ATOM 2542 N N . ILE A 1 329 ? -7.357 -10.140 -23.541 1.00 88.75 329 ILE A N 1
ATOM 2543 C CA . ILE A 1 329 ? -6.236 -9.499 -24.221 1.00 88.75 329 ILE A CA 1
ATOM 2544 C C . ILE A 1 329 ? -5.375 -8.749 -23.208 1.00 88.75 329 ILE A C 1
ATOM 2546 O O . ILE A 1 329 ? -5.882 -8.126 -22.273 1.00 88.75 329 ILE A O 1
ATOM 2550 N N . ILE A 1 330 ? -4.061 -8.826 -23.399 1.00 89.31 330 ILE A N 1
ATOM 2551 C CA . ILE A 1 330 ? -3.069 -8.130 -22.583 1.00 89.31 330 ILE A CA 1
ATOM 2552 C C . ILE A 1 330 ? -2.579 -6.927 -23.387 1.00 89.31 330 ILE A C 1
ATOM 2554 O O . ILE A 1 330 ? -2.068 -7.093 -24.493 1.00 89.31 330 ILE A O 1
ATOM 2558 N N . ARG A 1 331 ? -2.712 -5.723 -22.831 1.00 89.25 331 ARG A N 1
ATOM 2559 C CA . ARG A 1 331 ? -2.137 -4.489 -23.380 1.00 89.25 331 ARG A CA 1
ATOM 2560 C C . ARG A 1 331 ? -1.090 -3.957 -22.412 1.00 89.25 331 ARG A C 1
ATOM 2562 O O . ARG A 1 331 ? -1.319 -3.947 -21.205 1.00 89.25 331 ARG A O 1
ATOM 2569 N N . PHE A 1 332 ? 0.057 -3.537 -22.926 1.00 86.12 332 PHE A N 1
ATOM 2570 C CA . PHE A 1 332 ? 1.074 -2.877 -22.112 1.00 86.12 332 PHE A CA 1
ATOM 2571 C C . PHE A 1 332 ? 0.713 -1.411 -21.912 1.00 86.12 332 PHE A C 1
ATOM 2573 O O . PHE A 1 332 ? 0.117 -0.790 -22.793 1.00 86.12 332 PHE A O 1
ATOM 2580 N N . ASN A 1 333 ? 1.051 -0.886 -20.739 1.00 83.31 333 ASN A N 1
ATOM 2581 C CA . ASN A 1 333 ? 1.090 0.546 -20.534 1.00 83.31 333 ASN A CA 1
ATOM 2582 C C . ASN A 1 333 ? 2.430 1.056 -21.066 1.00 83.31 333 ASN A C 1
ATOM 2584 O O . ASN A 1 333 ? 3.458 0.840 -20.431 1.00 83.31 333 ASN A O 1
ATOM 2588 N N . ASP A 1 334 ? 2.417 1.664 -22.247 1.00 68.62 334 ASP A N 1
ATOM 2589 C CA . ASP A 1 334 ? 3.599 2.317 -22.815 1.00 68.62 334 ASP A CA 1
ATOM 2590 C C . ASP A 1 334 ? 3.571 3.839 -22.573 1.00 68.62 334 ASP A C 1
ATOM 2592 O O . ASP A 1 334 ? 4.433 4.555 -23.081 1.00 68.62 334 ASP A O 1
ATOM 2596 N N . ASP A 1 335 ? 2.612 4.345 -21.783 1.00 64.81 335 ASP A N 1
ATOM 2597 C CA . ASP A 1 335 ? 2.519 5.771 -21.472 1.00 64.81 335 ASP A CA 1
ATOM 2598 C C . ASP A 1 335 ? 3.782 6.222 -20.722 1.00 64.81 335 ASP A C 1
ATOM 2600 O O . ASP A 1 335 ? 4.042 5.818 -19.587 1.00 64.81 335 ASP A O 1
ATOM 2604 N N . GLY A 1 336 ? 4.575 7.071 -21.381 1.00 61.19 336 GLY A N 1
ATOM 2605 C CA . GLY A 1 336 ? 5.815 7.635 -20.846 1.00 61.19 336 GLY A CA 1
ATOM 2606 C C . GLY A 1 336 ? 7.096 6.873 -21.198 1.00 61.19 336 GLY A C 1
ATOM 2607 O O . GLY A 1 336 ? 8.167 7.303 -20.774 1.00 61.19 336 GLY A O 1
ATOM 2608 N N . LEU A 1 337 ? 7.024 5.781 -21.970 1.00 69.56 337 LEU A N 1
ATOM 2609 C CA . LEU A 1 337 ? 8.215 5.123 -22.513 1.00 69.56 337 LEU A CA 1
ATOM 2610 C C . LEU A 1 337 ? 8.507 5.622 -23.935 1.00 69.56 337 LEU A C 1
ATOM 2612 O O . LEU A 1 337 ? 7.695 5.373 -24.831 1.00 69.56 337 LEU A O 1
ATOM 2616 N N . PRO A 1 338 ? 9.663 6.268 -24.179 1.00 68.31 338 PRO A N 1
ATOM 2617 C CA . PRO A 1 338 ? 10.032 6.692 -25.521 1.00 68.31 338 PRO A CA 1
ATOM 2618 C C . PRO A 1 338 ? 10.224 5.466 -26.415 1.00 68.31 338 PRO A C 1
ATOM 2620 O O . PRO A 1 338 ? 10.872 4.482 -26.036 1.00 68.31 338 PRO A O 1
ATOM 2623 N N . GLN A 1 339 ? 9.675 5.509 -27.628 1.00 73.19 339 GLN A N 1
ATOM 2624 C CA . GLN A 1 339 ? 10.020 4.514 -28.634 1.00 73.19 339 GLN A CA 1
ATOM 2625 C C . GLN A 1 339 ? 11.448 4.795 -29.100 1.00 73.19 339 GLN A C 1
ATOM 2627 O O . GLN A 1 339 ? 11.724 5.836 -29.688 1.00 73.19 339 GLN A O 1
ATOM 2632 N N . LEU A 1 340 ? 12.360 3.870 -28.804 1.00 76.69 340 LEU A N 1
ATOM 2633 C CA . LEU A 1 340 ? 13.767 3.995 -29.169 1.00 76.69 340 LEU A CA 1
ATOM 2634 C C . LEU A 1 340 ? 13.982 3.543 -30.615 1.00 76.69 340 LEU A C 1
ATOM 2636 O O . LEU A 1 340 ? 13.673 2.400 -30.968 1.00 76.69 340 LEU A O 1
ATOM 2640 N N . ARG A 1 341 ? 14.587 4.404 -31.435 1.00 77.38 341 ARG A N 1
ATOM 2641 C CA . ARG A 1 341 ? 15.149 4.039 -32.743 1.00 77.38 341 ARG A CA 1
ATOM 2642 C C . ARG A 1 341 ? 16.644 4.322 -32.786 1.00 77.38 341 ARG A C 1
ATOM 2644 O O . ARG A 1 341 ? 17.171 5.175 -32.081 1.00 77.38 341 ARG A O 1
ATOM 2651 N N . ILE A 1 342 ? 17.334 3.570 -33.637 1.00 79.50 342 ILE A N 1
ATOM 2652 C CA . ILE A 1 342 ? 18.748 3.790 -33.945 1.00 79.50 342 ILE A CA 1
ATOM 2653 C C . ILE A 1 342 ? 18.813 4.757 -35.122 1.00 79.50 342 ILE A C 1
ATOM 2655 O O . ILE A 1 342 ? 18.289 4.452 -36.196 1.00 79.50 342 ILE A O 1
ATOM 2659 N N . ASN A 1 343 ? 19.489 5.891 -34.948 1.00 78.12 343 ASN A N 1
ATOM 2660 C CA . ASN A 1 343 ? 19.607 6.884 -36.005 1.00 78.12 343 ASN A CA 1
ATOM 2661 C C . ASN A 1 343 ? 20.450 6.350 -37.183 1.00 78.12 343 ASN A C 1
ATOM 2663 O O . ASN A 1 343 ? 21.631 6.005 -37.047 1.00 78.12 343 ASN A O 1
ATOM 2667 N N . ALA A 1 344 ? 19.848 6.317 -38.376 1.00 71.00 344 ALA A N 1
ATOM 2668 C CA . ALA A 1 344 ? 20.456 5.776 -39.593 1.00 71.00 344 ALA A CA 1
ATOM 2669 C C . ALA A 1 344 ? 21.698 6.557 -40.075 1.00 71.00 344 ALA A C 1
ATOM 2671 O O . ALA A 1 344 ? 22.515 6.016 -40.825 1.00 71.00 344 ALA A O 1
ATOM 2672 N N . LYS A 1 345 ? 21.897 7.811 -39.636 1.00 72.88 345 LYS A N 1
ATOM 2673 C CA . LYS A 1 345 ? 23.069 8.631 -39.999 1.00 72.88 345 LYS A CA 1
ATOM 2674 C C . LYS A 1 345 ? 24.378 8.012 -39.506 1.00 72.88 345 LYS A C 1
ATOM 2676 O O . LYS A 1 345 ? 25.377 8.067 -40.221 1.00 72.88 345 LYS A O 1
ATOM 2681 N N . TYR A 1 346 ? 24.373 7.371 -38.337 1.00 71.88 346 TYR A N 1
ATOM 2682 C CA . TYR A 1 346 ? 25.572 6.736 -37.784 1.00 71.88 346 TYR A CA 1
ATOM 2683 C C . TYR A 1 346 ? 25.951 5.442 -38.516 1.00 71.88 346 TYR A C 1
ATOM 2685 O O . TYR A 1 346 ? 27.140 5.135 -38.604 1.00 71.88 346 TYR A O 1
ATOM 2693 N N . ARG A 1 347 ? 24.985 4.741 -39.136 1.00 67.81 347 ARG A N 1
ATOM 2694 C CA . ARG A 1 347 ? 25.278 3.598 -40.025 1.00 67.81 347 ARG A CA 1
ATOM 2695 C C . ARG A 1 347 ? 26.085 4.031 -41.247 1.00 67.81 347 ARG A C 1
ATOM 2697 O O . ARG A 1 347 ? 27.121 3.446 -41.538 1.00 67.81 347 ARG A O 1
ATOM 2704 N N . ARG A 1 348 ? 25.705 5.150 -41.872 1.00 71.44 348 ARG A N 1
ATOM 2705 C CA . ARG A 1 348 ? 26.442 5.713 -43.020 1.00 71.44 348 ARG A CA 1
ATOM 2706 C C . ARG A 1 348 ? 27.880 6.110 -42.660 1.00 71.44 348 ARG A C 1
ATOM 2708 O O . ARG A 1 348 ? 28.770 6.043 -43.499 1.00 71.44 348 ARG A O 1
ATOM 2715 N N . ILE A 1 349 ? 28.132 6.519 -41.413 1.00 72.56 349 ILE A N 1
ATOM 2716 C CA . ILE A 1 349 ? 29.484 6.855 -40.928 1.00 72.56 349 ILE A CA 1
ATOM 2717 C C . ILE A 1 349 ? 30.333 5.591 -40.713 1.00 72.56 349 ILE A C 1
ATOM 2719 O O . ILE A 1 349 ? 31.530 5.616 -40.998 1.00 72.56 349 ILE A O 1
ATOM 2723 N N . LEU A 1 350 ? 29.727 4.486 -40.264 1.00 69.56 350 LEU A N 1
ATOM 2724 C CA . LEU A 1 350 ? 30.387 3.178 -40.159 1.00 69.56 350 LEU A CA 1
ATOM 2725 C C . LEU A 1 350 ? 30.774 2.619 -41.539 1.00 69.56 350 LEU A C 1
ATOM 2727 O O . LEU A 1 350 ? 31.888 2.121 -41.694 1.00 69.56 350 LEU A O 1
ATOM 2731 N N . GLU A 1 351 ? 29.895 2.769 -42.533 1.00 68.25 351 GLU A N 1
ATOM 2732 C CA . GLU A 1 351 ? 30.113 2.337 -43.924 1.00 68.25 351 GLU A CA 1
ATOM 2733 C C . GLU A 1 351 ? 31.160 3.188 -44.666 1.00 68.25 351 GLU A C 1
ATOM 2735 O O . GLU A 1 351 ? 31.815 2.717 -45.599 1.00 68.25 351 GLU A O 1
ATOM 2740 N N . ASN A 1 352 ? 31.369 4.441 -44.249 1.00 75.19 352 ASN A N 1
ATOM 2741 C CA . ASN A 1 352 ? 32.318 5.341 -44.899 1.00 75.19 352 ASN A CA 1
ATOM 2742 C C . ASN A 1 352 ? 33.783 4.925 -44.631 1.00 75.19 352 ASN A C 1
ATOM 2744 O O . ASN A 1 352 ? 34.223 4.919 -43.477 1.00 75.19 352 ASN A O 1
ATOM 2748 N N . PRO A 1 353 ? 34.618 4.687 -45.666 1.00 61.72 353 PRO A N 1
ATOM 2749 C CA . PRO A 1 353 ? 36.012 4.249 -45.513 1.00 61.72 353 PRO A CA 1
ATOM 2750 C C . PRO A 1 353 ? 36.973 5.329 -44.970 1.00 61.72 353 PRO A C 1
ATOM 2752 O O . PRO A 1 353 ? 38.052 4.985 -44.487 1.00 61.72 353 PRO A O 1
ATOM 2755 N N . ASN A 1 354 ? 36.565 6.603 -44.932 1.00 63.50 354 ASN A N 1
ATOM 2756 C CA . ASN A 1 354 ? 37.390 7.733 -44.471 1.00 63.50 354 ASN A CA 1
ATOM 2757 C C . ASN A 1 354 ? 37.270 8.084 -42.971 1.00 63.50 354 ASN A C 1
ATOM 2759 O O . ASN A 1 354 ? 37.929 9.021 -42.529 1.00 63.50 354 ASN A O 1
ATOM 2763 N N . ALA A 1 355 ? 36.453 7.376 -42.185 1.00 65.06 355 ALA A N 1
ATOM 2764 C CA . ALA A 1 355 ? 36.320 7.644 -40.747 1.00 65.06 355 ALA A CA 1
ATOM 2765 C C . ALA A 1 355 ? 37.570 7.214 -39.950 1.00 65.06 355 ALA A C 1
ATOM 2767 O O . ALA A 1 355 ? 38.244 6.236 -40.308 1.00 65.06 355 ALA A O 1
ATOM 2768 N N . SER A 1 356 ? 37.869 7.914 -38.849 1.00 73.88 356 SER A N 1
ATOM 2769 C CA . SER A 1 356 ? 38.974 7.551 -37.956 1.00 73.88 356 SER A CA 1
ATOM 2770 C C . SER A 1 356 ? 38.710 6.197 -37.287 1.00 73.88 356 SER A C 1
ATOM 2772 O O . SER A 1 356 ? 37.570 5.811 -37.022 1.00 73.88 356 SER A O 1
ATOM 2774 N N . ARG A 1 357 ? 39.774 5.439 -36.999 1.00 74.75 357 ARG A N 1
ATOM 2775 C CA . ARG A 1 357 ? 39.666 4.131 -36.330 1.00 74.75 357 ARG A CA 1
ATOM 2776 C C . ARG A 1 357 ? 39.037 4.256 -34.937 1.00 74.75 357 ARG A C 1
ATOM 2778 O O . ARG A 1 357 ? 38.232 3.406 -34.574 1.00 74.75 357 ARG A O 1
ATOM 2785 N N . GLU A 1 358 ? 39.372 5.320 -34.212 1.00 76.50 358 GLU A N 1
ATOM 2786 C CA . GLU A 1 358 ? 38.842 5.614 -32.873 1.00 76.50 358 GLU A CA 1
ATOM 2787 C C . GLU A 1 358 ? 37.354 5.994 -32.921 1.00 76.50 358 GLU A C 1
ATOM 2789 O O . GLU A 1 358 ? 36.569 5.536 -32.095 1.00 76.50 358 GLU A O 1
ATOM 2794 N N . GLU A 1 359 ? 36.937 6.751 -33.941 1.00 76.00 359 GLU A N 1
ATOM 2795 C CA . GLU A 1 359 ? 35.531 7.120 -34.160 1.00 76.00 359 GLU A CA 1
ATOM 2796 C C . GLU A 1 359 ? 34.673 5.890 -34.475 1.00 76.00 359 GLU A C 1
ATOM 2798 O O . GLU A 1 359 ? 33.588 5.732 -33.920 1.00 76.00 359 GLU A O 1
ATOM 2803 N N . ARG A 1 360 ? 35.170 4.972 -35.318 1.00 76.75 360 ARG A N 1
ATOM 2804 C CA . ARG A 1 360 ? 34.455 3.721 -35.624 1.00 76.75 360 ARG A CA 1
ATOM 2805 C C . ARG A 1 360 ? 34.319 2.810 -34.411 1.00 76.75 360 ARG A C 1
ATOM 2807 O O . ARG A 1 360 ? 33.281 2.177 -34.252 1.00 76.75 360 ARG A O 1
ATOM 2814 N N . GLU A 1 361 ? 35.356 2.708 -33.584 1.00 81.81 361 GLU A N 1
ATOM 2815 C CA . GLU A 1 361 ? 35.320 1.888 -32.370 1.00 81.81 361 GLU A CA 1
ATOM 2816 C C . GLU A 1 361 ? 34.332 2.467 -31.349 1.00 81.81 361 GLU A C 1
ATOM 2818 O O . GLU A 1 361 ? 33.471 1.739 -30.859 1.00 81.81 361 GLU A O 1
ATOM 2823 N N . PHE A 1 362 ? 34.346 3.789 -31.154 1.00 82.31 362 PHE A N 1
ATOM 2824 C CA . PHE A 1 362 ? 33.381 4.483 -30.303 1.00 82.31 362 PHE A CA 1
ATOM 2825 C C . PHE A 1 362 ? 31.929 4.299 -30.772 1.00 82.31 362 PHE A C 1
ATOM 2827 O O . PHE A 1 362 ? 31.065 3.931 -29.974 1.00 82.31 362 PH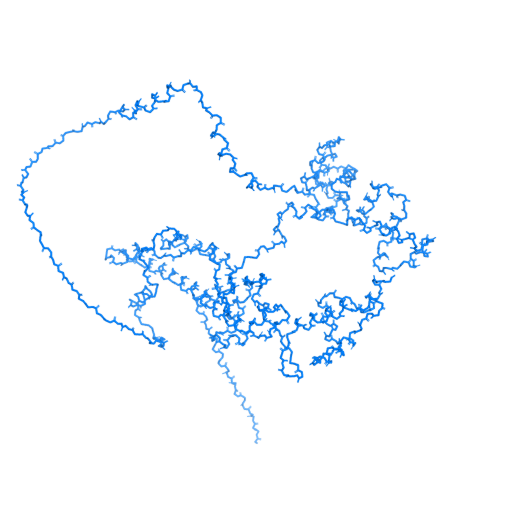E A O 1
ATOM 2834 N N . ILE A 1 363 ? 31.649 4.514 -32.065 1.00 81.38 363 ILE A N 1
ATOM 2835 C CA . ILE A 1 363 ? 30.297 4.339 -32.622 1.00 81.38 363 ILE A CA 1
ATOM 2836 C C . ILE A 1 363 ? 29.859 2.877 -32.494 1.00 81.38 363 ILE A C 1
ATOM 2838 O O . ILE A 1 363 ? 28.712 2.616 -32.143 1.00 81.38 363 ILE A O 1
ATOM 2842 N N . ARG A 1 364 ? 30.758 1.913 -32.728 1.00 80.88 364 ARG A N 1
ATOM 2843 C CA . ARG A 1 364 ? 30.448 0.484 -32.606 1.00 80.88 364 ARG A CA 1
ATOM 2844 C C . ARG A 1 364 ? 30.099 0.094 -31.173 1.00 80.88 364 ARG A C 1
ATOM 2846 O O . ARG A 1 364 ? 29.137 -0.643 -30.972 1.00 80.88 364 ARG A O 1
ATOM 2853 N N . ASP A 1 365 ? 30.840 0.583 -30.185 1.00 82.88 365 ASP A N 1
ATOM 2854 C CA . ASP A 1 365 ? 30.560 0.278 -28.781 1.00 82.88 365 ASP A CA 1
ATOM 2855 C C . ASP A 1 365 ? 29.248 0.919 -28.311 1.00 82.88 365 ASP A C 1
ATOM 2857 O O . ASP A 1 365 ? 28.448 0.264 -27.639 1.00 82.88 365 ASP A O 1
ATOM 2861 N N . ARG A 1 366 ? 28.957 2.152 -28.744 1.00 82.81 366 ARG A N 1
ATOM 2862 C CA . ARG A 1 366 ? 27.671 2.817 -28.477 1.00 82.81 366 ARG A CA 1
ATOM 2863 C C . ARG A 1 366 ? 26.496 2.164 -29.206 1.00 82.81 366 ARG A C 1
ATOM 2865 O O . ARG A 1 366 ? 2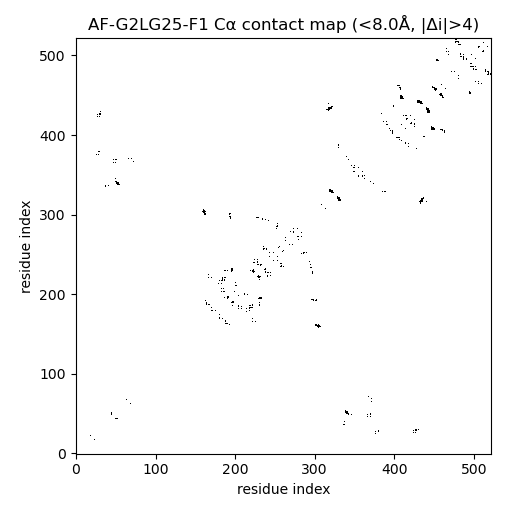5.410 2.069 -28.637 1.00 82.81 366 ARG A O 1
ATOM 2872 N N . LEU A 1 367 ? 26.709 1.655 -30.420 1.00 82.50 367 LEU A N 1
ATOM 2873 C CA . LEU A 1 367 ? 25.707 0.895 -31.167 1.00 82.50 367 LEU A CA 1
ATOM 2874 C C . LEU A 1 367 ? 25.407 -0.441 -30.481 1.00 82.50 367 LEU A C 1
ATOM 2876 O O . LEU A 1 367 ? 24.242 -0.789 -30.322 1.00 82.50 367 LEU A O 1
ATOM 2880 N N . ARG A 1 368 ? 26.436 -1.167 -30.025 1.00 82.12 368 ARG A N 1
ATOM 2881 C CA . ARG A 1 368 ? 26.257 -2.407 -29.253 1.00 82.12 368 ARG A CA 1
ATOM 2882 C C . ARG A 1 368 ? 25.468 -2.155 -27.973 1.00 82.12 368 ARG A C 1
ATOM 2884 O O . ARG A 1 368 ? 24.520 -2.883 -27.711 1.00 82.12 368 ARG A O 1
ATOM 2891 N N . ALA A 1 369 ? 25.811 -1.105 -27.224 1.00 81.81 369 ALA A N 1
ATOM 2892 C CA . ALA A 1 369 ? 25.079 -0.729 -26.016 1.00 81.81 369 ALA A CA 1
ATOM 2893 C C . ALA A 1 369 ? 23.600 -0.406 -26.311 1.00 81.81 369 ALA A C 1
ATOM 2895 O O . ALA A 1 369 ? 22.717 -0.903 -25.614 1.00 81.81 369 ALA A O 1
ATOM 2896 N N . ALA A 1 370 ? 23.322 0.351 -27.381 1.00 82.75 370 ALA A N 1
ATOM 2897 C CA . ALA A 1 370 ? 21.958 0.657 -27.824 1.00 82.75 370 ALA A CA 1
ATOM 2898 C C . ALA A 1 370 ? 21.168 -0.601 -28.222 1.00 82.75 370 ALA A C 1
ATOM 2900 O O . ALA A 1 370 ? 20.034 -0.789 -27.785 1.00 82.75 370 ALA A O 1
ATOM 2901 N N . VAL A 1 371 ? 21.764 -1.483 -29.030 1.00 83.75 371 VAL A N 1
ATOM 2902 C CA . VAL A 1 371 ? 21.129 -2.737 -29.468 1.00 83.75 371 VAL A CA 1
ATOM 2903 C C . VAL A 1 371 ? 20.872 -3.661 -28.279 1.00 83.75 371 VAL A C 1
ATOM 2905 O O . VAL A 1 371 ? 19.790 -4.241 -28.181 1.00 83.75 371 VAL A O 1
ATOM 2908 N N . ASP A 1 372 ? 21.823 -3.768 -27.351 1.00 83.50 372 ASP A N 1
ATOM 2909 C CA . ASP A 1 372 ? 21.656 -4.544 -26.124 1.00 83.50 372 ASP A CA 1
ATOM 2910 C C . ASP A 1 372 ? 20.507 -3.983 -25.274 1.00 83.50 372 ASP A C 1
ATOM 2912 O O . ASP A 1 372 ? 19.675 -4.757 -24.802 1.00 83.50 372 ASP A O 1
ATOM 2916 N N . LEU A 1 373 ? 20.397 -2.658 -25.117 1.00 83.50 373 LEU A N 1
ATOM 2917 C CA . LEU A 1 373 ? 19.287 -2.023 -24.400 1.00 83.50 373 LEU A CA 1
ATOM 2918 C C . LEU A 1 373 ? 17.931 -2.366 -25.035 1.00 83.50 373 LEU A C 1
ATOM 2920 O O . LEU A 1 373 ? 17.038 -2.848 -24.337 1.00 83.50 373 LEU A O 1
ATOM 2924 N N . ILE A 1 374 ? 17.798 -2.200 -26.355 1.00 84.12 374 ILE A N 1
ATOM 2925 C CA . ILE A 1 374 ? 16.559 -2.499 -27.093 1.00 84.12 374 ILE A CA 1
ATOM 2926 C C . ILE A 1 374 ? 16.190 -3.983 -26.950 1.00 84.12 374 ILE A C 1
ATOM 2928 O O . ILE A 1 374 ? 15.072 -4.313 -26.549 1.00 84.12 374 ILE A O 1
ATOM 2932 N N . ARG A 1 375 ? 17.151 -4.892 -27.166 1.00 84.44 375 ARG A N 1
ATOM 2933 C CA . ARG A 1 375 ? 16.959 -6.341 -26.975 1.00 84.44 375 ARG A CA 1
ATOM 2934 C C . ARG A 1 375 ? 16.528 -6.677 -25.547 1.00 84.44 375 ARG A C 1
ATOM 2936 O O . ARG A 1 375 ? 15.725 -7.589 -25.340 1.00 84.44 375 ARG A O 1
ATOM 2943 N N . ASN A 1 376 ? 17.054 -5.970 -24.549 1.00 85.94 376 ASN A N 1
ATOM 2944 C CA . ASN A 1 376 ? 16.725 -6.205 -23.147 1.00 85.94 376 ASN A CA 1
ATOM 2945 C C . ASN A 1 376 ? 15.308 -5.727 -22.798 1.00 85.94 376 ASN A C 1
ATOM 2947 O O . ASN A 1 376 ? 14.599 -6.442 -22.082 1.00 85.94 376 ASN A O 1
ATOM 2951 N N . ILE A 1 377 ? 14.869 -4.591 -23.349 1.00 84.44 377 ILE A N 1
ATOM 2952 C CA . ILE A 1 377 ? 13.492 -4.087 -23.226 1.00 84.44 377 ILE A CA 1
ATOM 2953 C C . ILE A 1 377 ? 12.509 -5.057 -23.894 1.00 84.44 377 ILE A C 1
ATOM 2955 O O . ILE A 1 377 ? 11.523 -5.466 -23.273 1.00 84.44 377 ILE A O 1
ATOM 2959 N N . ASP A 1 378 ? 12.805 -5.518 -25.109 1.00 85.88 378 ASP A N 1
ATOM 2960 C CA . ASP A 1 378 ? 11.964 -6.490 -25.815 1.00 85.88 378 ASP A CA 1
ATOM 2961 C C . ASP A 1 378 ? 11.911 -7.837 -25.096 1.00 85.88 378 ASP A C 1
ATOM 2963 O O . ASP A 1 378 ? 10.843 -8.437 -24.937 1.00 85.88 378 ASP A O 1
ATOM 2967 N N . TYR A 1 379 ? 13.051 -8.310 -24.591 1.00 86.75 379 TYR A N 1
ATOM 2968 C CA . TYR A 1 379 ? 13.106 -9.519 -23.781 1.00 86.75 379 TYR A CA 1
ATOM 2969 C C . TYR A 1 379 ? 12.264 -9.385 -22.506 1.00 86.75 379 TYR A C 1
ATOM 2971 O O . TYR A 1 379 ? 11.546 -10.325 -22.143 1.00 86.75 379 TYR A O 1
ATOM 2979 N N . ARG A 1 380 ? 12.302 -8.220 -21.845 1.00 87.44 380 ARG A N 1
ATOM 2980 C CA . ARG A 1 380 ? 11.437 -7.911 -20.701 1.00 87.44 380 ARG A CA 1
ATOM 2981 C C . ARG A 1 380 ? 9.965 -7.977 -21.099 1.00 87.44 380 ARG A C 1
ATOM 2983 O O . ARG A 1 380 ? 9.224 -8.721 -20.458 1.00 87.44 380 ARG A O 1
ATOM 2990 N N . ARG A 1 381 ? 9.552 -7.283 -22.163 1.00 87.06 381 ARG A N 1
ATOM 2991 C CA . ARG A 1 381 ? 8.163 -7.290 -22.659 1.00 87.06 381 ARG A CA 1
ATOM 2992 C C . ARG A 1 381 ? 7.673 -8.707 -22.957 1.00 87.06 381 ARG A C 1
ATOM 2994 O O . ARG A 1 381 ? 6.651 -9.127 -22.417 1.00 87.06 381 ARG A O 1
ATOM 3001 N N . ARG A 1 382 ? 8.443 -9.490 -23.722 1.00 88.94 382 ARG A N 1
ATOM 3002 C CA . ARG A 1 382 ? 8.117 -10.892 -24.054 1.00 88.94 382 ARG A CA 1
ATOM 3003 C C . ARG A 1 382 ? 8.005 -11.771 -22.807 1.00 88.94 382 ARG A C 1
ATOM 3005 O O . ARG A 1 382 ? 7.093 -12.587 -22.708 1.00 88.94 382 ARG A O 1
ATOM 3012 N N . THR A 1 383 ? 8.914 -11.605 -21.845 1.00 88.94 383 THR A N 1
ATOM 3013 C CA . THR A 1 383 ? 8.911 -12.385 -20.598 1.00 88.94 383 THR A CA 1
ATOM 3014 C C . THR A 1 383 ? 7.686 -12.069 -19.742 1.00 88.94 383 THR A C 1
ATOM 3016 O O . THR A 1 383 ? 7.024 -12.990 -19.265 1.00 88.94 383 THR A O 1
ATOM 3019 N N . ILE A 1 384 ? 7.361 -10.783 -19.571 1.00 88.94 384 ILE A N 1
ATOM 3020 C CA . ILE A 1 384 ? 6.174 -10.350 -18.826 1.00 88.94 384 ILE A CA 1
ATOM 3021 C C . ILE A 1 384 ? 4.910 -10.866 -19.517 1.00 88.94 384 ILE A C 1
ATOM 3023 O O . ILE A 1 384 ? 4.068 -11.455 -18.846 1.00 88.94 384 ILE A O 1
ATOM 3027 N N . TYR A 1 385 ? 4.811 -10.729 -20.844 1.00 90.69 385 TYR A N 1
ATOM 3028 C CA . TYR A 1 385 ? 3.670 -11.222 -21.618 1.00 90.69 385 TYR A CA 1
ATOM 3029 C C . TYR A 1 385 ? 3.421 -12.713 -21.370 1.00 90.69 385 TYR A C 1
ATOM 3031 O O . TYR A 1 385 ? 2.328 -13.089 -20.958 1.00 90.69 385 TYR A O 1
ATOM 3039 N N . ARG A 1 386 ? 4.452 -13.557 -21.530 1.00 90.50 386 ARG A N 1
ATOM 3040 C CA . ARG A 1 386 ? 4.338 -15.013 -21.329 1.00 90.50 386 ARG A CA 1
ATOM 3041 C C . ARG A 1 386 ? 3.942 -15.386 -19.898 1.00 90.50 386 ARG A C 1
ATOM 3043 O O . ARG A 1 386 ? 3.167 -16.317 -19.692 1.00 90.50 386 ARG A O 1
ATOM 3050 N N . ILE A 1 387 ? 4.471 -14.675 -18.899 1.00 91.06 387 ILE A N 1
ATOM 3051 C CA . ILE A 1 387 ? 4.103 -14.892 -17.492 1.00 91.06 387 ILE A CA 1
ATOM 3052 C C . ILE A 1 387 ? 2.641 -14.487 -17.259 1.00 91.06 387 ILE A C 1
ATOM 3054 O O . ILE A 1 387 ? 1.898 -15.243 -16.636 1.00 91.06 387 ILE A O 1
ATOM 3058 N N . CYS A 1 388 ? 2.214 -13.329 -17.763 1.00 90.31 388 CYS A N 1
ATOM 3059 C CA . CYS A 1 388 ? 0.841 -12.849 -17.629 1.00 90.31 388 CYS A CA 1
ATOM 3060 C C . CYS A 1 388 ? -0.161 -13.758 -18.347 1.00 90.31 388 CYS A C 1
ATOM 3062 O O . CYS A 1 388 ? -1.188 -14.087 -17.762 1.00 90.31 388 CYS A O 1
ATOM 3064 N N . GLU A 1 389 ? 0.152 -14.224 -19.553 1.00 90.94 389 GLU A N 1
ATOM 3065 C CA . GLU A 1 389 ? -0.656 -15.193 -20.298 1.00 90.94 389 GLU A CA 1
ATOM 3066 C C . GLU A 1 389 ? -0.857 -16.482 -19.486 1.00 90.94 389 GLU A C 1
ATOM 3068 O O . GLU A 1 389 ? -1.991 -16.885 -19.223 1.00 90.94 389 GLU A O 1
ATOM 3073 N N . ALA A 1 390 ? 0.228 -17.061 -18.960 1.00 90.44 390 ALA A N 1
ATOM 3074 C CA . ALA A 1 390 ? 0.160 -18.251 -18.114 1.00 90.44 390 ALA A CA 1
ATOM 3075 C C . ALA A 1 390 ? -0.647 -18.029 -16.816 1.00 90.44 390 ALA A C 1
ATOM 3077 O O . ALA A 1 390 ? -1.369 -18.928 -16.372 1.00 90.44 390 ALA A O 1
ATOM 3078 N N . ILE A 1 391 ? -0.546 -16.842 -16.201 1.00 90.50 391 ILE A N 1
ATOM 3079 C CA . ILE A 1 391 ? -1.353 -16.465 -15.029 1.00 90.50 391 ILE A CA 1
ATOM 3080 C C . ILE A 1 391 ? -2.839 -16.390 -15.402 1.00 90.50 391 ILE A C 1
ATOM 3082 O O . ILE A 1 391 ? -3.662 -16.971 -14.696 1.00 90.50 391 ILE A O 1
ATOM 3086 N N . ILE A 1 392 ? -3.190 -15.723 -16.506 1.00 90.00 392 ILE A N 1
ATOM 3087 C CA . ILE A 1 392 ? -4.578 -15.577 -16.970 1.00 90.00 392 ILE A CA 1
ATOM 3088 C C . ILE A 1 392 ? -5.199 -16.944 -17.252 1.00 90.00 392 ILE A C 1
ATOM 3090 O O . ILE A 1 392 ? -6.320 -17.204 -16.822 1.00 90.00 392 ILE A O 1
ATOM 3094 N N . GLU A 1 393 ? -4.472 -17.846 -17.914 1.00 88.69 393 GLU A N 1
ATOM 3095 C CA . GLU A 1 393 ? -4.945 -19.205 -18.190 1.00 88.69 393 GLU A CA 1
ATOM 3096 C C . GLU A 1 393 ? -5.275 -19.987 -16.915 1.00 88.69 393 GLU A C 1
ATOM 3098 O O . GLU A 1 393 ? -6.280 -20.699 -16.866 1.00 88.69 393 GLU A O 1
ATOM 3103 N N . CYS A 1 394 ? -4.458 -19.835 -15.872 1.00 86.62 394 CYS A N 1
ATOM 3104 C CA . CYS A 1 394 ? -4.680 -20.496 -14.590 1.00 86.62 394 CYS A CA 1
ATOM 3105 C C . CYS A 1 394 ? -5.792 -19.821 -13.767 1.00 86.62 394 CYS A C 1
ATOM 3107 O O . CYS A 1 394 ? -6.480 -20.500 -13.006 1.00 86.62 394 CYS A O 1
ATOM 3109 N N . GLN A 1 395 ? -5.979 -18.506 -13.917 1.00 88.94 395 GLN A N 1
ATOM 3110 C CA . GLN A 1 395 ? -6.862 -17.670 -13.093 1.00 88.94 395 GLN A CA 1
ATOM 3111 C C . GLN A 1 395 ? -8.120 -17.172 -13.824 1.00 88.94 395 GLN A C 1
ATOM 3113 O O . GLN A 1 395 ? -8.724 -16.190 -13.392 1.00 88.94 395 GLN A O 1
ATOM 3118 N N . ARG A 1 396 ? -8.567 -17.845 -14.894 1.00 87.50 396 ARG A N 1
ATOM 3119 C CA . ARG A 1 396 ? -9.806 -17.469 -15.609 1.00 87.50 396 ARG A CA 1
ATOM 3120 C C . ARG A 1 396 ? -11.005 -17.346 -14.658 1.00 87.50 396 ARG A C 1
ATOM 3122 O O . ARG A 1 396 ? -11.686 -16.327 -14.656 1.00 87.50 396 ARG A O 1
ATOM 3129 N N . ASP A 1 397 ? -11.183 -18.319 -13.763 1.00 86.94 397 ASP A N 1
ATOM 3130 C CA . ASP A 1 397 ? -12.284 -18.338 -12.791 1.00 86.94 397 ASP A CA 1
ATOM 3131 C C . ASP A 1 397 ? -12.289 -17.101 -11.874 1.00 86.94 397 ASP A C 1
ATOM 3133 O O . ASP A 1 397 ? -13.360 -16.581 -11.555 1.00 86.94 397 ASP A O 1
ATOM 3137 N N . PHE A 1 398 ? -11.107 -16.607 -11.485 1.00 88.25 398 PHE A N 1
ATOM 3138 C CA . PHE A 1 398 ? -10.948 -15.391 -10.685 1.00 88.25 398 PHE A CA 1
ATOM 3139 C C . PHE A 1 398 ? -11.341 -14.138 -11.470 1.00 88.25 398 PHE A C 1
ATOM 3141 O O . PHE A 1 398 ? -12.013 -13.261 -10.929 1.00 88.25 398 PHE A O 1
ATOM 3148 N N . LEU A 1 399 ? -10.929 -14.043 -12.736 1.00 86.06 399 LEU A N 1
ATOM 3149 C CA . LEU A 1 399 ? -11.233 -12.889 -13.583 1.00 86.06 399 LEU A CA 1
ATOM 3150 C C . LEU A 1 399 ? -12.724 -12.826 -13.958 1.00 86.06 399 LEU A C 1
ATOM 3152 O O . LEU A 1 399 ? -13.251 -11.730 -14.139 1.00 86.06 399 LEU A O 1
ATOM 3156 N N . ASP A 1 400 ? -13.401 -13.974 -14.040 1.00 86.12 400 ASP A N 1
ATOM 3157 C CA . ASP A 1 400 ? -14.829 -14.069 -14.363 1.00 86.12 400 ASP A CA 1
ATOM 3158 C C . ASP A 1 400 ? -15.747 -13.876 -13.148 1.00 86.12 400 ASP A C 1
ATOM 3160 O O . ASP A 1 400 ? -16.719 -13.124 -13.210 1.00 86.12 400 ASP A O 1
ATOM 3164 N N . HIS A 1 401 ? -15.460 -14.561 -12.038 1.00 82.44 401 HIS A N 1
ATOM 3165 C CA . HIS A 1 401 ? -16.350 -14.630 -10.870 1.00 82.44 401 HIS A CA 1
ATOM 3166 C C . HIS A 1 401 ? -15.831 -13.832 -9.665 1.00 82.44 401 HIS A C 1
ATOM 3168 O O . HIS A 1 401 ? -16.441 -13.846 -8.589 1.00 82.44 401 HIS A O 1
ATOM 3174 N N . GLY A 1 402 ? -14.695 -13.150 -9.817 1.00 82.12 402 GLY A N 1
ATOM 3175 C CA . GLY A 1 402 ? -14.103 -12.294 -8.800 1.00 82.12 402 GLY A CA 1
ATOM 3176 C C . GLY A 1 402 ? -13.237 -13.024 -7.762 1.00 82.12 402 GLY A C 1
ATOM 3177 O O . GLY A 1 402 ? -12.930 -14.215 -7.882 1.00 82.12 402 GLY A O 1
ATOM 3178 N N . PRO A 1 403 ? -12.859 -12.324 -6.673 1.00 78.44 403 PRO A N 1
ATOM 3179 C CA . PRO A 1 403 ? -11.823 -12.770 -5.739 1.00 78.44 403 PRO A CA 1
ATOM 3180 C C . PRO A 1 403 ? -12.146 -14.031 -4.936 1.00 78.44 403 PRO A C 1
ATOM 3182 O O . PRO A 1 403 ? -11.246 -14.635 -4.358 1.00 78.44 403 PRO A O 1
ATOM 3185 N N . ALA A 1 404 ? -13.410 -14.454 -4.909 1.00 78.12 404 ALA A N 1
ATOM 3186 C CA . ALA A 1 404 ? -13.824 -15.681 -4.236 1.00 78.12 404 ALA A CA 1
ATOM 3187 C C . ALA A 1 404 ? -13.350 -16.962 -4.950 1.00 78.12 404 ALA A C 1
ATOM 3189 O O . ALA A 1 404 ? -13.320 -18.016 -4.318 1.00 78.12 404 ALA A O 1
ATOM 3190 N N . HIS A 1 405 ? -12.973 -16.873 -6.230 1.00 83.19 405 HIS A N 1
ATOM 3191 C CA . HIS A 1 405 ? -12.622 -18.017 -7.079 1.00 83.19 405 HIS A CA 1
ATOM 3192 C C . HIS A 1 405 ? -11.132 -18.047 -7.456 1.00 83.19 405 HIS A C 1
ATOM 3194 O O . HIS A 1 405 ? -10.761 -18.586 -8.496 1.00 83.19 405 HIS A O 1
ATOM 3200 N N . ILE A 1 406 ? -10.262 -17.468 -6.617 1.00 86.06 406 ILE A N 1
ATOM 3201 C CA . ILE A 1 406 ? -8.811 -17.541 -6.825 1.00 86.06 406 ILE A CA 1
ATOM 3202 C C . ILE A 1 406 ? -8.322 -18.988 -6.717 1.00 86.06 406 ILE A C 1
ATOM 3204 O O . ILE A 1 406 ? -8.542 -19.663 -5.709 1.00 86.06 406 ILE A O 1
ATOM 3208 N N . LYS A 1 407 ? -7.649 -19.474 -7.760 1.00 85.06 407 LYS A N 1
ATOM 3209 C CA . LYS A 1 407 ? -7.022 -20.797 -7.731 1.00 85.06 407 LYS A CA 1
ATOM 3210 C C . LYS A 1 407 ? -5.642 -20.689 -7.083 1.00 85.06 407 LYS A C 1
ATOM 3212 O O . LYS A 1 407 ? -4.911 -19.744 -7.364 1.00 85.06 407 LYS A O 1
ATOM 3217 N N . PRO A 1 408 ? -5.237 -21.621 -6.216 1.00 85.75 408 PRO A N 1
ATOM 3218 C CA . PRO A 1 408 ? -3.883 -21.603 -5.687 1.00 85.75 408 PRO A CA 1
ATOM 3219 C C . PRO A 1 408 ? -2.892 -21.972 -6.791 1.00 85.75 408 PRO A C 1
ATOM 3221 O O . PRO A 1 408 ? -3.074 -22.971 -7.484 1.00 85.75 408 PRO A O 1
ATOM 3224 N N . MET A 1 409 ? -1.842 -21.168 -6.943 1.00 87.44 409 MET A N 1
ATOM 3225 C CA . MET A 1 409 ? -0.780 -21.380 -7.924 1.00 87.44 409 MET A CA 1
ATOM 3226 C C . MET A 1 409 ? 0.576 -21.049 -7.305 1.00 87.44 409 MET A C 1
ATOM 3228 O O . MET A 1 409 ? 0.726 -20.023 -6.634 1.00 87.44 409 MET A O 1
ATOM 3232 N N . MET A 1 410 ? 1.574 -21.904 -7.531 1.00 87.94 410 MET A N 1
ATOM 3233 C CA . MET A 1 410 ? 2.931 -21.666 -7.049 1.00 87.94 410 MET A CA 1
ATOM 3234 C C . MET A 1 410 ? 3.781 -21.021 -8.144 1.00 87.94 410 MET A C 1
ATOM 3236 O O . MET A 1 410 ? 3.626 -21.293 -9.332 1.00 87.94 410 MET A O 1
ATOM 3240 N N . LEU A 1 411 ? 4.760 -20.208 -7.738 1.00 89.06 411 LEU A N 1
ATOM 3241 C CA . LEU A 1 411 ? 5.729 -19.610 -8.668 1.00 89.06 411 LEU A CA 1
ATOM 3242 C C . LEU A 1 411 ? 6.480 -20.673 -9.491 1.00 89.06 411 LEU A C 1
ATOM 3244 O O . LEU A 1 411 ? 6.858 -20.419 -10.632 1.00 89.06 411 LEU A O 1
ATOM 3248 N N . LYS A 1 412 ? 6.681 -21.866 -8.915 1.00 88.38 412 LYS A N 1
ATOM 3249 C CA . LYS A 1 412 ? 7.330 -22.998 -9.581 1.00 88.38 412 LYS A CA 1
ATOM 3250 C C . LYS A 1 412 ? 6.514 -23.513 -10.772 1.00 88.38 412 LYS A C 1
ATOM 3252 O O . LYS A 1 412 ? 7.102 -23.799 -11.807 1.00 88.38 412 LYS A O 1
ATOM 3257 N N . ASP A 1 413 ? 5.191 -23.560 -10.648 1.00 87.94 413 ASP A N 1
ATOM 3258 C CA . ASP A 1 413 ? 4.307 -24.104 -11.686 1.00 87.94 413 ASP A CA 1
ATOM 3259 C C . ASP A 1 413 ? 4.343 -23.223 -12.945 1.00 87.94 413 ASP A C 1
ATOM 3261 O O . ASP A 1 413 ? 4.426 -23.717 -14.069 1.00 87.94 413 ASP A O 1
ATOM 3265 N N . ILE A 1 414 ? 4.368 -21.898 -12.759 1.00 89.31 414 ILE A N 1
ATOM 3266 C CA . ILE A 1 414 ? 4.516 -20.934 -13.860 1.00 89.31 414 ILE A CA 1
ATOM 3267 C C . ILE A 1 414 ? 5.928 -20.959 -14.446 1.00 89.31 414 ILE A C 1
ATOM 3269 O O . ILE A 1 414 ? 6.083 -20.897 -15.662 1.00 89.31 414 ILE A O 1
ATOM 3273 N N . ALA A 1 415 ? 6.957 -21.083 -13.605 1.00 90.44 415 ALA A N 1
ATOM 3274 C CA . ALA A 1 415 ? 8.341 -21.200 -14.060 1.00 90.44 415 ALA A CA 1
ATOM 3275 C C . ALA A 1 415 ? 8.533 -22.409 -14.997 1.00 90.44 415 ALA A C 1
ATOM 3277 O O . ALA A 1 415 ? 9.134 -22.271 -16.062 1.00 90.44 415 ALA A O 1
ATOM 3278 N N . GLU A 1 416 ? 7.963 -23.566 -14.644 1.00 89.56 416 GLU A N 1
ATOM 3279 C CA . GLU A 1 416 ? 7.993 -24.776 -15.476 1.00 89.56 416 GLU A CA 1
ATOM 3280 C C . GLU A 1 416 ? 7.176 -24.618 -16.766 1.00 89.56 416 GLU A C 1
ATOM 3282 O O . GLU A 1 416 ? 7.648 -25.014 -17.830 1.00 89.56 416 GLU A O 1
ATOM 3287 N N . ARG A 1 417 ? 5.993 -23.987 -16.707 1.00 88.19 417 ARG A N 1
ATOM 3288 C CA . ARG A 1 417 ? 5.129 -23.772 -17.883 1.00 88.19 417 ARG A CA 1
ATOM 3289 C C . ARG A 1 417 ? 5.740 -22.821 -18.912 1.00 88.19 417 ARG A C 1
ATOM 3291 O O . ARG A 1 417 ? 5.608 -23.056 -20.107 1.00 88.19 417 ARG A O 1
ATOM 3298 N N . VAL A 1 418 ? 6.397 -21.756 -18.454 1.00 88.31 418 VAL A N 1
ATOM 3299 C CA . VAL A 1 418 ? 7.016 -20.746 -19.331 1.00 88.31 418 VAL A CA 1
ATOM 3300 C C . VAL A 1 418 ? 8.448 -21.141 -19.735 1.00 88.31 418 VAL A C 1
ATOM 3302 O O . VAL A 1 418 ? 9.004 -20.574 -20.673 1.00 88.31 418 VAL A O 1
ATOM 3305 N N . GLY A 1 419 ? 9.057 -22.119 -19.056 1.00 86.69 419 GLY A N 1
ATOM 3306 C CA . GLY A 1 419 ? 10.433 -22.556 -19.316 1.00 86.69 419 GLY A CA 1
ATOM 3307 C C . GLY A 1 419 ? 11.492 -21.573 -18.805 1.00 86.69 419 GLY A C 1
ATOM 3308 O O . GLY A 1 419 ? 12.587 -21.489 -19.357 1.00 86.69 419 GLY A O 1
ATOM 3309 N N . ILE A 1 420 ? 11.176 -20.801 -17.762 1.00 87.12 420 ILE A N 1
ATOM 3310 C CA . ILE A 1 420 ? 12.051 -19.765 -17.202 1.00 87.12 420 ILE A CA 1
ATOM 3311 C C . ILE A 1 420 ? 12.419 -20.125 -15.760 1.00 87.12 420 ILE A C 1
ATOM 3313 O O . ILE A 1 420 ? 11.627 -20.694 -15.017 1.00 87.12 420 ILE A O 1
ATOM 3317 N N . HIS A 1 421 ? 13.625 -19.760 -15.321 1.00 87.25 421 HIS A N 1
ATOM 3318 C CA . HIS A 1 421 ? 14.055 -19.996 -13.944 1.00 87.25 421 HIS A CA 1
ATOM 3319 C C . HIS A 1 421 ? 13.157 -19.278 -12.913 1.00 87.25 421 HIS A C 1
ATOM 3321 O O . HIS A 1 421 ? 12.806 -18.107 -13.075 1.00 87.25 421 HIS A O 1
ATOM 3327 N N . LEU A 1 422 ? 12.866 -19.949 -11.790 1.00 88.00 422 LEU A N 1
ATOM 3328 C CA . LEU A 1 422 ? 12.012 -19.449 -10.699 1.00 88.00 422 LEU A CA 1
ATOM 3329 C C . LEU A 1 422 ? 12.382 -18.031 -10.235 1.00 88.00 422 LEU A C 1
ATOM 3331 O O . LEU A 1 422 ? 11.513 -17.196 -9.987 1.00 88.00 422 LEU A O 1
ATOM 3335 N N . SER A 1 423 ? 13.682 -17.750 -10.117 1.00 86.31 423 SER A N 1
ATOM 3336 C CA . SER A 1 423 ? 14.169 -16.436 -9.682 1.00 86.31 423 SER A CA 1
ATOM 3337 C C . SER A 1 423 ? 13.768 -15.312 -10.632 1.00 86.31 423 SER A C 1
ATOM 3339 O O . SER A 1 423 ? 13.543 -14.198 -10.174 1.00 86.31 423 SER A O 1
ATOM 3341 N N . THR A 1 424 ? 13.668 -15.589 -11.930 1.00 85.62 424 THR A N 1
ATOM 3342 C CA . THR A 1 424 ? 13.264 -14.607 -12.937 1.00 85.62 424 THR A CA 1
ATOM 3343 C C . THR A 1 424 ? 11.772 -14.308 -12.813 1.00 85.62 424 THR A C 1
ATOM 3345 O O . THR A 1 424 ? 11.394 -13.143 -12.777 1.00 85.62 424 THR A O 1
ATOM 3348 N N . VAL A 1 425 ? 10.934 -15.337 -12.624 1.00 87.75 425 VAL A N 1
ATOM 3349 C CA . VAL A 1 425 ? 9.489 -15.161 -12.387 1.00 87.75 425 VAL A CA 1
ATOM 3350 C C . VAL A 1 425 ? 9.244 -14.352 -11.113 1.00 87.75 425 VAL A C 1
ATOM 3352 O O . VAL A 1 425 ? 8.494 -13.383 -11.135 1.00 87.75 425 VAL A O 1
ATOM 3355 N N . SER A 1 426 ? 9.934 -14.675 -10.012 1.00 88.12 426 SER A N 1
ATOM 3356 C CA . SER A 1 426 ? 9.792 -13.916 -8.763 1.00 88.12 426 SER A CA 1
ATOM 3357 C C . SER A 1 426 ? 10.223 -12.454 -8.893 1.00 88.12 426 SER A C 1
ATOM 3359 O O . SER A 1 426 ? 9.689 -11.622 -8.167 1.00 88.12 426 SER A O 1
ATOM 3361 N N . ARG A 1 427 ? 11.197 -12.136 -9.753 1.00 86.50 427 ARG A N 1
ATOM 3362 C CA . ARG A 1 427 ? 11.644 -10.753 -9.982 1.00 86.50 427 ARG A CA 1
ATOM 3363 C C . ARG A 1 427 ? 10.647 -9.969 -10.818 1.00 86.50 427 ARG A C 1
ATOM 3365 O O . ARG A 1 427 ? 10.371 -8.830 -10.485 1.00 86.50 427 ARG A O 1
ATOM 3372 N N . VAL A 1 428 ? 10.093 -10.599 -11.851 1.00 86.19 428 VAL A N 1
ATOM 3373 C CA . VAL A 1 428 ? 9.078 -9.981 -12.708 1.00 86.19 428 VAL A CA 1
ATOM 3374 C C . VAL A 1 428 ? 7.790 -9.722 -11.932 1.00 86.19 428 VAL A C 1
ATOM 3376 O O . VAL A 1 428 ? 7.175 -8.686 -12.090 1.00 86.19 428 VAL A O 1
ATOM 3379 N N . VAL A 1 429 ? 7.362 -10.645 -11.081 1.00 87.56 429 VAL A N 1
ATOM 3380 C CA . VAL A 1 429 ? 6.059 -10.557 -10.406 1.00 87.56 429 VAL A CA 1
ATOM 3381 C C . VAL A 1 429 ? 6.027 -9.520 -9.270 1.00 87.56 429 VAL A C 1
ATOM 3383 O O . VAL A 1 429 ? 4.959 -9.005 -8.938 1.00 87.56 429 VAL A O 1
ATOM 3386 N N . ASN A 1 430 ? 7.170 -9.225 -8.650 1.00 86.12 430 ASN A N 1
ATOM 3387 C CA . ASN A 1 430 ? 7.247 -8.318 -7.504 1.00 86.12 430 ASN A CA 1
ATOM 3388 C C . ASN A 1 430 ? 7.199 -6.853 -7.945 1.00 86.12 430 ASN A C 1
ATOM 3390 O O . ASN A 1 430 ? 7.974 -6.451 -8.806 1.00 86.12 430 ASN A O 1
ATOM 3394 N N . GLY A 1 431 ? 6.338 -6.050 -7.313 1.00 80.56 431 GLY A N 1
ATOM 3395 C CA . GLY A 1 431 ? 6.258 -4.612 -7.594 1.00 80.56 431 GLY A CA 1
ATOM 3396 C C . GLY A 1 431 ? 5.610 -4.265 -8.938 1.00 80.56 431 GLY A C 1
ATOM 3397 O O . GLY A 1 431 ? 5.591 -3.097 -9.310 1.00 80.56 431 GLY A O 1
ATOM 3398 N N . LYS A 1 432 ? 5.053 -5.259 -9.646 1.00 87.38 432 LYS A N 1
ATOM 3399 C CA . LYS A 1 432 ? 4.297 -5.063 -10.887 1.00 87.38 432 LYS A CA 1
ATOM 3400 C C . LYS A 1 432 ? 2.810 -5.162 -10.639 1.00 87.38 432 LYS A C 1
ATOM 3402 O O . LYS A 1 432 ? 2.318 -6.122 -10.039 1.00 87.38 432 LYS A O 1
ATOM 3407 N N . TYR A 1 433 ? 2.098 -4.185 -11.173 1.00 89.75 433 TYR A N 1
ATOM 3408 C CA . TYR A 1 433 ? 0.661 -4.071 -11.033 1.00 89.75 433 TYR A CA 1
ATOM 3409 C C . TYR A 1 433 ? -0.013 -4.201 -12.383 1.00 89.75 433 TYR A C 1
ATOM 3411 O O . TYR A 1 433 ? 0.492 -3.733 -13.403 1.00 89.75 433 TYR A O 1
ATOM 3419 N N . VAL A 1 434 ? -1.166 -4.853 -12.368 1.00 90.88 434 VAL A N 1
ATOM 3420 C CA . VAL A 1 434 ? -1.984 -5.089 -13.545 1.00 90.88 434 VAL A CA 1
ATOM 3421 C C . VAL A 1 434 ? -3.379 -4.575 -13.277 1.00 90.88 434 VAL A C 1
ATOM 3423 O O . VAL A 1 434 ? -3.989 -4.880 -12.250 1.00 90.88 434 VAL A O 1
ATOM 3426 N N . GLN A 1 435 ? -3.892 -3.797 -14.216 1.00 91.19 435 GLN A N 1
ATOM 3427 C CA . GLN A 1 435 ? -5.280 -3.400 -14.230 1.00 91.19 435 GLN A CA 1
ATOM 3428 C C . GLN A 1 435 ? -6.114 -4.532 -14.819 1.00 91.19 435 GLN A C 1
ATOM 3430 O O . GLN A 1 435 ? -5.947 -4.925 -15.968 1.00 91.19 435 GLN A O 1
ATOM 3435 N N . THR A 1 436 ? -7.017 -5.060 -14.007 1.00 89.06 436 THR A N 1
ATOM 3436 C CA . THR A 1 436 ? -8.015 -6.053 -14.408 1.00 89.06 436 THR A CA 1
ATOM 3437 C C . THR A 1 436 ? -9.399 -5.400 -14.420 1.00 89.06 436 THR A C 1
ATOM 3439 O O . THR A 1 436 ? -9.564 -4.323 -13.839 1.00 89.06 436 THR A O 1
ATOM 3442 N N . PRO A 1 437 ? -10.438 -6.051 -14.975 1.00 84.38 437 PRO A N 1
ATOM 3443 C CA . PRO A 1 437 ? -11.809 -5.539 -14.892 1.00 84.38 437 PRO A CA 1
ATOM 3444 C C . PRO A 1 437 ? -12.315 -5.348 -13.448 1.00 84.38 437 PRO A C 1
ATOM 3446 O O . PRO A 1 437 ? -13.2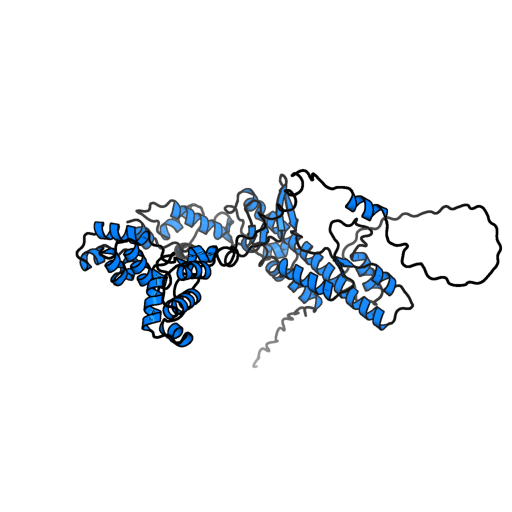68 -4.612 -13.214 1.00 84.38 437 PRO A O 1
ATOM 3449 N N . LEU A 1 438 ? -11.673 -6.000 -12.471 1.00 83.25 438 LEU A N 1
ATOM 3450 C CA . LEU A 1 438 ? -11.981 -5.913 -11.039 1.00 83.25 438 LEU A CA 1
ATOM 3451 C C . LEU A 1 438 ? -11.216 -4.785 -10.321 1.00 83.25 438 LEU A C 1
ATOM 3453 O O . LEU A 1 438 ? -11.457 -4.545 -9.138 1.00 83.25 438 LEU A O 1
ATOM 3457 N N . GLY A 1 439 ? -10.282 -4.121 -11.007 1.00 86.75 439 GLY A N 1
ATOM 3458 C CA . GLY A 1 439 ? -9.397 -3.096 -10.456 1.00 86.75 439 GLY A CA 1
ATOM 3459 C C . GLY A 1 439 ? -7.911 -3.432 -10.603 1.00 86.75 439 GLY A C 1
ATOM 3460 O O . GLY A 1 439 ? -7.526 -4.402 -11.262 1.00 86.75 439 GLY A O 1
ATOM 3461 N N . ILE A 1 440 ? -7.069 -2.603 -9.984 1.00 89.50 440 ILE A N 1
ATOM 3462 C CA . ILE A 1 440 ? -5.606 -2.732 -10.015 1.00 89.50 440 ILE A CA 1
ATOM 3463 C C . ILE A 1 440 ? -5.161 -3.762 -8.973 1.00 89.50 440 ILE A C 1
ATOM 3465 O O . ILE A 1 440 ? -5.506 -3.666 -7.793 1.00 89.50 440 ILE A O 1
ATOM 3469 N N . ILE A 1 441 ? -4.399 -4.762 -9.412 1.00 88.81 441 ILE A N 1
ATOM 3470 C CA . ILE A 1 441 ? -3.947 -5.888 -8.590 1.00 88.81 441 ILE A CA 1
ATOM 3471 C C . ILE A 1 441 ? -2.451 -6.109 -8.822 1.00 88.81 441 ILE A C 1
ATOM 3473 O O . ILE A 1 441 ? -1.979 -6.099 -9.955 1.00 88.81 441 ILE A O 1
ATOM 3477 N N . GLU A 1 442 ? -1.694 -6.336 -7.748 1.00 90.19 442 GLU A N 1
ATOM 3478 C CA . GLU A 1 442 ? -0.290 -6.748 -7.850 1.00 90.19 442 GLU A CA 1
ATOM 3479 C C . GLU A 1 442 ? -0.190 -8.183 -8.387 1.00 90.19 442 GLU A C 1
ATOM 3481 O O . GLU A 1 442 ? -0.862 -9.082 -7.869 1.00 90.19 442 GLU A O 1
ATOM 3486 N N . LEU A 1 443 ? 0.698 -8.440 -9.356 1.00 89.44 443 LEU A N 1
ATOM 3487 C CA . LEU A 1 443 ? 0.903 -9.787 -9.905 1.00 89.44 443 LEU A CA 1
ATOM 3488 C C . LEU A 1 443 ? 1.237 -10.812 -8.814 1.00 89.44 443 LEU A C 1
ATOM 3490 O O . LEU A 1 443 ? 0.789 -11.958 -8.865 1.00 89.44 443 LEU A O 1
ATOM 3494 N N . ARG A 1 444 ? 1.988 -10.396 -7.788 1.00 89.38 444 ARG A N 1
ATOM 3495 C CA . ARG A 1 444 ? 2.367 -11.247 -6.652 1.00 89.38 444 ARG A CA 1
ATOM 3496 C C . ARG A 1 444 ? 1.165 -11.832 -5.921 1.00 89.38 444 ARG A C 1
ATOM 3498 O O . ARG A 1 444 ? 1.250 -12.945 -5.407 1.00 89.38 444 ARG A O 1
ATOM 3505 N N . ARG A 1 445 ? 0.036 -11.124 -5.905 1.00 86.62 445 ARG A N 1
ATOM 3506 C CA . ARG A 1 445 ? -1.167 -11.532 -5.177 1.00 86.62 445 ARG A CA 1
ATOM 3507 C C . ARG A 1 445 ? -1.862 -12.753 -5.782 1.00 86.62 445 ARG A C 1
ATOM 3509 O O . ARG A 1 445 ? -2.573 -13.443 -5.060 1.00 86.62 445 ARG A O 1
ATOM 3516 N N . PHE A 1 446 ? -1.638 -13.054 -7.062 1.00 87.19 446 PHE A N 1
ATOM 3517 C CA . PHE A 1 446 ? -2.171 -14.272 -7.683 1.00 87.19 446 PHE A CA 1
ATOM 3518 C C . PHE A 1 446 ? -1.515 -15.546 -7.131 1.00 87.19 446 PHE A C 1
ATOM 3520 O O . PHE A 1 446 ? -2.120 -16.616 -7.152 1.00 87.19 446 PHE A O 1
ATOM 3527 N N . PHE A 1 447 ? -0.301 -15.440 -6.583 1.00 87.00 447 PHE A N 1
ATOM 3528 C CA . PHE A 1 447 ? 0.452 -16.569 -6.046 1.00 87.00 447 PHE A CA 1
ATOM 3529 C C . PHE A 1 447 ? 0.086 -16.820 -4.585 1.00 87.00 447 PHE A C 1
ATOM 3531 O O . PHE A 1 447 ? 0.769 -16.386 -3.656 1.00 87.00 447 PHE A O 1
ATOM 3538 N N . THR A 1 448 ? -1.018 -17.532 -4.378 1.00 83.19 448 THR A N 1
ATOM 3539 C CA . THR A 1 448 ? -1.457 -17.949 -3.043 1.00 83.19 448 THR A CA 1
ATOM 3540 C C . THR A 1 448 ? -1.077 -19.393 -2.753 1.00 83.19 448 THR A C 1
ATOM 3542 O O . THR A 1 448 ? -1.242 -20.267 -3.605 1.00 83.19 448 THR A O 1
ATOM 3545 N N . GLU A 1 449 ? -0.680 -19.662 -1.510 1.00 80.50 449 GLU A N 1
ATOM 3546 C CA . GLU A 1 449 ? -0.534 -21.030 -1.018 1.00 80.50 449 GLU A CA 1
ATOM 3547 C C . GLU A 1 449 ? -1.895 -21.739 -0.993 1.00 80.50 449 GLU A C 1
ATOM 3549 O O . GLU A 1 449 ? -2.901 -21.193 -0.518 1.00 80.50 449 GLU A O 1
ATOM 3554 N N . GLY A 1 450 ? -1.901 -22.970 -1.499 1.00 79.25 450 GLY A N 1
ATOM 3555 C CA . GLY A 1 450 ? -3.058 -23.851 -1.510 1.00 79.25 450 GLY A CA 1
ATOM 3556 C C . GLY A 1 450 ? -2.983 -24.915 -0.424 1.00 79.25 450 GLY A C 1
ATOM 3557 O O . GLY A 1 450 ? -1.924 -25.493 -0.178 1.00 79.25 450 GLY A O 1
ATOM 3558 N N . LEU A 1 451 ? -4.119 -25.200 0.208 1.00 76.69 451 LEU A N 1
ATOM 3559 C CA . LEU A 1 451 ? -4.296 -26.352 1.085 1.00 76.69 451 LEU A CA 1
ATOM 3560 C C . LEU A 1 451 ? -5.141 -27.407 0.361 1.00 76.69 451 LEU A C 1
ATOM 3562 O O . LEU A 1 451 ? -6.182 -27.061 -0.203 1.00 76.69 451 LEU A O 1
ATOM 3566 N N . PRO A 1 452 ? -4.723 -28.682 0.365 1.00 73.94 452 PRO A N 1
ATOM 3567 C CA . PRO A 1 452 ? -5.536 -29.749 -0.197 1.00 73.94 452 PRO A CA 1
ATOM 3568 C C . PRO A 1 452 ? -6.774 -29.981 0.680 1.00 73.94 452 PRO A C 1
ATOM 3570 O O . PRO A 1 452 ? -6.653 -30.152 1.896 1.00 73.94 452 PRO A O 1
ATOM 3573 N N . ASN A 1 453 ? -7.956 -30.008 0.065 1.00 74.50 453 ASN A N 1
ATOM 3574 C CA . ASN A 1 453 ? -9.180 -30.470 0.717 1.00 74.50 453 ASN A CA 1
ATOM 3575 C C . ASN A 1 453 ? -9.313 -31.994 0.641 1.00 74.50 453 ASN A C 1
ATOM 3577 O O . ASN A 1 453 ? -8.678 -32.656 -0.181 1.00 74.50 453 ASN A O 1
ATOM 3581 N N . ASP A 1 454 ? -10.235 -32.538 1.439 1.00 69.88 454 ASP A N 1
ATOM 3582 C CA . ASP A 1 454 ? -10.598 -33.963 1.413 1.00 69.88 454 ASP A CA 1
ATOM 3583 C C . ASP A 1 454 ? -11.083 -34.430 0.021 1.00 69.88 454 ASP A C 1
ATOM 3585 O O . ASP A 1 454 ? -10.935 -35.601 -0.322 1.00 69.88 454 ASP A O 1
ATOM 3589 N N . ASN A 1 455 ? -11.621 -33.514 -0.795 1.00 62.03 455 ASN A N 1
ATOM 3590 C CA . ASN A 1 455 ? -12.110 -33.786 -2.152 1.00 62.03 455 ASN A CA 1
ATOM 3591 C C . ASN A 1 455 ? -11.003 -33.791 -3.226 1.00 62.03 455 ASN A C 1
ATOM 3593 O O . ASN A 1 455 ? -11.299 -33.992 -4.400 1.00 62.03 455 ASN A O 1
ATOM 3597 N N . GLY A 1 456 ? -9.743 -33.533 -2.859 1.00 65.44 456 GLY A N 1
ATOM 3598 C CA . GLY A 1 456 ? -8.627 -33.408 -3.806 1.00 65.44 456 GLY A CA 1
ATOM 3599 C C . GLY A 1 456 ? -8.527 -32.044 -4.502 1.00 65.44 456 GLY A C 1
ATOM 3600 O O . GLY A 1 456 ? -7.518 -31.764 -5.143 1.00 65.44 456 GLY A O 1
ATOM 3601 N N . GLU A 1 457 ? -9.521 -31.169 -4.338 1.00 71.69 457 GLU A N 1
ATOM 3602 C CA . GLU A 1 457 ? -9.438 -29.770 -4.765 1.00 71.69 457 GLU A CA 1
ATOM 3603 C C . GLU A 1 457 ? -8.521 -28.975 -3.830 1.00 71.69 457 GLU A C 1
ATOM 3605 O O . GLU A 1 457 ? -8.622 -29.067 -2.602 1.00 71.69 457 GLU A O 1
ATOM 3610 N N . VAL A 1 458 ? -7.624 -28.177 -4.405 1.00 76.00 458 VAL A N 1
ATOM 3611 C CA . VAL A 1 458 ? -6.730 -27.304 -3.642 1.00 76.00 458 VAL A CA 1
ATOM 3612 C C . VAL A 1 458 ? -7.410 -25.949 -3.479 1.00 76.00 458 VAL A C 1
ATOM 3614 O O . VAL A 1 458 ? -7.745 -25.300 -4.468 1.00 76.00 458 VAL A O 1
ATOM 3617 N N . VAL A 1 459 ? -7.614 -25.512 -2.237 1.00 77.50 459 VAL A N 1
ATOM 3618 C CA . VAL A 1 459 ? -8.238 -24.216 -1.932 1.00 77.50 459 VAL A CA 1
ATOM 3619 C C . VAL A 1 459 ? -7.204 -23.249 -1.378 1.00 77.50 459 VAL A C 1
ATOM 3621 O O . VAL A 1 459 ? -6.407 -23.598 -0.506 1.00 77.50 459 VAL A O 1
ATOM 3624 N N . SER A 1 460 ? -7.229 -22.012 -1.874 1.00 80.06 460 SER A N 1
ATOM 3625 C CA . SER A 1 460 ? -6.336 -20.948 -1.421 1.00 80.06 460 SER A CA 1
ATOM 3626 C C . SER A 1 460 ? -6.604 -20.535 0.024 1.00 80.06 460 SER A C 1
ATOM 3628 O O . SER A 1 460 ? -7.749 -20.423 0.474 1.00 80.06 460 SER A O 1
ATOM 3630 N N . THR A 1 461 ? -5.531 -20.213 0.745 1.00 80.75 461 THR A N 1
ATOM 3631 C CA . THR A 1 461 ? -5.608 -19.695 2.123 1.00 80.75 461 THR A CA 1
ATOM 3632 C C . THR A 1 461 ? -6.454 -18.423 2.251 1.00 80.75 461 THR A C 1
ATOM 3634 O O . THR A 1 461 ? -7.129 -18.231 3.265 1.00 80.75 461 THR A O 1
ATOM 3637 N N . ASP A 1 462 ? -6.486 -17.577 1.224 1.00 79.62 462 ASP A N 1
ATOM 3638 C CA . ASP A 1 462 ? -7.270 -16.340 1.236 1.00 79.62 462 ASP A CA 1
ATOM 3639 C C . ASP A 1 462 ? -8.781 -16.584 1.121 1.00 79.62 462 ASP A C 1
ATOM 3641 O O . ASP A 1 462 ? -9.557 -15.906 1.796 1.00 79.62 462 ASP A O 1
ATOM 3645 N N . ILE A 1 463 ? -9.209 -17.622 0.393 1.00 81.94 463 ILE A N 1
ATOM 3646 C CA . ILE A 1 463 ? -10.618 -18.050 0.367 1.00 81.94 463 ILE A CA 1
ATOM 3647 C C . ILE A 1 463 ? -11.043 -18.510 1.763 1.00 81.94 463 ILE A C 1
ATOM 3649 O O . ILE A 1 463 ? -12.121 -18.151 2.236 1.00 81.94 463 ILE A O 1
ATOM 3653 N N . ILE A 1 464 ? -10.181 -19.257 2.461 1.00 82.62 464 ILE A N 1
ATOM 3654 C CA . ILE A 1 464 ? -10.441 -19.714 3.833 1.00 82.62 464 ILE A CA 1
ATOM 3655 C C . ILE A 1 464 ? -10.596 -18.512 4.775 1.00 82.62 464 ILE A C 1
ATOM 3657 O O . ILE A 1 464 ? -11.546 -18.459 5.556 1.00 82.62 464 ILE A O 1
ATOM 3661 N N . LYS A 1 465 ? -9.712 -17.512 4.679 1.00 84.38 465 LYS A N 1
ATOM 3662 C CA . LYS A 1 465 ? -9.816 -16.265 5.457 1.00 84.38 465 LYS A CA 1
ATOM 3663 C C . LYS A 1 465 ? -11.112 -15.510 5.154 1.00 84.38 465 LYS A C 1
ATOM 3665 O O . LYS A 1 465 ? -11.795 -15.088 6.085 1.00 84.38 465 LYS A O 1
ATOM 3670 N N . MET A 1 466 ? -11.489 -15.384 3.879 1.00 83.88 466 MET A N 1
ATOM 3671 C CA . MET A 1 466 ? -12.747 -14.745 3.477 1.00 83.88 466 MET A CA 1
ATOM 3672 C C . MET A 1 466 ? -13.968 -15.496 4.013 1.00 83.88 466 MET A C 1
ATOM 3674 O O . MET A 1 466 ? -14.887 -14.859 4.526 1.00 83.88 466 MET A O 1
ATOM 3678 N N . LYS A 1 467 ? -13.965 -16.833 3.974 1.00 83.94 467 LYS A N 1
ATOM 3679 C CA . LYS A 1 467 ? -15.018 -17.660 4.580 1.00 83.94 467 LYS A CA 1
ATOM 3680 C C . LYS A 1 467 ? -15.105 -17.456 6.089 1.00 83.94 467 LYS A C 1
ATOM 3682 O O . LYS A 1 467 ? -16.197 -17.230 6.594 1.00 83.94 467 LYS A O 1
ATOM 3687 N N . ILE A 1 468 ? -13.977 -17.464 6.804 1.00 86.00 468 ILE A N 1
ATOM 3688 C CA . ILE A 1 468 ? -13.943 -17.176 8.248 1.00 86.00 468 ILE A CA 1
ATOM 3689 C C . ILE A 1 468 ? -14.524 -15.786 8.521 1.00 86.00 468 ILE A C 1
ATOM 3691 O O . ILE A 1 468 ? -15.358 -15.635 9.408 1.00 86.00 468 ILE A O 1
ATOM 3695 N N . LYS A 1 469 ? -14.132 -14.776 7.738 1.00 86.56 469 LYS A N 1
ATOM 3696 C CA . LYS A 1 469 ? -14.658 -13.414 7.869 1.00 86.56 469 LYS A CA 1
ATOM 3697 C C . LYS A 1 469 ? -16.167 -13.359 7.623 1.00 86.56 469 LYS A C 1
ATOM 3699 O O . LYS A 1 469 ? -16.861 -12.687 8.376 1.00 86.56 469 LYS A O 1
ATOM 3704 N N . LYS A 1 470 ? -16.674 -14.079 6.619 1.00 87.19 470 LYS A N 1
ATOM 3705 C CA . LYS A 1 470 ? -18.110 -14.177 6.326 1.00 87.19 470 LYS A CA 1
ATOM 3706 C C . LYS A 1 470 ? -18.875 -14.854 7.467 1.00 87.19 470 LYS A C 1
ATOM 3708 O O . LYS A 1 470 ? -19.864 -14.303 7.926 1.00 87.19 470 LYS A O 1
ATOM 3713 N N . LEU A 1 471 ? -18.369 -15.976 7.984 1.00 86.19 471 LEU A N 1
ATOM 3714 C CA . LEU A 1 471 ? -18.965 -16.684 9.124 1.00 86.19 471 LEU A CA 1
ATOM 3715 C C . LEU A 1 471 ? -19.004 -15.824 10.393 1.00 86.19 471 LEU A C 1
ATOM 3717 O O . LEU A 1 471 ? -19.965 -15.901 11.147 1.00 86.19 471 LEU A O 1
ATOM 3721 N N . ILE A 1 472 ? -17.970 -15.010 10.629 1.00 85.06 472 ILE A N 1
ATOM 3722 C CA . ILE A 1 472 ? -17.934 -14.069 11.757 1.00 85.06 472 ILE A CA 1
ATOM 3723 C C . ILE A 1 472 ? -18.880 -12.885 11.511 1.00 85.06 472 ILE A C 1
ATOM 3725 O O . ILE A 1 472 ? -19.492 -12.401 12.449 1.00 85.06 472 ILE A O 1
ATOM 3729 N N . ALA A 1 473 ? -19.029 -12.414 10.272 1.00 84.50 473 ALA A N 1
ATOM 3730 C CA . ALA A 1 473 ? -19.951 -11.322 9.951 1.00 84.50 473 ALA A CA 1
ATOM 3731 C C . ALA A 1 473 ? -21.430 -11.736 10.056 1.00 84.50 473 ALA A C 1
ATOM 3733 O O . ALA A 1 473 ? -22.272 -10.909 10.391 1.00 84.50 473 ALA A O 1
ATOM 3734 N N . GLU A 1 474 ? -21.738 -13.003 9.778 1.00 85.31 474 GLU A N 1
ATOM 3735 C CA . GLU A 1 474 ? -23.076 -13.593 9.910 1.00 85.31 474 GLU A CA 1
ATOM 3736 C C . GLU A 1 474 ? -23.354 -14.130 11.334 1.00 85.31 474 GLU A C 1
ATOM 3738 O O . GLU A 1 474 ? -24.403 -14.732 11.567 1.00 85.31 474 GLU A O 1
ATOM 3743 N N . GLU A 1 475 ? -22.435 -13.942 12.293 1.00 82.44 475 GLU A N 1
ATOM 3744 C CA . GLU A 1 475 ? -22.589 -14.452 13.662 1.00 82.44 475 GLU A CA 1
ATOM 3745 C C . GLU A 1 475 ? -23.614 -13.648 14.480 1.00 82.44 475 GLU A C 1
ATOM 3747 O O . GLU A 1 475 ? -23.769 -12.440 14.299 1.00 82.44 475 GLU A O 1
ATOM 3752 N N . ASP A 1 476 ? -24.298 -14.309 15.421 1.00 78.38 476 ASP A N 1
ATOM 3753 C CA . ASP A 1 476 ? -25.138 -13.608 16.396 1.00 78.38 476 ASP A CA 1
ATOM 3754 C C . ASP A 1 476 ? -24.231 -12.849 17.387 1.00 78.38 476 ASP A C 1
ATOM 3756 O O . ASP A 1 476 ? -23.437 -13.486 18.094 1.00 78.38 476 ASP A O 1
ATOM 3760 N N . PRO A 1 477 ? -24.342 -11.509 17.504 1.00 73.38 477 PRO A N 1
ATOM 3761 C CA . PRO A 1 477 ? -23.483 -10.722 18.388 1.00 73.38 477 PRO A CA 1
ATOM 3762 C C . PRO A 1 477 ? -23.573 -11.115 19.870 1.00 73.38 477 PRO A C 1
ATOM 3764 O O . PRO A 1 477 ? -22.648 -10.844 20.641 1.00 73.38 477 PRO A O 1
ATOM 3767 N N . ARG A 1 478 ? -24.673 -11.754 20.297 1.00 72.62 478 ARG A N 1
ATOM 3768 C CA . ARG A 1 478 ? -24.854 -12.212 21.685 1.00 72.62 478 ARG A CA 1
ATOM 3769 C C . ARG A 1 478 ? -24.121 -13.520 21.972 1.00 72.62 478 ARG A C 1
ATOM 3771 O O . ARG A 1 478 ? -23.654 -13.731 23.096 1.00 72.62 478 ARG A O 1
ATOM 3778 N N . GLU A 1 479 ? -23.971 -14.377 20.968 1.00 77.94 479 GLU A N 1
ATOM 3779 C CA . GLU A 1 479 ? -23.293 -15.665 21.084 1.00 77.94 479 GLU A CA 1
ATOM 3780 C C . GLU A 1 479 ? -22.217 -15.813 19.995 1.00 77.94 479 GLU A C 1
ATOM 3782 O O . GLU A 1 479 ? -22.391 -16.568 19.038 1.00 77.94 479 GLU A O 1
ATOM 3787 N N . PRO A 1 480 ? -21.073 -15.111 20.139 1.00 83.25 480 PRO A N 1
ATOM 3788 C CA . PRO A 1 480 ? -20.030 -15.134 19.124 1.00 83.25 480 PRO A CA 1
ATOM 3789 C C . PRO A 1 480 ? -19.445 -16.535 18.972 1.00 83.25 480 PRO A C 1
ATOM 3791 O O . PRO A 1 480 ? -19.172 -17.231 19.962 1.00 83.25 480 PRO A O 1
ATOM 3794 N N . LEU A 1 481 ? -19.185 -16.920 17.724 1.00 84.31 481 LEU A N 1
ATOM 3795 C CA . LEU A 1 481 ? -18.668 -18.235 17.387 1.00 84.31 481 LEU A CA 1
ATOM 3796 C C . LEU A 1 481 ? -17.251 -18.404 17.943 1.00 84.31 481 LEU A C 1
ATOM 3798 O O . LEU A 1 481 ? -16.352 -17.573 17.764 1.00 84.31 481 LEU A O 1
ATOM 3802 N N . THR A 1 482 ? -17.035 -19.519 18.632 1.00 87.19 482 THR A N 1
ATOM 3803 C CA . THR A 1 482 ? -15.703 -19.917 19.095 1.00 87.19 482 THR A CA 1
ATOM 3804 C C . THR A 1 482 ? -14.861 -20.443 17.936 1.00 87.19 482 THR A C 1
ATOM 3806 O O . THR A 1 482 ? -15.381 -21.055 17.004 1.00 87.19 482 THR A O 1
ATOM 3809 N N . ASP A 1 483 ? -13.538 -20.278 18.020 1.00 87.69 483 ASP A N 1
ATOM 3810 C CA . ASP A 1 483 ? -12.609 -20.767 16.987 1.00 87.69 483 ASP A CA 1
ATOM 3811 C C . ASP A 1 483 ? -12.771 -22.291 16.736 1.00 87.69 483 ASP A C 1
ATOM 3813 O O . ASP A 1 483 ? -12.598 -22.763 15.614 1.00 87.69 483 ASP A O 1
ATOM 3817 N N . ASP A 1 484 ? -13.178 -23.059 17.759 1.00 88.12 484 ASP A N 1
ATOM 3818 C CA . ASP A 1 484 ? -13.512 -24.490 17.644 1.00 88.12 484 ASP A CA 1
ATOM 3819 C C . ASP A 1 484 ? -14.808 -24.745 16.851 1.00 88.12 484 ASP A C 1
ATOM 3821 O O . ASP A 1 484 ? -14.895 -25.714 16.095 1.00 88.12 484 ASP A O 1
ATOM 3825 N N . GLN A 1 485 ? -15.825 -23.892 17.000 1.00 87.38 485 GLN A N 1
ATOM 3826 C CA . GLN A 1 485 ? -17.066 -23.985 16.221 1.00 87.38 485 GLN A CA 1
ATOM 3827 C C . GLN A 1 485 ? -16.829 -23.614 14.755 1.00 87.38 485 GLN A C 1
ATOM 3829 O O . GLN A 1 485 ? -17.309 -24.323 13.874 1.00 87.38 485 GLN A O 1
ATOM 3834 N N . ILE A 1 486 ? -16.033 -22.572 14.494 1.00 87.31 486 ILE A N 1
ATOM 3835 C CA . ILE A 1 486 ? -15.645 -22.173 13.134 1.00 87.31 486 ILE A CA 1
ATOM 3836 C C . ILE A 1 486 ? -14.879 -23.314 12.449 1.00 87.31 486 ILE A C 1
ATOM 3838 O O . ILE A 1 486 ? -15.211 -23.688 11.326 1.00 87.31 486 ILE A O 1
ATOM 3842 N N . ALA A 1 487 ? -13.923 -23.945 13.141 1.00 88.69 487 ALA A N 1
ATOM 3843 C CA . ALA A 1 487 ? -13.200 -25.103 12.611 1.00 88.69 487 ALA A CA 1
ATOM 3844 C C . ALA A 1 487 ? -14.136 -26.278 12.259 1.00 88.69 487 ALA A C 1
ATOM 3846 O O . ALA A 1 487 ? -13.954 -26.928 11.232 1.00 88.69 487 ALA A O 1
ATOM 3847 N N . ARG A 1 488 ? -15.169 -26.537 13.074 1.00 88.31 488 ARG A N 1
ATOM 3848 C CA . ARG A 1 488 ? -16.168 -27.587 12.797 1.00 88.31 488 ARG A CA 1
ATOM 3849 C C . ARG A 1 488 ? -17.065 -27.259 11.604 1.00 88.31 488 ARG A C 1
ATOM 3851 O O . ARG A 1 488 ? -17.411 -28.173 10.862 1.00 88.31 488 ARG A O 1
ATOM 3858 N N . LEU A 1 489 ? -17.458 -25.996 11.433 1.00 87.12 489 LEU A N 1
ATOM 3859 C CA . LEU A 1 489 ? -18.253 -25.557 10.281 1.00 87.12 489 LEU A CA 1
ATOM 3860 C C . LEU A 1 489 ? -17.456 -25.715 8.984 1.00 87.12 489 LEU A C 1
ATOM 3862 O O . LEU A 1 489 ? -17.944 -26.339 8.049 1.00 87.12 489 LEU A O 1
ATOM 3866 N N . LEU A 1 490 ? -16.196 -25.279 8.977 1.00 85.56 490 LEU A N 1
ATOM 3867 C CA . LEU A 1 490 ? -15.297 -25.455 7.833 1.00 85.56 490 LEU A CA 1
ATOM 3868 C C . LEU A 1 490 ? -15.030 -26.939 7.530 1.00 85.56 490 LEU A C 1
ATOM 3870 O O . LEU A 1 490 ? -15.017 -27.340 6.369 1.00 85.56 490 LEU A O 1
ATOM 3874 N N . ALA A 1 491 ? -14.923 -27.785 8.560 1.00 85.44 491 ALA A N 1
ATOM 3875 C CA . ALA A 1 491 ? -14.775 -29.227 8.373 1.00 85.44 491 ALA A CA 1
ATOM 3876 C C . ALA A 1 491 ? -16.001 -29.879 7.706 1.00 85.44 491 ALA A C 1
ATOM 3878 O O . ALA A 1 491 ? -15.835 -30.835 6.951 1.00 85.44 491 ALA A O 1
ATOM 3879 N N . ARG A 1 492 ? -17.221 -29.367 7.935 1.00 84.62 492 ARG A N 1
ATOM 3880 C CA . ARG A 1 492 ? -18.430 -29.840 7.227 1.00 84.62 492 ARG A CA 1
ATOM 3881 C C . ARG A 1 492 ? -18.414 -29.485 5.743 1.00 84.62 492 ARG A C 1
ATOM 3883 O O . ARG A 1 492 ? -18.977 -30.224 4.948 1.00 84.62 492 ARG A O 1
ATOM 3890 N N . GLU A 1 493 ? -17.747 -28.396 5.379 1.00 76.38 493 GLU A N 1
ATOM 3891 C CA . GLU A 1 493 ? -17.534 -27.980 3.989 1.00 76.38 493 GLU A CA 1
ATOM 3892 C C . GLU A 1 493 ? -16.329 -28.680 3.328 1.00 76.38 493 GLU A C 1
ATOM 3894 O O . GLU A 1 493 ? -15.918 -28.295 2.236 1.00 76.38 493 GLU A O 1
ATOM 3899 N N . GLY A 1 494 ? -15.737 -29.690 3.979 1.00 77.06 494 GLY A N 1
ATOM 3900 C CA . GLY A 1 494 ? -14.594 -30.446 3.452 1.00 77.06 494 GLY A CA 1
ATOM 3901 C C . GLY A 1 494 ? -13.222 -29.816 3.721 1.00 77.06 494 GLY A C 1
ATOM 3902 O O . GLY A 1 494 ? -12.219 -30.299 3.196 1.00 77.06 494 GLY A O 1
ATOM 3903 N N . GLN A 1 495 ? -13.153 -28.764 4.548 1.00 80.62 495 GLN A N 1
ATOM 3904 C CA . GLN A 1 495 ? -11.917 -28.052 4.893 1.00 80.62 495 GLN A CA 1
ATOM 3905 C C . GLN A 1 495 ? -11.477 -28.388 6.326 1.00 80.62 495 GLN A C 1
ATOM 3907 O O . GLN A 1 495 ? -11.928 -27.784 7.304 1.00 80.62 495 GLN A O 1
ATOM 3912 N N . ARG A 1 496 ? -10.580 -29.369 6.485 1.00 79.38 496 ARG A N 1
ATOM 3913 C CA . ARG A 1 496 ? -10.087 -29.787 7.810 1.00 79.38 496 ARG A CA 1
ATOM 3914 C C . ARG A 1 496 ? -9.010 -28.842 8.334 1.00 79.38 496 ARG A C 1
ATOM 3916 O O . ARG A 1 496 ? -7.827 -29.002 8.050 1.00 79.38 496 ARG A O 1
ATOM 3923 N N . LEU A 1 497 ? -9.418 -27.885 9.161 1.00 83.25 497 LEU A N 1
ATOM 3924 C CA . LEU A 1 497 ? -8.516 -26.927 9.803 1.00 83.25 497 LEU A CA 1
ATOM 3925 C C . LEU A 1 497 ? -8.444 -27.156 11.313 1.00 83.25 497 LEU A C 1
ATOM 3927 O O . LEU A 1 497 ? -9.433 -27.487 11.965 1.00 83.25 497 LEU A O 1
ATOM 3931 N N . SER A 1 498 ? -7.260 -26.946 11.890 1.00 86.12 498 SER A N 1
ATOM 3932 C CA . SER A 1 498 ? -7.099 -26.968 13.345 1.00 86.12 498 SER A CA 1
ATOM 3933 C C . SER A 1 498 ? -7.604 -25.662 13.968 1.00 86.12 498 SER A C 1
ATOM 3935 O O . SER A 1 498 ? -7.484 -24.593 13.366 1.00 86.12 498 SER A O 1
ATOM 3937 N N . ARG A 1 499 ? -8.064 -25.716 15.225 1.00 86.69 499 ARG A N 1
ATOM 3938 C CA . ARG A 1 499 ? -8.416 -24.520 16.014 1.00 86.69 499 ARG A CA 1
ATOM 3939 C C . ARG A 1 499 ? -7.303 -23.466 16.016 1.00 86.69 499 ARG A C 1
ATOM 3941 O O . ARG A 1 499 ? -7.574 -22.278 15.889 1.00 86.69 499 ARG A O 1
ATOM 3948 N N . ARG A 1 500 ? -6.041 -23.899 16.149 1.00 87.38 500 ARG A N 1
ATOM 3949 C CA . ARG A 1 500 ? -4.869 -23.003 16.159 1.00 87.38 500 ARG A CA 1
ATOM 3950 C C . ARG A 1 500 ? -4.693 -22.295 14.816 1.00 87.38 500 ARG A C 1
ATOM 3952 O O . ARG A 1 500 ? -4.330 -21.126 14.793 1.00 87.38 500 ARG A O 1
ATOM 3959 N N . THR A 1 501 ? -4.983 -22.985 13.714 1.00 87.00 501 THR A N 1
ATOM 3960 C CA . THR A 1 501 ? -4.919 -22.420 12.360 1.00 87.00 501 THR A CA 1
ATOM 3961 C C . THR A 1 501 ? -5.999 -21.358 12.156 1.00 87.00 501 THR A C 1
ATOM 3963 O O . THR A 1 501 ? -5.699 -20.280 11.653 1.00 87.00 501 THR A O 1
ATOM 3966 N N . VAL A 1 502 ? -7.229 -21.618 12.617 1.00 87.69 502 VAL A N 1
ATOM 3967 C CA . VAL A 1 502 ? -8.329 -20.638 12.572 1.00 87.69 502 VAL A CA 1
ATOM 3968 C C . VAL A 1 502 ? -8.002 -19.404 13.418 1.00 87.69 502 VAL A C 1
ATOM 3970 O O . VAL A 1 502 ? -8.152 -18.285 12.934 1.00 87.69 502 VAL A O 1
ATOM 3973 N N . ALA A 1 503 ? -7.485 -19.592 14.638 1.00 86.50 503 ALA A N 1
ATOM 3974 C CA . ALA A 1 503 ? -7.056 -18.488 15.498 1.00 86.50 503 ALA A CA 1
ATOM 3975 C C . ALA A 1 503 ? -5.944 -17.647 14.843 1.00 86.50 503 ALA A C 1
ATOM 3977 O O . ALA A 1 503 ? -6.056 -16.426 14.791 1.00 86.50 503 ALA A O 1
ATOM 3978 N N . LYS A 1 504 ? -4.931 -18.297 14.249 1.00 88.69 504 LYS A N 1
ATOM 3979 C CA . LYS A 1 504 ? -3.854 -17.623 13.507 1.00 88.69 504 LYS A CA 1
ATOM 3980 C C . LYS A 1 504 ? -4.397 -16.792 12.342 1.00 88.69 504 LYS A C 1
ATOM 3982 O O . LYS A 1 504 ? -3.999 -15.644 12.173 1.00 88.69 504 LYS A O 1
ATOM 3987 N N . TYR A 1 505 ? -5.303 -17.346 11.535 1.00 88.12 505 TYR A N 1
ATOM 3988 C CA . TYR A 1 505 ? -5.905 -16.610 10.419 1.00 88.12 505 TYR A CA 1
ATOM 3989 C C . TYR A 1 505 ? -6.779 -15.446 10.895 1.00 88.12 505 TYR A C 1
ATOM 3991 O O . TYR A 1 505 ? -6.766 -14.386 10.278 1.00 88.12 505 TYR A O 1
ATOM 3999 N N . ARG A 1 506 ? -7.486 -15.604 12.017 1.00 87.94 506 ARG A N 1
ATOM 4000 C CA . ARG A 1 506 ? -8.269 -14.534 12.647 1.00 87.94 506 ARG A CA 1
ATOM 4001 C C . ARG A 1 506 ? -7.385 -13.379 13.132 1.00 87.94 506 ARG A C 1
ATOM 4003 O O . ARG A 1 506 ? -7.703 -12.222 12.866 1.00 87.94 506 ARG A O 1
ATOM 4010 N N . GLU A 1 507 ? -6.271 -13.692 13.792 1.00 85.56 507 GLU A N 1
ATOM 4011 C CA . GLU A 1 507 ? -5.284 -12.708 14.257 1.00 85.56 507 GLU A CA 1
ATOM 4012 C C . GLU A 1 507 ? -4.636 -11.951 13.092 1.00 85.56 507 GLU A C 1
ATOM 4014 O O . GLU A 1 507 ? -4.526 -10.730 13.149 1.00 85.56 507 GLU A O 1
ATOM 4019 N N . GLN A 1 508 ? -4.294 -12.647 12.000 1.00 84.88 508 GLN A N 1
ATOM 4020 C CA . GLN A 1 508 ? -3.791 -12.016 10.770 1.00 84.88 508 GLN A CA 1
ATOM 4021 C C . GLN A 1 508 ? -4.795 -11.040 10.138 1.00 84.88 508 GLN A C 1
ATOM 4023 O O . GLN A 1 508 ? -4.391 -10.111 9.450 1.00 84.88 508 GLN A O 1
ATOM 4028 N N . MET A 1 509 ? -6.096 -11.246 10.359 1.00 83.38 509 MET A N 1
ATOM 4029 C CA . MET A 1 509 ? -7.158 -10.339 9.913 1.00 83.38 509 MET A CA 1
ATOM 4030 C C . MET A 1 509 ? -7.490 -9.244 10.940 1.00 83.38 509 MET A C 1
ATOM 4032 O O . MET A 1 509 ? -8.448 -8.504 10.732 1.00 83.38 509 MET A O 1
ATOM 4036 N N . HIS A 1 510 ? -6.743 -9.150 12.048 1.00 81.75 510 HIS A N 1
ATOM 4037 C CA . HIS A 1 510 ? -6.993 -8.228 13.162 1.00 81.75 510 HIS A CA 1
ATOM 4038 C C . HIS A 1 510 ? -8.404 -8.337 13.768 1.00 81.75 510 HIS A C 1
ATOM 4040 O O . HIS A 1 510 ? -8.948 -7.364 14.287 1.00 81.75 510 HIS A O 1
ATOM 4046 N N . ILE A 1 511 ? -9.008 -9.528 13.726 1.00 83.12 511 ILE A N 1
ATOM 4047 C CA . ILE A 1 511 ? -10.334 -9.755 14.308 1.00 83.12 511 ILE A CA 1
ATOM 4048 C C . ILE A 1 511 ? -10.171 -10.199 15.774 1.00 83.12 511 ILE A C 1
ATOM 4050 O O . ILE A 1 511 ? -9.511 -11.213 16.028 1.00 83.12 511 ILE A O 1
ATOM 4054 N N . PRO A 1 512 ? -10.792 -9.508 16.748 1.00 81.00 512 PRO A N 1
ATOM 4055 C CA . PRO A 1 512 ? -10.671 -9.833 18.169 1.00 81.00 512 PRO A CA 1
ATOM 4056 C C . PRO A 1 512 ? -11.275 -11.197 18.534 1.00 81.00 512 PRO A C 1
ATOM 4058 O O . PRO A 1 512 ? -12.056 -11.800 17.784 1.00 81.00 512 PRO A O 1
ATOM 4061 N N . GLY A 1 513 ? -10.873 -11.725 19.692 1.00 81.62 513 GLY A N 1
ATOM 4062 C CA . GLY A 1 513 ? -11.297 -13.048 20.165 1.00 81.62 513 GLY A CA 1
ATOM 4063 C C . GLY A 1 513 ? -12.781 -13.103 20.519 1.00 81.62 513 GLY A C 1
ATOM 4064 O O . GLY A 1 513 ? -13.390 -12.083 20.818 1.00 81.62 513 GLY A O 1
ATOM 4065 N N . SER A 1 514 ? -13.378 -14.299 20.562 1.00 76.75 514 SER A N 1
ATOM 4066 C CA . SER A 1 514 ? -14.814 -14.451 20.873 1.00 76.75 514 SER A CA 1
ATOM 4067 C C . SER A 1 514 ? -15.226 -13.816 22.212 1.00 76.75 514 SER A C 1
ATOM 4069 O O . SER A 1 514 ? -16.340 -13.317 22.345 1.00 76.75 514 SER A O 1
ATOM 4071 N N . ARG A 1 515 ? -14.321 -13.777 23.203 1.00 75.12 515 ARG A N 1
ATOM 4072 C CA . ARG A 1 515 ? -14.544 -13.090 24.490 1.00 75.12 515 ARG A CA 1
ATOM 4073 C C . ARG A 1 515 ? -14.625 -11.572 24.352 1.00 75.12 515 ARG A C 1
ATOM 4075 O O . ARG A 1 515 ? -15.477 -10.959 24.979 1.00 75.12 515 ARG A O 1
ATOM 4082 N N . GLU A 1 516 ? -13.749 -10.989 23.546 1.00 72.06 516 GLU A N 1
ATOM 4083 C CA . GLU A 1 516 ? -13.711 -9.548 23.296 1.00 72.06 516 GLU A CA 1
ATOM 4084 C C . GLU A 1 516 ? -14.894 -9.129 22.419 1.00 72.06 516 GLU A C 1
ATOM 4086 O O . GLU A 1 516 ? -15.555 -8.147 22.732 1.00 72.06 516 GLU A O 1
ATOM 4091 N N . ARG A 1 517 ? -15.253 -9.927 21.402 1.00 73.56 517 ARG A N 1
ATOM 4092 C CA . ARG A 1 517 ? -16.429 -9.666 20.549 1.00 73.56 517 ARG A CA 1
ATOM 4093 C C . ARG A 1 517 ? -17.740 -9.636 21.337 1.00 73.56 517 ARG A C 1
ATOM 4095 O O . ARG A 1 517 ? -18.590 -8.791 21.074 1.00 73.56 517 ARG A O 1
ATOM 4102 N N . ARG A 1 518 ? -17.868 -10.482 22.366 1.00 70.62 518 ARG A N 1
ATOM 4103 C CA . ARG A 1 518 ? -19.016 -10.456 23.287 1.00 70.62 518 ARG A CA 1
ATOM 4104 C C . ARG A 1 518 ? -19.105 -9.154 24.094 1.00 70.62 518 ARG A C 1
ATOM 4106 O O . ARG A 1 518 ? -20.206 -8.713 24.393 1.00 70.62 518 ARG A O 1
ATOM 4113 N N . LEU A 1 519 ? -17.966 -8.563 24.461 1.00 60.38 519 LEU A N 1
ATOM 4114 C CA . LEU A 1 519 ? -17.897 -7.342 25.275 1.00 60.38 519 LEU A CA 1
ATOM 4115 C C . LEU A 1 519 ? -18.122 -6.059 24.464 1.00 60.38 519 LEU A C 1
ATOM 4117 O O . LEU A 1 519 ? -18.469 -5.042 25.043 1.00 60.38 519 LEU A O 1
ATOM 4121 N N . VAL A 1 520 ? -17.918 -6.089 23.144 1.00 56.38 520 VAL A N 1
ATOM 4122 C CA . VAL A 1 520 ? -18.084 -4.910 22.273 1.00 56.38 520 VAL A CA 1
ATOM 4123 C C . VAL A 1 520 ? -19.561 -4.571 22.016 1.00 56.38 520 VAL A C 1
ATOM 4125 O O . VAL A 1 520 ? -19.870 -3.428 21.691 1.00 56.38 520 VAL A O 1
ATOM 4128 N N . THR A 1 521 ? -20.475 -5.534 22.177 1.00 47.78 521 THR A N 1
ATOM 4129 C CA . THR A 1 521 ? -21.902 -5.368 21.824 1.00 47.78 521 THR A CA 1
ATOM 4130 C C . THR A 1 521 ? -22.843 -5.311 23.038 1.00 47.78 521 THR A C 1
ATOM 4132 O O . THR A 1 521 ? -24.045 -5.110 22.869 1.00 47.78 521 THR A O 1
ATOM 4135 N N . GLY A 1 522 ? -22.322 -5.501 24.254 1.00 41.50 522 GLY A N 1
ATOM 4136 C CA . GLY A 1 522 ? -23.065 -5.368 25.515 1.00 41.50 522 GLY A CA 1
ATOM 4137 C C . GLY A 1 522 ? -22.615 -4.140 26.282 1.00 41.50 522 GLY A C 1
ATOM 4138 O O . GLY A 1 522 ? -23.486 -3.528 26.936 1.00 41.50 522 GLY A O 1
#